Protein AF-A0A5C7KY75-F1 (afdb_monomer)

Radius of gyration: 28.98 Å; Cα contacts (8 Å, |Δi|>4): 773; chains: 1; bounding box: 65×59×130 Å

Secondary structure (DSSP, 8-state):
----SSSSSSSSTTS-S--------PPPEEEEEEEEEEPTT-SS-EEEEEEEEEE-GGGEEEEEE--BS--SSHHHHHHHHHHHHHHHHHHHHHHHTTPEEEEE-TT-GGGGTT-HHHHHHHTSPPPSS--TTTTS-----GGGTTPPPSS--TT------HHHHHHHHHHHHHTT--TTS---SB-TTS---TTT-EE---HHHHHHHHHHTT--EEEEEEE-TTTHHHHSTTSHHHHHHTT-EEEEEEEEEE----TTSTT---HHHHHHHHHHHHHHHT--EE-GGGTSSS-----TT--PEEEEEEE-HHHHHH-HHHHHIIIIIHHHHEEEEEEE--S-TTSSS--TT-TT-TT-EEEEEESS---HHHHHHHHHHSPTT-EEEEEE--GGGTTSHHHHHHHHHHHHHHHHHH-GGGGGS-HHHHHHHHHHTT---TT-S-HHHHHHHHHHHHHHHTT---PPPPSSTHHHH-TT-TT--S-PPP---------

Solvent-accessible surface area (backbone atoms only — not comparable to full-atom values): 28535 Å² total; per-residue (Å²): 140,78,92,82,88,88,86,84,80,81,80,73,82,81,80,76,77,74,82,73,63,74,76,74,71,55,72,62,45,68,35,62,35,33,34,38,44,75,42,81,99,38,97,73,32,55,33,45,44,45,48,79,45,78,45,43,29,61,29,26,31,40,38,39,24,39,48,39,58,42,51,62,36,64,61,60,39,52,53,48,64,65,47,29,57,58,48,33,51,37,50,53,44,42,46,76,61,50,27,44,45,36,38,21,34,60,92,16,61,79,76,35,69,86,36,54,16,30,48,51,29,73,67,34,52,80,42,98,74,70,68,90,64,34,66,40,72,34,90,73,51,83,70,42,64,95,55,82,76,72,60,47,46,89,85,66,11,62,68,53,54,73,67,59,43,52,54,48,39,51,52,31,46,76,72,74,30,49,44,85,64,38,39,53,39,56,23,86,58,48,82,77,50,60,89,75,32,31,35,52,62,46,13,56,47,47,47,10,46,34,52,69,55,60,41,49,32,37,37,39,32,30,30,31,46,81,43,45,34,33,19,34,22,74,11,52,44,40,39,40,75,71,70,36,51,46,32,36,30,68,49,44,49,46,51,56,38,22,41,91,33,54,81,59,44,56,49,68,47,50,36,48,39,48,52,51,50,32,24,56,42,68,38,38,28,34,45,55,45,61,65,36,91,61,53,56,64,72,61,90,85,59,79,49,48,40,32,39,38,34,37,27,68,65,41,69,74,71,38,73,71,49,46,48,34,59,52,64,51,44,45,78,54,23,50,67,45,39,25,60,58,68,99,50,98,86,58,48,67,74,47,96,79,49,42,72,35,45,81,16,40,35,37,39,40,29,59,56,84,69,52,71,69,60,42,50,53,50,58,71,57,48,45,79,77,38,49,79,43,80,46,74,39,72,56,85,65,53,80,39,76,74,59,38,63,70,57,45,66,57,51,56,52,48,49,54,72,78,32,77,68,62,73,77,50,53,72,65,50,48,50,52,52,29,45,59,73,68,44,69,71,103,64,90,60,54,74,74,56,48,64,65,43,52,77,70,43,56,82,58,60,82,70,63,81,86,74,85,80,74,95,47,82,72,79,75,69,53,93,83,68,88,83,68,100,62,90,82,83,84,82,85,82,80,86,74,73,100,118

Structure (mmCIF, N/CA/C/O backbone):
data_AF-A0A5C7KY75-F1
#
_entry.id   AF-A0A5C7KY75-F1
#
loop_
_atom_site.group_PDB
_atom_site.id
_atom_site.type_symbol
_atom_site.label_atom_id
_atom_site.label_alt_id
_atom_site.label_comp_id
_atom_site.label_asym_id
_atom_site.label_entity_id
_atom_site.label_seq_id
_atom_site.pdbx_PDB_ins_code
_atom_site.Cartn_x
_atom_site.Cartn_y
_atom_site.Cartn_z
_atom_site.occupancy
_atom_site.B_iso_or_equiv
_atom_site.auth_seq_id
_atom_site.auth_comp_id
_atom_site.auth_asym_id
_atom_site.auth_atom_id
_atom_site.pdbx_PDB_model_num
ATOM 1 N N . MET A 1 1 ? -5.247 -17.369 -79.329 1.00 42.19 1 MET A N 1
ATOM 2 C CA . MET A 1 1 ? -4.445 -16.494 -78.446 1.00 42.19 1 MET A CA 1
ATOM 3 C C . MET A 1 1 ? -5.406 -15.584 -77.688 1.00 42.19 1 MET A C 1
ATOM 5 O O . MET A 1 1 ? -6.233 -14.965 -78.336 1.00 42.19 1 MET A O 1
ATOM 9 N N . ARG A 1 2 ? -5.265 -15.519 -76.355 1.00 39.31 2 ARG A N 1
ATOM 10 C CA . ARG A 1 2 ? -5.944 -14.618 -75.392 1.00 39.31 2 ARG A CA 1
ATOM 11 C C . ARG A 1 2 ? -7.296 -15.055 -74.810 1.00 39.31 2 ARG A C 1
ATOM 13 O O . ARG A 1 2 ? -8.295 -14.357 -74.863 1.00 39.31 2 ARG A O 1
ATOM 20 N N . ILE A 1 3 ? -7.210 -16.176 -74.096 1.00 47.16 3 ILE A N 1
ATOM 21 C CA . ILE A 1 3 ? -7.699 -16.303 -72.714 1.00 47.16 3 ILE A CA 1
ATOM 22 C C . ILE A 1 3 ? -7.064 -15.177 -71.883 1.00 47.16 3 ILE A C 1
ATOM 24 O O . ILE A 1 3 ? -5.836 -15.101 -71.840 1.00 47.16 3 ILE A O 1
ATOM 28 N N . LYS A 1 4 ? -7.882 -14.296 -71.301 1.00 45.91 4 LYS A N 1
ATOM 29 C CA . LYS A 1 4 ? -7.620 -13.353 -70.186 1.00 45.91 4 LYS A CA 1
ATOM 30 C C . LYS A 1 4 ? -8.697 -12.277 -70.304 1.00 45.91 4 LYS A C 1
ATOM 32 O O . LYS A 1 4 ? -8.592 -11.510 -71.244 1.00 45.91 4 LYS A O 1
ATOM 37 N N . PHE A 1 5 ? -9.714 -12.281 -69.435 1.00 44.38 5 PHE A N 1
ATOM 38 C CA . PHE A 1 5 ? -10.520 -11.112 -68.995 1.00 44.38 5 PHE A CA 1
ATOM 39 C C . PHE A 1 5 ? -11.886 -11.460 -68.366 1.00 44.38 5 PHE A C 1
ATOM 41 O O . PHE A 1 5 ? -12.724 -10.584 -68.207 1.00 44.38 5 PHE A O 1
ATOM 48 N N . ILE A 1 6 ? -12.130 -12.702 -67.935 1.00 47.38 6 ILE A N 1
ATOM 49 C CA . ILE A 1 6 ? -13.335 -13.031 -67.150 1.00 47.38 6 ILE A CA 1
ATOM 50 C C . ILE A 1 6 ? -12.929 -13.942 -65.992 1.00 47.38 6 ILE A C 1
ATOM 52 O O . ILE A 1 6 ? -13.169 -15.137 -66.034 1.00 47.38 6 ILE A O 1
ATOM 56 N N . LEU A 1 7 ? -12.192 -13.402 -65.019 1.00 40.00 7 LEU A N 1
ATOM 57 C CA . LEU A 1 7 ? -11.879 -14.068 -63.739 1.00 40.00 7 LEU A CA 1
ATOM 58 C C . LEU A 1 7 ? -11.326 -13.064 -62.702 1.00 40.00 7 LEU A C 1
ATOM 60 O O . LEU A 1 7 ? -10.494 -13.410 -61.873 1.00 40.00 7 LEU A O 1
ATOM 64 N N . LEU A 1 8 ? -11.760 -11.796 -62.757 1.00 40.66 8 LEU A N 1
ATOM 65 C CA . LEU A 1 8 ? -11.317 -10.752 -61.815 1.00 40.66 8 LEU A CA 1
ATOM 66 C C . LEU A 1 8 ? -12.464 -9.867 -61.298 1.00 40.66 8 LEU A C 1
ATOM 68 O O . LEU A 1 8 ? -12.260 -8.711 -60.952 1.00 40.66 8 LEU A O 1
ATOM 72 N N . THR A 1 9 ? -13.685 -10.394 -61.260 1.00 41.59 9 THR A N 1
ATOM 73 C CA . THR A 1 9 ? -14.847 -9.699 -60.671 1.00 41.59 9 THR A CA 1
ATOM 74 C C . THR A 1 9 ? -15.695 -10.596 -59.769 1.00 41.59 9 THR A C 1
ATOM 76 O O . THR A 1 9 ? -16.696 -10.140 -59.233 1.00 41.59 9 THR A O 1
ATOM 79 N N . LEU A 1 10 ? -15.268 -11.842 -59.522 1.00 39.31 10 LEU A N 1
ATOM 80 C CA . LEU A 1 10 ? -15.953 -12.786 -58.624 1.00 39.31 10 LEU A CA 1
ATOM 81 C C . LEU A 1 10 ? -15.088 -13.260 -57.439 1.00 39.31 10 LEU A C 1
ATOM 83 O O . LEU A 1 10 ? -15.381 -14.279 -56.828 1.00 39.31 10 LEU A O 1
ATOM 87 N N . TRP A 1 11 ? -14.017 -12.525 -57.123 1.00 35.62 11 TRP A N 1
ATOM 88 C CA . TRP A 1 11 ? -13.109 -12.786 -55.989 1.00 35.62 11 TRP A CA 1
ATOM 89 C C . TRP A 1 11 ? -12.879 -11.542 -55.108 1.00 35.62 11 TRP A C 1
ATOM 91 O O . TRP A 1 11 ? -11.913 -11.474 -54.360 1.00 35.62 11 TRP A O 1
ATOM 101 N N . ILE A 1 12 ? -13.764 -10.542 -55.192 1.00 40.31 12 ILE A N 1
ATOM 102 C CA . ILE A 1 12 ? -13.775 -9.376 -54.279 1.00 40.31 12 ILE A CA 1
ATOM 103 C C . ILE A 1 12 ? -15.114 -9.276 -53.516 1.00 40.31 12 ILE A C 1
ATOM 105 O O . ILE A 1 12 ? -15.229 -8.558 -52.530 1.00 40.31 12 ILE A O 1
ATOM 109 N N . SER A 1 13 ? -16.117 -10.080 -53.877 1.00 38.44 13 SER A N 1
ATOM 110 C CA . SER A 1 13 ? -17.444 -10.076 -53.239 1.00 38.44 13 SER A CA 1
ATOM 111 C C . SER A 1 13 ? -17.621 -11.140 -52.146 1.00 38.44 13 SER A C 1
ATOM 113 O O . SER A 1 13 ? -18.714 -11.271 -51.607 1.00 38.44 13 SER A O 1
ATOM 115 N N . LEU A 1 14 ? -16.571 -11.905 -51.818 1.00 39.91 14 LEU A N 1
ATOM 116 C CA . LEU A 1 14 ? -16.597 -12.971 -50.804 1.00 39.91 14 LEU A CA 1
ATOM 117 C C . LEU A 1 14 ? -15.516 -12.793 -49.718 1.00 39.91 14 LEU A C 1
ATOM 119 O O . LEU A 1 14 ? -15.036 -13.763 -49.145 1.00 39.91 14 LEU A O 1
ATOM 123 N N . ALA A 1 15 ? -15.125 -11.546 -49.442 1.00 41.69 15 ALA A N 1
ATOM 124 C CA . ALA A 1 15 ? -14.237 -11.176 -48.330 1.00 41.69 15 ALA A CA 1
ATOM 125 C C . ALA A 1 15 ? -14.847 -10.063 -47.449 1.00 41.69 15 ALA A C 1
ATOM 127 O O . ALA A 1 15 ? -14.136 -9.296 -46.812 1.00 41.69 15 ALA A O 1
ATOM 128 N N . MET A 1 16 ? -16.181 -9.966 -47.438 1.00 41.38 16 MET A N 1
ATOM 129 C CA . MET A 1 16 ? -16.970 -9.047 -46.601 1.00 41.38 16 MET A CA 1
ATOM 130 C C . MET A 1 16 ? -18.012 -9.819 -45.773 1.00 41.38 16 MET A C 1
ATOM 132 O O . MET A 1 16 ? -19.076 -9.303 -45.448 1.00 41.38 16 MET A O 1
ATOM 136 N N . ILE A 1 17 ? -17.728 -11.081 -45.436 1.00 47.06 17 ILE A N 1
ATOM 137 C CA . ILE A 1 17 ? -18.411 -11.744 -44.324 1.00 47.06 17 ILE A CA 1
ATOM 138 C C . ILE A 1 17 ? -17.630 -11.327 -43.089 1.00 47.06 17 ILE A C 1
ATOM 140 O O . ILE A 1 17 ? -16.540 -11.830 -42.825 1.00 47.06 17 ILE A O 1
ATOM 144 N N . GLY A 1 18 ? -18.159 -10.308 -42.417 1.00 44.00 18 GLY A N 1
ATOM 145 C CA . GLY A 1 18 ? -17.549 -9.704 -41.252 1.00 44.00 18 GLY A CA 1
ATOM 146 C C . GLY A 1 18 ? -17.188 -10.754 -40.213 1.00 44.00 18 GLY A C 1
ATOM 147 O O . GLY A 1 18 ? -18.056 -11.417 -39.648 1.00 44.00 18 GLY A O 1
ATOM 148 N N . TRP A 1 19 ? -15.906 -10.819 -39.876 1.00 40.34 19 TRP A N 1
ATOM 149 C CA . TRP A 1 19 ? -15.527 -11.137 -38.512 1.00 40.34 19 TRP A CA 1
ATOM 150 C C . TRP A 1 19 ? -15.891 -9.932 -37.644 1.00 40.34 19 TRP A C 1
ATOM 152 O O . TRP A 1 19 ? -15.036 -9.184 -37.184 1.00 40.34 19 TRP A O 1
ATOM 162 N N . ASN A 1 20 ? -17.193 -9.772 -37.388 1.00 38.38 20 ASN A N 1
ATOM 163 C CA . ASN A 1 20 ? -17.631 -9.306 -36.083 1.00 38.38 20 ASN A CA 1
ATOM 164 C C . ASN A 1 20 ? -17.226 -10.411 -35.105 1.00 38.38 20 ASN A C 1
ATOM 166 O O . ASN A 1 20 ? -18.056 -11.208 -34.670 1.00 38.38 20 ASN A O 1
ATOM 170 N N . LEU A 1 21 ? -15.927 -10.499 -34.797 1.00 39.41 21 LEU A N 1
ATOM 171 C CA . LEU A 1 21 ? -15.545 -11.026 -33.504 1.00 39.41 21 LEU A CA 1
ATOM 172 C C . LEU A 1 21 ? -16.340 -10.166 -32.525 1.00 39.41 21 LEU A C 1
ATOM 174 O O . LEU A 1 21 ? -16.233 -8.936 -32.611 1.00 39.41 21 LEU A O 1
ATOM 178 N N . PRO A 1 22 ? -17.196 -10.750 -31.670 1.00 38.12 22 PRO A N 1
ATOM 179 C CA . PRO A 1 22 ? -17.727 -9.969 -30.579 1.00 38.12 22 PRO A CA 1
ATOM 180 C C . PRO A 1 22 ? -16.492 -9.375 -29.915 1.00 38.12 22 PRO A C 1
ATOM 182 O O . PRO A 1 22 ? -15.570 -10.107 -29.547 1.00 38.12 22 PRO A O 1
ATOM 185 N N . ILE A 1 23 ? -16.432 -8.044 -29.836 1.00 42.28 23 ILE A N 1
ATOM 186 C CA . ILE A 1 23 ? -15.621 -7.422 -28.805 1.00 42.28 23 ILE A CA 1
ATOM 187 C C . ILE A 1 23 ? -16.162 -8.103 -27.558 1.00 42.28 23 ILE A C 1
ATOM 189 O O . ILE A 1 23 ? -17.309 -7.856 -27.180 1.00 42.28 23 ILE A O 1
ATOM 193 N N . ILE A 1 24 ? -15.415 -9.070 -27.021 1.00 44.94 24 ILE A N 1
ATOM 194 C CA . ILE A 1 24 ? -15.693 -9.616 -25.706 1.00 44.94 24 ILE A CA 1
ATOM 195 C C . ILE A 1 24 ? -15.468 -8.399 -24.835 1.00 44.94 24 ILE A C 1
ATOM 197 O O . ILE A 1 24 ? -14.340 -8.043 -24.503 1.00 44.94 24 ILE A O 1
ATOM 201 N N . GLN A 1 25 ? -16.550 -7.659 -24.624 1.00 48.50 25 GLN A N 1
ATOM 202 C CA . GLN A 1 25 ? -16.612 -6.562 -23.700 1.00 48.50 25 GLN A CA 1
ATOM 203 C C . GLN A 1 25 ? -16.320 -7.264 -22.387 1.00 48.50 25 GLN A C 1
ATOM 205 O O . GLN A 1 25 ? -17.165 -8.021 -21.907 1.00 48.50 25 GLN A O 1
ATOM 210 N N . GLY A 1 26 ? -15.063 -7.173 -21.934 1.00 56.03 26 GLY A N 1
ATOM 211 C CA . GLY A 1 26 ? -14.608 -7.917 -20.774 1.00 56.03 26 GLY A CA 1
ATOM 212 C C . GLY A 1 26 ? -15.607 -7.658 -19.670 1.00 56.03 26 GLY A C 1
ATOM 213 O O . GLY A 1 26 ? -15.958 -6.500 -19.420 1.00 56.03 26 GLY A O 1
ATOM 214 N N . GLN A 1 27 ? -16.151 -8.744 -19.126 1.00 77.38 27 GLN A N 1
ATOM 215 C CA . GLN A 1 27 ? -17.149 -8.656 -18.081 1.00 77.38 27 GLN A CA 1
ATOM 216 C C . GLN A 1 27 ? -16.575 -7.750 -16.992 1.00 77.38 27 GLN A C 1
ATOM 218 O O . GLN A 1 27 ? -15.457 -7.971 -16.524 1.00 77.38 27 GLN A O 1
ATOM 223 N N . GLU A 1 28 ? -17.302 -6.679 -16.677 1.00 86.19 28 GLU A N 1
ATOM 224 C CA . GLU A 1 28 ? -16.897 -5.771 -15.612 1.00 86.19 28 GLU A CA 1
ATOM 225 C C . GLU A 1 28 ? -16.732 -6.571 -14.321 1.00 86.19 28 GLU A C 1
ATOM 227 O O . GLU A 1 28 ? -17.531 -7.469 -14.036 1.00 86.19 28 GLU A O 1
ATOM 232 N N . PHE A 1 29 ? -15.693 -6.249 -13.558 1.00 88.44 29 PHE A N 1
ATOM 233 C CA . PHE A 1 29 ? -15.459 -6.842 -12.250 1.00 88.44 29 PHE A CA 1
ATOM 234 C C . PHE A 1 29 ? -15.803 -5.828 -11.162 1.00 88.44 29 PHE A C 1
ATOM 236 O O . PHE A 1 29 ? -15.642 -4.616 -11.343 1.00 88.44 29 PHE A O 1
ATOM 243 N N . ASP A 1 30 ? -16.329 -6.348 -10.057 1.00 89.69 30 ASP A N 1
ATOM 244 C CA . ASP A 1 30 ? -16.706 -5.561 -8.893 1.00 89.69 30 ASP A CA 1
ATOM 245 C C . ASP A 1 30 ? -15.481 -5.352 -7.997 1.00 89.69 30 ASP A C 1
ATOM 247 O O . ASP A 1 30 ? -14.804 -6.308 -7.627 1.00 89.69 30 ASP A O 1
ATOM 251 N N . LEU A 1 31 ? -15.224 -4.099 -7.638 1.00 90.31 31 LEU A N 1
ATOM 252 C CA . LEU A 1 31 ? -14.213 -3.681 -6.675 1.00 90.31 31 LEU A CA 1
ATOM 253 C C . LEU A 1 31 ? -14.894 -3.132 -5.431 1.00 90.31 31 LEU A C 1
ATOM 255 O O . LEU A 1 31 ? -15.731 -2.234 -5.534 1.00 90.31 31 LEU A O 1
ATOM 259 N N . THR A 1 32 ? -14.496 -3.605 -4.255 1.00 90.31 32 THR A N 1
ATOM 260 C CA . THR A 1 32 ? -14.889 -2.993 -2.984 1.00 90.31 32 THR A CA 1
ATOM 261 C C . THR A 1 32 ? -13.888 -1.903 -2.624 1.00 90.31 32 THR A C 1
ATOM 263 O O . THR A 1 32 ? -12.828 -2.162 -2.051 1.00 90.31 32 THR A O 1
ATOM 266 N N . VAL A 1 33 ? -14.225 -0.663 -2.970 1.00 93.31 33 VAL A N 1
ATOM 267 C CA . VAL A 1 33 ? -13.379 0.496 -2.680 1.00 93.31 33 VAL A CA 1
ATOM 268 C C . VAL A 1 33 ? -13.690 1.051 -1.294 1.00 93.31 33 VAL A C 1
ATOM 270 O O . VAL A 1 33 ? -14.854 1.135 -0.901 1.00 93.31 33 VAL A O 1
ATOM 273 N N . ARG A 1 34 ? -12.652 1.463 -0.563 1.00 94.25 34 ARG A N 1
ATOM 274 C CA . ARG A 1 34 ? -12.748 2.087 0.761 1.00 94.25 34 ARG A CA 1
ATOM 275 C C . ARG A 1 34 ? -12.192 3.507 0.734 1.00 94.25 34 ARG A C 1
ATOM 277 O O . ARG A 1 34 ? -11.124 3.744 0.176 1.00 94.25 34 ARG A O 1
ATOM 284 N N . THR A 1 35 ? -12.905 4.439 1.356 1.00 95.06 35 THR A N 1
ATOM 285 C CA . THR A 1 35 ? -12.467 5.826 1.601 1.00 95.06 35 THR A CA 1
ATOM 286 C C . THR A 1 35 ? -12.664 6.182 3.068 1.00 95.06 35 THR A C 1
ATOM 288 O O . THR A 1 35 ? -13.385 5.479 3.777 1.00 95.06 35 THR A O 1
ATOM 291 N N . GLN A 1 36 ? -12.059 7.280 3.524 1.00 94.12 36 GLN A N 1
ATOM 292 C CA . GLN A 1 36 ? -12.290 7.811 4.865 1.00 94.12 36 GLN A CA 1
ATOM 293 C C . GLN A 1 36 ? -12.823 9.237 4.819 1.00 94.12 36 GLN A C 1
ATOM 295 O O . GLN A 1 36 ? -12.270 10.100 4.139 1.00 94.12 36 GLN A O 1
ATOM 300 N N . GLN A 1 37 ? -13.881 9.496 5.587 1.00 91.00 37 GLN A N 1
ATOM 301 C CA . GLN A 1 37 ? -14.474 10.825 5.729 1.00 91.00 37 GLN A CA 1
ATOM 302 C C . GLN A 1 37 ? -14.403 11.311 7.178 1.00 91.00 37 GLN A C 1
ATOM 304 O O . GLN A 1 37 ? -14.632 10.514 8.090 1.00 91.00 37 GLN A O 1
ATOM 309 N N . PRO A 1 38 ? -14.091 12.599 7.412 1.00 90.44 38 PRO A N 1
ATOM 310 C CA . PRO A 1 38 ? -14.073 13.154 8.758 1.00 90.44 38 PRO A CA 1
ATOM 311 C C . PRO A 1 38 ? -15.484 13.174 9.346 1.00 90.44 38 PRO A C 1
ATOM 313 O O . PRO A 1 38 ? -16.460 13.444 8.641 1.00 90.44 38 PRO A O 1
ATOM 316 N N . VAL A 1 39 ? -15.588 12.942 10.650 1.00 85.06 39 VAL A N 1
ATOM 317 C CA . VAL A 1 39 ? -16.833 13.169 11.384 1.00 85.06 39 VAL A CA 1
ATOM 318 C C . VAL A 1 39 ? -16.953 14.666 11.698 1.00 85.06 39 VAL A C 1
ATOM 320 O O . VAL A 1 39 ? -16.023 15.240 12.268 1.00 85.06 39 VAL A O 1
ATOM 323 N N . PRO A 1 40 ? -18.074 15.334 11.357 1.00 78.25 40 PRO A N 1
ATOM 324 C CA . PRO A 1 40 ? -18.298 16.723 11.750 1.00 78.25 40 PRO A CA 1
ATOM 325 C C . PRO A 1 40 ? -18.106 16.919 13.260 1.00 78.25 40 PRO A C 1
ATOM 327 O O . PRO A 1 40 ? -18.471 16.056 14.047 1.00 78.25 40 PRO A O 1
ATOM 330 N N . GLN A 1 41 ? -17.518 18.049 13.659 1.00 75.50 41 GLN A N 1
ATOM 331 C CA . GLN A 1 41 ? -17.192 18.383 15.057 1.00 75.50 41 GLN A CA 1
ATOM 332 C C . GLN A 1 41 ? -16.157 17.480 15.767 1.00 75.50 41 GLN A C 1
ATOM 334 O O . GLN A 1 41 ? -15.828 17.767 16.915 1.00 75.50 41 GLN A O 1
ATOM 339 N N . HIS A 1 42 ? -15.583 16.466 15.105 1.00 77.00 42 HIS A N 1
ATOM 340 C CA . HIS A 1 42 ? -14.498 15.639 15.656 1.00 77.00 42 HIS A CA 1
ATOM 341 C C . HIS A 1 42 ? -13.269 15.698 14.760 1.00 77.00 42 HIS A C 1
ATOM 343 O O . HIS A 1 42 ? -13.242 15.124 13.675 1.00 77.00 42 HIS A O 1
ATOM 349 N N . GLU A 1 43 ? -12.225 16.379 15.221 1.00 71.19 43 GLU A N 1
ATOM 350 C CA . GLU A 1 43 ? -11.033 16.645 14.403 1.00 71.19 43 GLU A CA 1
ATOM 351 C C . GLU A 1 43 ? -10.213 15.385 14.079 1.00 71.19 43 GLU A C 1
ATOM 353 O O . GLU A 1 43 ? -9.495 15.348 13.079 1.00 71.19 43 GLU A O 1
ATOM 358 N N . THR A 1 44 ? -10.319 14.350 14.914 1.00 77.50 44 THR A N 1
ATOM 359 C CA . THR A 1 44 ? -9.458 13.157 14.881 1.00 77.50 44 THR A CA 1
ATOM 360 C C . THR A 1 44 ? -10.173 11.896 14.400 1.00 77.50 44 THR A C 1
ATOM 362 O O . THR A 1 44 ? -9.506 10.930 14.023 1.00 77.50 44 THR A O 1
ATOM 365 N N . LEU A 1 45 ? -11.510 11.886 14.379 1.00 86.06 45 LEU A N 1
ATOM 366 C CA . LEU A 1 45 ? -12.290 10.704 14.031 1.00 86.06 45 LEU A CA 1
ATOM 367 C C . LEU A 1 45 ? -12.696 10.710 12.556 1.00 86.06 45 LEU A C 1
ATOM 369 O O . LEU A 1 45 ? -13.331 11.641 12.060 1.00 86.06 45 LEU A O 1
ATOM 373 N N . PHE A 1 46 ? -12.387 9.605 11.884 1.00 90.75 46 PHE A N 1
ATOM 374 C CA . PHE A 1 46 ? -12.754 9.355 10.499 1.00 90.75 46 PHE A CA 1
ATOM 375 C C . PHE A 1 46 ? -13.564 8.068 10.398 1.00 90.75 46 PHE A C 1
ATOM 377 O O . PHE A 1 46 ? -13.278 7.081 11.076 1.00 90.75 46 PHE A O 1
ATOM 384 N N . LEU A 1 47 ? -14.567 8.081 9.527 1.00 89.56 47 LEU A N 1
ATOM 385 C CA . LEU A 1 47 ? -15.370 6.917 9.198 1.00 89.56 47 LEU A CA 1
ATOM 386 C C . LEU A 1 47 ? -14.904 6.332 7.872 1.00 89.56 47 LEU A C 1
ATOM 388 O O . LEU A 1 47 ? -14.820 7.037 6.868 1.00 89.56 47 LEU A O 1
ATOM 392 N N . SER A 1 48 ? -14.643 5.034 7.881 1.00 91.12 48 SER A N 1
ATOM 393 C CA . SER A 1 48 ? -14.461 4.213 6.696 1.00 91.12 48 SER A CA 1
ATOM 394 C C . SER A 1 48 ? -15.800 4.013 5.998 1.00 91.12 48 SER A C 1
ATOM 396 O O . SER A 1 48 ? -16.771 3.554 6.604 1.00 91.12 48 SER A O 1
ATOM 398 N N . LEU A 1 49 ? -15.834 4.352 4.715 1.00 88.12 49 LEU A N 1
ATOM 399 C CA . LEU A 1 49 ? -16.970 4.146 3.828 1.00 88.12 49 LEU A CA 1
ATOM 400 C C . LEU A 1 49 ? -16.552 3.187 2.725 1.00 88.12 49 LEU A C 1
ATOM 402 O O . LEU A 1 49 ? -15.524 3.400 2.078 1.00 88.12 49 LEU A O 1
ATOM 406 N N . GLU A 1 50 ? -17.355 2.151 2.512 1.00 86.25 50 GLU A N 1
ATOM 407 C CA . GLU A 1 50 ? -17.148 1.182 1.441 1.00 86.25 50 GLU A CA 1
ATOM 408 C C . GLU A 1 50 ? -18.222 1.344 0.371 1.00 86.25 50 GLU A C 1
ATOM 410 O O . GLU A 1 50 ? -19.392 1.579 0.667 1.00 86.25 50 GLU A O 1
ATOM 415 N N . SER A 1 51 ? -17.828 1.198 -0.888 1.00 85.06 51 SER A N 1
ATOM 416 C CA . SER A 1 51 ? -18.761 1.144 -2.010 1.00 85.06 51 SER A CA 1
ATOM 417 C C . SER A 1 51 ? -18.262 0.163 -3.063 1.00 85.06 51 SER A C 1
ATOM 419 O O . SER A 1 51 ? -17.092 -0.220 -3.061 1.00 85.06 51 SER A O 1
ATOM 421 N N . THR A 1 52 ? -19.156 -0.272 -3.946 1.00 88.06 52 THR A N 1
ATOM 422 C CA . THR A 1 52 ? -18.790 -1.144 -5.062 1.00 88.06 52 THR A CA 1
ATOM 423 C C . THR A 1 52 ? -18.624 -0.323 -6.331 1.00 88.06 52 THR A C 1
ATOM 425 O O . THR A 1 52 ? -19.557 0.360 -6.756 1.00 88.06 52 THR A O 1
ATOM 428 N N . GLU A 1 53 ? -17.461 -0.435 -6.963 1.00 91.69 53 GLU A N 1
ATOM 429 C CA . GLU A 1 53 ? -17.205 0.092 -8.300 1.00 91.69 53 GLU A CA 1
ATOM 430 C C . GLU A 1 53 ? -17.138 -1.039 -9.328 1.00 91.69 53 GLU A C 1
ATOM 432 O O . GLU A 1 53 ? -16.669 -2.132 -9.029 1.00 91.69 53 GLU A O 1
ATOM 437 N N . LYS A 1 54 ? -17.590 -0.769 -10.556 1.00 94.31 54 LYS A N 1
ATOM 438 C CA . LYS A 1 54 ? -17.513 -1.702 -11.688 1.00 94.31 54 LYS A CA 1
ATOM 439 C C . LYS A 1 54 ? -16.468 -1.231 -12.678 1.00 94.31 54 LYS A C 1
ATOM 441 O O . LYS A 1 54 ? -16.633 -0.174 -13.294 1.00 94.31 54 LYS A O 1
ATOM 446 N N . TRP A 1 55 ? -15.382 -1.982 -12.815 1.00 96.69 55 TRP A N 1
ATOM 447 C CA . TRP A 1 55 ? -14.281 -1.636 -13.714 1.00 96.69 55 TRP A CA 1
ATOM 448 C C . TRP A 1 55 ? -14.162 -2.653 -14.848 1.00 96.69 55 TRP A C 1
ATOM 450 O O . TRP A 1 55 ? -14.440 -3.838 -14.683 1.00 96.69 55 TRP A O 1
ATOM 460 N N . LYS A 1 56 ? -13.732 -2.191 -16.027 1.00 97.56 56 LYS A N 1
ATOM 461 C CA . LYS A 1 56 ? -13.419 -3.058 -17.170 1.00 97.56 56 LYS A CA 1
ATOM 462 C C . LYS A 1 56 ? -11.948 -3.460 -17.111 1.00 97.56 56 LYS A C 1
ATOM 464 O O . LYS A 1 56 ? -11.107 -2.553 -17.108 1.00 97.56 56 LYS A O 1
ATOM 469 N N . PRO A 1 57 ? -11.606 -4.761 -17.127 1.00 97.12 57 PRO A N 1
ATOM 470 C CA . PRO A 1 57 ? -10.211 -5.196 -17.082 1.00 97.12 57 PRO A CA 1
ATOM 471 C C . PRO A 1 57 ? -9.348 -4.572 -18.187 1.00 97.12 57 PRO A C 1
ATOM 473 O O . PRO A 1 57 ? -8.255 -4.093 -17.916 1.00 97.12 57 PRO A O 1
ATOM 476 N N . GLN A 1 58 ? -9.874 -4.463 -19.411 1.00 97.12 58 GLN A N 1
ATOM 477 C CA . GLN A 1 58 ? -9.138 -3.925 -20.565 1.00 97.12 58 GLN A CA 1
ATOM 478 C C . GLN A 1 58 ? -8.846 -2.420 -20.455 1.00 97.12 58 GLN A C 1
ATOM 480 O O . GLN A 1 58 ? -7.945 -1.929 -21.123 1.00 97.12 58 GLN A O 1
ATOM 485 N N . GLU A 1 59 ? -9.586 -1.690 -19.613 1.00 98.25 59 GLU A N 1
ATOM 486 C CA . GLU A 1 59 ? -9.355 -0.267 -19.322 1.00 98.25 59 GLU A CA 1
ATOM 487 C C . GLU A 1 59 ? -8.611 -0.070 -17.985 1.00 98.25 59 GLU A C 1
ATOM 489 O O . GLU A 1 59 ? -8.579 1.047 -17.458 1.00 98.25 59 GLU A O 1
ATOM 494 N N . THR A 1 60 ? -8.047 -1.141 -17.411 1.00 98.75 60 THR A N 1
ATOM 495 C CA . THR A 1 60 ? -7.418 -1.155 -16.083 1.00 98.75 60 THR A CA 1
ATOM 496 C C . THR A 1 60 ? -5.975 -1.651 -16.151 1.00 98.75 60 THR A C 1
ATOM 498 O O . THR A 1 60 ? -5.673 -2.654 -16.804 1.00 98.75 60 THR A O 1
ATOM 501 N N . ALA A 1 61 ? -5.080 -0.950 -15.457 1.00 98.88 61 ALA A N 1
ATOM 502 C CA . ALA A 1 61 ? -3.701 -1.375 -15.263 1.00 98.88 61 ALA A CA 1
ATOM 503 C C . ALA A 1 61 ? -3.376 -1.589 -13.783 1.00 98.88 61 ALA A C 1
ATOM 505 O O . ALA A 1 61 ? -3.857 -0.846 -12.927 1.00 98.88 61 ALA A O 1
ATOM 506 N N . VAL A 1 62 ? -2.519 -2.569 -13.500 1.00 98.88 62 VAL A N 1
ATOM 507 C CA . VAL A 1 62 ? -1.868 -2.739 -12.197 1.00 98.88 62 VAL A CA 1
ATOM 508 C C . VAL A 1 62 ? -0.414 -2.301 -12.334 1.00 98.88 62 VAL A C 1
ATOM 510 O O . VAL A 1 62 ? 0.320 -2.851 -13.156 1.00 98.88 62 VAL A O 1
ATOM 513 N N . ILE A 1 63 ? 0.001 -1.312 -11.543 1.00 98.94 63 ILE A N 1
ATOM 514 C CA . ILE A 1 63 ? 1.391 -0.852 -11.485 1.00 98.94 63 ILE A CA 1
ATOM 515 C C . ILE A 1 63 ? 2.044 -1.429 -10.230 1.00 98.94 63 ILE A C 1
ATOM 517 O O . ILE A 1 63 ? 1.608 -1.162 -9.107 1.00 98.94 63 ILE A O 1
ATOM 521 N N . VAL A 1 64 ? 3.098 -2.216 -10.437 1.00 98.88 64 VAL A N 1
ATOM 522 C CA . VAL A 1 64 ? 3.888 -2.867 -9.388 1.00 98.88 64 VAL A CA 1
ATOM 523 C C . VAL A 1 64 ? 5.091 -1.981 -9.075 1.00 98.88 64 VAL A C 1
ATOM 525 O O . VAL A 1 64 ? 6.095 -2.007 -9.787 1.00 98.88 64 VAL A O 1
ATOM 528 N N . CYS A 1 65 ? 4.967 -1.161 -8.033 1.00 98.81 65 CYS A N 1
ATOM 529 C CA . CYS A 1 65 ? 5.971 -0.178 -7.642 1.00 98.81 65 CYS A CA 1
ATOM 530 C C . CYS A 1 65 ? 7.081 -0.823 -6.807 1.00 98.81 65 CYS A C 1
ATOM 532 O O . CYS A 1 65 ? 6.811 -1.305 -5.709 1.00 98.81 65 CYS A O 1
ATOM 534 N N . ASP A 1 66 ? 8.324 -0.772 -7.295 1.00 98.31 66 ASP A N 1
ATOM 535 C CA . ASP A 1 66 ? 9.533 -0.936 -6.475 1.00 98.31 66 ASP A CA 1
ATOM 536 C C . ASP A 1 66 ? 9.547 -2.215 -5.602 1.00 98.31 66 ASP A C 1
ATOM 538 O O . ASP A 1 66 ? 10.129 -2.258 -4.522 1.00 98.31 66 ASP A O 1
ATOM 542 N N . VAL A 1 67 ? 8.932 -3.307 -6.081 1.00 98.38 67 VAL A N 1
ATOM 543 C CA . VAL A 1 67 ? 8.994 -4.632 -5.434 1.00 98.38 67 VAL A CA 1
ATOM 544 C C . VAL A 1 67 ? 10.362 -5.257 -5.717 1.00 98.38 67 VAL A C 1
ATOM 546 O O . VAL A 1 67 ? 10.490 -6.204 -6.489 1.00 98.38 67 VAL A O 1
ATOM 549 N N . TRP A 1 68 ? 11.409 -4.658 -5.159 1.00 98.44 68 TRP A N 1
ATOM 550 C CA . TRP A 1 68 ? 12.804 -4.973 -5.445 1.00 98.44 68 TRP A CA 1
ATOM 551 C C . TRP A 1 68 ? 13.258 -6.330 -4.904 1.00 98.44 68 TRP A C 1
ATOM 553 O O . TRP A 1 68 ? 12.646 -6.917 -4.015 1.00 98.44 68 TRP A O 1
ATOM 563 N N . ASP A 1 69 ? 14.375 -6.817 -5.440 1.00 97.50 69 ASP A N 1
ATOM 564 C CA . ASP A 1 69 ? 15.047 -8.037 -5.001 1.00 97.50 69 ASP A CA 1
ATOM 565 C C . ASP A 1 69 ? 15.726 -7.902 -3.631 1.00 97.50 69 ASP A C 1
ATOM 567 O O . ASP A 1 69 ? 15.812 -8.887 -2.902 1.00 97.50 69 ASP A O 1
ATOM 571 N N . TYR A 1 70 ? 16.188 -6.701 -3.275 1.00 97.38 70 TYR A N 1
ATOM 572 C CA . TYR A 1 70 ? 16.800 -6.389 -1.983 1.00 97.38 70 TYR A CA 1
ATOM 573 C C . TYR A 1 70 ? 16.473 -4.967 -1.525 1.00 97.38 70 TYR A C 1
ATOM 575 O O . TYR A 1 70 ? 16.163 -4.088 -2.322 1.00 97.38 70 TYR A O 1
ATOM 583 N N . HIS A 1 71 ? 16.624 -4.723 -0.223 1.00 97.50 71 HIS A N 1
ATOM 584 C CA . HIS A 1 71 ? 16.475 -3.407 0.388 1.00 97.50 71 HIS A CA 1
ATOM 585 C C . HIS A 1 71 ? 17.541 -3.187 1.473 1.00 97.50 71 HIS A C 1
ATOM 587 O O . HIS A 1 71 ? 18.102 -4.146 2.012 1.00 97.50 71 HIS A O 1
ATOM 593 N N . HIS A 1 72 ? 17.855 -1.924 1.783 1.00 96.44 72 HIS A N 1
ATOM 594 C CA . HIS A 1 72 ? 18.863 -1.588 2.800 1.00 96.44 72 HIS A CA 1
ATOM 595 C C . HIS A 1 72 ? 18.414 -1.973 4.217 1.00 96.44 72 HIS A C 1
ATOM 597 O O . HIS A 1 72 ? 19.250 -2.158 5.095 1.00 96.44 72 HIS A O 1
ATOM 603 N N . SER A 1 73 ? 17.102 -2.118 4.422 1.00 97.25 73 SER A N 1
ATOM 604 C CA . SER A 1 73 ? 16.495 -2.635 5.650 1.00 97.25 73 SER A CA 1
ATOM 605 C C . SER A 1 73 ? 16.179 -4.125 5.511 1.00 97.25 73 SER A C 1
ATOM 607 O O . SER A 1 73 ? 15.525 -4.528 4.546 1.00 97.25 73 SER A O 1
ATOM 609 N N . LEU A 1 74 ? 16.620 -4.941 6.473 1.00 97.31 74 LEU A N 1
ATOM 610 C CA . LEU A 1 74 ? 16.355 -6.384 6.485 1.00 97.31 74 LEU A CA 1
ATOM 611 C C . LEU A 1 74 ? 14.880 -6.660 6.786 1.00 97.31 74 LEU A C 1
ATOM 613 O O . LEU A 1 74 ? 14.276 -7.535 6.166 1.00 97.31 74 LEU A O 1
ATOM 617 N N . ASN A 1 75 ? 14.288 -5.918 7.718 1.00 97.31 75 ASN A N 1
ATOM 618 C CA . ASN A 1 75 ? 12.872 -6.045 8.040 1.00 97.31 75 ASN A CA 1
ATOM 619 C C . ASN A 1 75 ? 11.969 -5.682 6.848 1.00 97.31 75 ASN A C 1
ATOM 621 O O . ASN A 1 75 ? 11.007 -6.405 6.592 1.00 97.31 75 ASN A O 1
ATOM 625 N N . ALA A 1 76 ? 12.332 -4.671 6.050 1.00 97.44 76 ALA A N 1
ATOM 626 C CA . ALA A 1 76 ? 11.647 -4.375 4.788 1.00 97.44 76 ALA A CA 1
ATOM 627 C C . ALA A 1 76 ? 11.721 -5.543 3.784 1.00 97.44 76 ALA A C 1
ATOM 629 O O . ALA A 1 76 ? 10.713 -5.892 3.169 1.00 97.44 76 ALA A O 1
ATOM 630 N N . VAL A 1 77 ? 12.888 -6.192 3.648 1.00 97.81 77 VAL A N 1
ATOM 631 C CA . VAL A 1 77 ? 13.028 -7.392 2.799 1.00 97.81 77 VAL A CA 1
ATOM 632 C C . VAL A 1 77 ? 12.108 -8.509 3.285 1.00 97.81 77 VAL A C 1
ATOM 634 O O . VAL A 1 77 ? 11.352 -9.052 2.487 1.00 97.81 77 VAL A O 1
ATOM 637 N N . LYS A 1 78 ? 12.109 -8.810 4.589 1.00 97.88 78 LYS A N 1
ATOM 638 C CA . LYS A 1 78 ? 11.260 -9.866 5.164 1.00 97.88 78 LYS A CA 1
ATOM 639 C C . LYS A 1 78 ? 9.772 -9.612 4.924 1.00 97.88 78 LYS A C 1
ATOM 641 O O . LYS A 1 78 ? 9.053 -10.541 4.578 1.00 97.88 78 LYS A O 1
ATOM 646 N N . ARG A 1 79 ? 9.307 -8.368 5.090 1.00 98.06 79 ARG A N 1
ATOM 647 C CA . ARG A 1 79 ? 7.903 -8.007 4.837 1.00 98.06 79 ARG A CA 1
ATOM 648 C C . ARG A 1 79 ? 7.536 -8.179 3.364 1.00 98.06 79 ARG A C 1
ATOM 650 O O . ARG A 1 79 ? 6.507 -8.781 3.066 1.00 98.06 79 ARG A O 1
ATOM 657 N N . LEU A 1 80 ? 8.392 -7.736 2.441 1.00 98.12 80 LEU A N 1
ATOM 658 C CA . LEU A 1 80 ? 8.191 -7.969 1.007 1.00 98.12 80 LEU A CA 1
ATOM 659 C C . LEU A 1 80 ? 8.152 -9.463 0.672 1.00 98.12 80 LEU A C 1
ATOM 661 O O . LEU A 1 80 ? 7.281 -9.901 -0.077 1.00 98.12 80 LEU A O 1
ATOM 665 N N . GLU A 1 81 ? 9.071 -10.250 1.234 1.00 98.31 81 GLU A N 1
ATOM 666 C CA . GLU A 1 81 ? 9.103 -11.703 1.054 1.00 98.31 81 GLU A CA 1
ATOM 667 C C . GLU A 1 81 ? 7.825 -12.383 1.564 1.00 98.31 81 GLU A C 1
ATOM 669 O O . GLU A 1 81 ? 7.401 -13.392 1.001 1.00 98.31 81 GLU A O 1
ATOM 674 N N . GLU A 1 82 ? 7.183 -11.811 2.583 1.00 98.50 82 GLU A N 1
ATOM 675 C CA . GLU A 1 82 ? 5.966 -12.350 3.175 1.00 98.50 82 GLU A CA 1
ATOM 676 C C . GLU A 1 82 ? 4.720 -12.136 2.299 1.00 98.50 82 GLU A C 1
ATOM 678 O O . GLU A 1 82 ? 3.983 -13.090 2.040 1.00 98.50 82 GLU A O 1
ATOM 683 N N . PHE A 1 83 ? 4.477 -10.913 1.805 1.00 97.94 83 PHE A N 1
ATOM 684 C CA . PHE A 1 83 ? 3.306 -10.646 0.950 1.00 97.94 83 PHE A CA 1
ATOM 685 C C . PHE A 1 83 ? 3.557 -10.959 -0.535 1.00 97.94 83 PHE A C 1
ATOM 687 O O . PHE A 1 83 ? 2.604 -11.125 -1.299 1.00 97.94 83 PHE A O 1
ATOM 694 N N . GLY A 1 84 ? 4.822 -11.060 -0.958 1.00 98.44 84 GLY A N 1
ATOM 695 C CA . GLY A 1 84 ? 5.240 -11.254 -2.349 1.00 98.44 84 GLY A CA 1
ATOM 696 C C . GLY A 1 84 ? 4.544 -12.412 -3.077 1.00 98.44 84 GLY A C 1
ATOM 697 O O . GLY A 1 84 ? 4.025 -12.189 -4.173 1.00 98.44 84 GLY A O 1
ATOM 698 N N . PRO A 1 85 ? 4.451 -13.627 -2.495 1.00 98.56 85 PRO A N 1
ATOM 699 C CA . PRO A 1 85 ? 3.741 -14.742 -3.121 1.00 98.56 85 PRO A CA 1
ATOM 700 C C . PRO A 1 85 ? 2.269 -14.427 -3.409 1.00 98.56 85 PRO A C 1
ATOM 702 O O . PRO A 1 85 ? 1.782 -14.688 -4.509 1.00 98.56 85 PRO A O 1
ATOM 705 N N . ARG A 1 86 ? 1.573 -13.793 -2.458 1.00 98.38 86 ARG A N 1
ATOM 706 C CA . ARG A 1 86 ? 0.167 -13.409 -2.624 1.00 98.38 86 ARG A CA 1
ATOM 707 C C . ARG A 1 86 ? -0.001 -12.287 -3.645 1.00 98.38 86 ARG A C 1
ATOM 709 O O . ARG A 1 86 ? -0.936 -12.330 -4.440 1.00 98.38 86 ARG A O 1
ATOM 716 N N . LEU A 1 87 ? 0.913 -11.318 -3.682 1.00 98.81 87 LEU A N 1
ATOM 717 C CA . LEU A 1 87 ? 0.920 -10.308 -4.741 1.00 98.81 87 LEU A CA 1
ATOM 718 C C . LEU A 1 87 ? 1.094 -10.967 -6.118 1.00 98.81 87 LEU A C 1
ATOM 720 O O . LEU A 1 87 ? 0.388 -10.614 -7.058 1.00 98.81 87 LEU A O 1
ATOM 724 N N . ASN A 1 88 ? 1.963 -11.971 -6.251 1.00 98.81 88 ASN A N 1
ATOM 725 C CA . ASN A 1 88 ? 2.108 -12.699 -7.511 1.00 98.81 88 ASN A CA 1
ATOM 726 C C . ASN A 1 88 ? 0.810 -13.420 -7.927 1.00 98.81 88 ASN A C 1
ATOM 728 O O . ASN A 1 88 ? 0.457 -13.405 -9.107 1.00 98.81 88 ASN A O 1
ATOM 732 N N . GLU A 1 89 ? 0.064 -13.999 -6.979 1.00 98.69 89 GLU A N 1
ATOM 733 C CA . GLU A 1 89 ? -1.268 -14.573 -7.234 1.00 98.69 89 GLU A CA 1
ATOM 734 C C . GLU A 1 89 ? -2.264 -13.520 -7.733 1.00 98.69 89 GLU A C 1
ATOM 736 O O . GLU A 1 89 ? -2.953 -13.756 -8.728 1.00 98.69 89 GLU A O 1
ATOM 741 N N . VAL A 1 90 ? -2.302 -12.341 -7.100 1.00 98.62 90 VAL A N 1
ATOM 742 C CA . VAL A 1 90 ? -3.124 -11.207 -7.553 1.00 98.62 90 VAL A CA 1
ATOM 743 C C . VAL A 1 90 ? -2.768 -10.824 -8.988 1.00 98.62 90 VAL A C 1
ATOM 745 O O . VAL A 1 90 ? -3.661 -10.664 -9.817 1.00 98.62 90 VAL A O 1
ATOM 748 N N . LEU A 1 91 ? -1.478 -10.699 -9.307 1.00 98.75 91 LEU A N 1
ATOM 749 C CA . LEU A 1 91 ? -1.026 -10.314 -10.645 1.00 98.75 91 LEU A CA 1
ATOM 750 C C . LEU A 1 91 ? -1.374 -11.380 -11.689 1.00 98.75 91 LEU A C 1
ATOM 752 O O . LEU A 1 91 ? -1.792 -11.033 -12.791 1.00 98.75 91 LEU A O 1
ATOM 756 N N . ASN A 1 92 ? -1.283 -12.667 -11.340 1.00 98.56 92 ASN A N 1
ATOM 757 C CA . ASN A 1 92 ? -1.748 -13.758 -12.198 1.00 98.56 92 ASN A CA 1
ATOM 758 C C . ASN A 1 92 ? -3.257 -13.655 -12.470 1.00 98.56 92 ASN A C 1
ATOM 760 O O . ASN A 1 92 ? -3.681 -13.767 -13.623 1.00 98.56 92 ASN A O 1
ATOM 764 N N . ALA A 1 93 ? -4.062 -13.397 -11.434 1.00 97.69 93 ALA A N 1
ATOM 765 C CA . ALA A 1 93 ? -5.503 -13.206 -11.573 1.00 97.69 93 ALA A CA 1
ATOM 766 C C . ALA A 1 93 ? -5.819 -11.984 -12.452 1.00 97.69 93 ALA A C 1
ATOM 768 O O . ALA A 1 93 ? -6.548 -12.110 -13.436 1.00 97.69 93 ALA A O 1
ATOM 769 N N . ALA A 1 94 ? -5.195 -10.834 -12.182 1.00 97.69 94 ALA A N 1
ATOM 770 C CA . ALA A 1 94 ? -5.347 -9.615 -12.972 1.00 97.69 94 ALA A CA 1
ATOM 771 C C . ALA A 1 94 ? -4.991 -9.845 -14.454 1.00 97.69 94 ALA A C 1
ATOM 773 O O . ALA A 1 94 ? -5.804 -9.537 -15.333 1.00 97.69 94 ALA A O 1
ATOM 774 N N . ARG A 1 95 ? -3.843 -10.480 -14.739 1.00 97.44 95 ARG A N 1
ATOM 775 C CA . ARG A 1 95 ? -3.433 -10.859 -16.105 1.00 97.44 95 ARG A CA 1
ATOM 776 C C . ARG A 1 95 ? -4.467 -11.740 -16.792 1.00 97.44 95 ARG A C 1
ATOM 778 O O . ARG A 1 95 ? -4.856 -11.451 -17.919 1.00 97.44 95 ARG A O 1
ATOM 785 N N . SER A 1 96 ? -4.974 -12.765 -16.104 1.00 96.19 96 SER A N 1
ATOM 786 C CA . SER A 1 96 ? -5.950 -13.706 -16.677 1.00 96.19 96 SER A CA 1
ATOM 787 C C . SER A 1 96 ? -7.271 -13.049 -17.104 1.00 96.19 96 SER A C 1
ATOM 789 O O . SER A 1 96 ? -7.954 -13.554 -17.991 1.00 96.19 96 SER A O 1
ATOM 791 N N . THR A 1 97 ? -7.610 -11.895 -16.518 1.00 94.50 97 THR A N 1
ATOM 792 C CA . THR A 1 97 ? -8.801 -11.106 -16.883 1.00 94.50 97 THR A CA 1
ATOM 793 C C . THR A 1 97 ? -8.549 -10.095 -18.009 1.00 94.50 97 THR A C 1
ATOM 795 O O . THR A 1 97 ? -9.489 -9.464 -18.496 1.00 94.50 97 THR A O 1
ATOM 798 N N . GLY A 1 98 ? -7.297 -9.948 -18.456 1.00 95.62 98 GLY A N 1
ATOM 799 C CA . GLY A 1 98 ? -6.891 -9.028 -19.519 1.00 95.62 98 GLY A CA 1
ATOM 800 C C . GLY A 1 98 ? -6.482 -7.631 -19.046 1.00 95.62 98 GLY A C 1
ATOM 801 O O . GLY A 1 98 ? -6.464 -6.710 -19.865 1.00 95.62 98 GLY A O 1
ATOM 802 N N . MET A 1 99 ? -6.171 -7.451 -17.756 1.00 98.38 99 MET A N 1
ATOM 803 C CA . MET A 1 99 ? -5.579 -6.202 -17.260 1.00 98.38 99 MET A CA 1
ATOM 804 C C . MET A 1 99 ? -4.143 -6.031 -17.749 1.00 98.38 99 MET A C 1
ATOM 806 O O . MET A 1 99 ? -3.420 -7.001 -17.969 1.00 98.38 99 MET A O 1
ATOM 810 N N . THR A 1 100 ? -3.713 -4.777 -17.877 1.00 98.81 100 THR A N 1
ATOM 811 C CA . THR A 1 100 ? -2.318 -4.457 -18.208 1.00 98.81 100 THR A CA 1
ATOM 812 C C . THR A 1 100 ? -1.469 -4.457 -16.938 1.00 98.81 100 THR A C 1
ATOM 814 O O . THR A 1 100 ? -1.786 -3.722 -16.007 1.00 98.81 100 THR A O 1
ATOM 817 N N . ILE A 1 101 ? -0.378 -5.223 -16.889 1.00 98.94 101 ILE A N 1
ATOM 818 C CA . ILE A 1 101 ? 0.577 -5.156 -15.773 1.00 98.94 101 ILE A CA 1
ATOM 819 C C . ILE A 1 101 ? 1.798 -4.343 -16.188 1.00 98.94 101 ILE A C 1
ATOM 821 O O . ILE A 1 101 ? 2.391 -4.569 -17.246 1.00 98.94 101 ILE A O 1
ATOM 825 N N . ILE A 1 102 ? 2.162 -3.383 -15.343 1.00 98.94 102 ILE A N 1
ATOM 826 C CA . ILE A 1 102 ? 3.336 -2.537 -15.521 1.00 98.94 102 ILE A CA 1
ATOM 827 C C . ILE A 1 102 ? 4.221 -2.713 -14.294 1.00 98.94 102 ILE A C 1
ATOM 829 O O . ILE A 1 102 ? 3.859 -2.327 -13.185 1.00 98.94 102 ILE A O 1
ATOM 833 N N . HIS A 1 103 ? 5.390 -3.301 -14.492 1.00 98.94 103 HIS A N 1
ATOM 834 C CA . HIS A 1 103 ? 6.410 -3.408 -13.464 1.00 98.94 103 HIS A CA 1
ATOM 835 C C . HIS A 1 103 ? 7.270 -2.151 -13.466 1.00 98.94 103 HIS A C 1
ATOM 837 O O . HIS A 1 103 ? 7.835 -1.768 -14.494 1.00 98.94 103 HIS A O 1
ATOM 843 N N . SER A 1 104 ? 7.415 -1.535 -12.302 1.00 98.81 104 SER A N 1
ATOM 844 C CA . SER A 1 104 ? 8.190 -0.312 -12.141 1.00 98.81 104 SER A CA 1
ATOM 845 C C . SER A 1 104 ? 9.225 -0.477 -11.028 1.00 98.81 104 SER A C 1
ATOM 847 O O . SER A 1 104 ? 9.067 0.138 -9.980 1.00 98.81 104 SER A O 1
ATOM 849 N N . PRO A 1 105 ? 10.261 -1.327 -11.211 1.00 98.31 105 PRO A N 1
ATOM 850 C CA . PRO A 1 105 ? 11.376 -1.434 -10.276 1.00 98.31 105 PRO A CA 1
ATOM 851 C C . PRO A 1 105 ? 12.354 -0.278 -10.516 1.00 98.31 105 PRO A C 1
ATOM 853 O O . PRO A 1 105 ? 13.260 -0.374 -11.349 1.00 98.31 105 PRO A O 1
ATOM 856 N N . SER A 1 106 ? 12.140 0.836 -9.822 1.00 97.88 106 SER A N 1
ATOM 857 C CA . SER A 1 106 ? 12.939 2.050 -9.980 1.00 97.88 106 SER A CA 1
ATOM 858 C C . SER A 1 106 ? 14.409 1.796 -9.710 1.00 97.88 106 SER A C 1
ATOM 860 O O . SER A 1 106 ? 14.762 0.994 -8.845 1.00 97.88 106 SER A O 1
ATOM 862 N N . ASP A 1 107 ? 15.260 2.492 -10.461 1.00 96.69 107 ASP A N 1
ATOM 863 C CA . ASP A 1 107 ? 16.717 2.414 -10.338 1.00 96.69 107 ASP A CA 1
ATOM 864 C C . ASP A 1 107 ? 17.284 1.011 -10.676 1.00 96.69 107 ASP A C 1
ATOM 866 O O . ASP A 1 107 ? 18.446 0.718 -10.408 1.00 96.69 107 ASP A O 1
ATOM 870 N N . CYS A 1 108 ? 16.485 0.143 -11.318 1.00 97.31 108 CYS A N 1
ATOM 871 C CA . CYS A 1 108 ? 16.874 -1.212 -11.737 1.00 97.31 108 CYS A CA 1
ATOM 872 C C . CYS A 1 108 ? 16.801 -1.445 -13.256 1.00 97.31 108 CYS A C 1
ATOM 874 O O . CYS A 1 108 ? 16.920 -2.580 -13.718 1.00 97.31 108 CYS A O 1
ATOM 876 N N . MET A 1 109 ? 16.576 -0.406 -14.069 1.00 97.56 109 MET A N 1
ATOM 877 C CA . MET A 1 109 ? 16.317 -0.578 -15.510 1.00 97.56 109 MET A CA 1
ATOM 878 C C . MET A 1 109 ? 17.463 -1.229 -16.292 1.00 97.56 109 MET A C 1
ATOM 880 O O . MET A 1 109 ? 17.219 -1.788 -17.363 1.00 97.56 109 MET A O 1
ATOM 884 N N . GLU A 1 110 ? 18.693 -1.177 -15.778 1.00 97.00 110 GLU A N 1
ATOM 885 C CA . GLU A 1 110 ? 19.852 -1.834 -16.386 1.00 97.00 110 GLU A CA 1
ATOM 886 C C . GLU A 1 110 ? 19.664 -3.353 -16.508 1.00 97.00 110 GLU A C 1
ATOM 888 O O . GLU A 1 110 ? 19.938 -3.914 -17.566 1.00 97.00 110 GLU A O 1
ATOM 893 N N . ALA A 1 111 ? 19.070 -4.002 -15.501 1.00 97.69 111 ALA A N 1
ATOM 894 C CA . ALA A 1 111 ? 18.806 -5.443 -15.521 1.00 97.69 111 ALA A CA 1
ATOM 895 C C . ALA A 1 111 ? 17.797 -5.873 -16.605 1.00 97.69 111 ALA A C 1
ATOM 897 O O . ALA A 1 111 ? 17.687 -7.058 -16.918 1.00 97.69 111 ALA A O 1
ATOM 898 N N . TYR A 1 112 ? 17.058 -4.922 -17.187 1.00 98.25 112 TYR A N 1
ATOM 899 C CA . TYR A 1 112 ? 15.958 -5.186 -18.113 1.00 98.25 112 TYR A CA 1
ATOM 900 C C . TYR A 1 112 ? 16.200 -4.668 -19.530 1.00 98.25 112 TYR A C 1
ATOM 902 O O . TYR A 1 112 ? 15.270 -4.696 -20.332 1.00 98.25 112 TYR A O 1
ATOM 910 N N . GLN A 1 113 ? 17.401 -4.185 -19.869 1.00 96.75 113 GLN A N 1
ATOM 911 C CA . GLN A 1 113 ? 17.662 -3.528 -21.160 1.00 96.75 113 GLN A CA 1
ATOM 912 C C . GLN A 1 113 ? 17.230 -4.364 -22.375 1.00 96.75 113 GLN A C 1
ATOM 914 O O . GLN A 1 113 ? 16.625 -3.810 -23.297 1.00 96.75 113 GLN A O 1
ATOM 919 N N . ASP A 1 114 ? 17.455 -5.679 -22.312 1.00 97.19 114 ASP A N 1
ATOM 920 C CA . ASP A 1 114 ? 17.124 -6.639 -23.370 1.00 97.19 114 ASP A CA 1
ATOM 921 C C . ASP A 1 114 ? 15.802 -7.389 -23.137 1.00 97.19 114 ASP A C 1
ATOM 923 O O . ASP A 1 114 ? 15.384 -8.194 -23.973 1.00 97.19 114 ASP A O 1
ATOM 927 N N . HIS A 1 115 ? 15.111 -7.125 -22.023 1.00 98.44 115 HIS A N 1
ATOM 928 C CA . HIS A 1 115 ? 13.883 -7.833 -21.672 1.00 98.44 115 HIS A CA 1
ATOM 929 C C . HIS A 1 115 ? 12.727 -7.433 -22.613 1.00 98.44 115 HIS A C 1
ATOM 931 O O . HIS A 1 115 ? 12.481 -6.233 -22.795 1.00 98.44 115 HIS A O 1
ATOM 937 N N . PRO A 1 116 ? 11.942 -8.386 -23.160 1.00 98.62 116 PRO A N 1
ATOM 938 C CA . PRO A 1 116 ? 10.827 -8.079 -24.061 1.00 98.62 116 PRO A CA 1
ATOM 939 C C . PRO A 1 116 ? 9.828 -7.061 -23.492 1.00 98.62 116 PRO A C 1
ATOM 941 O O . PRO A 1 116 ? 9.468 -6.106 -24.174 1.00 98.62 116 PRO A O 1
ATOM 944 N N . ALA A 1 117 ? 9.461 -7.182 -22.214 1.00 98.62 117 ALA A N 1
ATOM 945 C CA . ALA A 1 117 ? 8.575 -6.226 -21.541 1.00 98.62 117 ALA A CA 1
ATOM 946 C C . ALA A 1 117 ? 9.151 -4.791 -21.437 1.00 98.62 117 ALA A C 1
ATOM 948 O O . ALA A 1 117 ? 8.405 -3.812 -21.510 1.00 98.62 117 ALA A O 1
ATOM 949 N N . ARG A 1 118 ? 10.480 -4.631 -21.321 1.00 98.62 118 ARG A N 1
ATOM 950 C CA . ARG A 1 118 ? 11.137 -3.310 -21.358 1.00 98.62 118 ARG A CA 1
ATOM 951 C C . ARG A 1 118 ? 11.119 -2.734 -22.769 1.00 98.62 118 ARG A C 1
ATOM 953 O O . ARG A 1 118 ? 10.842 -1.550 -22.942 1.00 98.62 118 ARG A O 1
ATOM 960 N N . ARG A 1 119 ? 11.398 -3.566 -23.777 1.00 98.50 119 ARG A N 1
ATOM 961 C CA . ARG A 1 119 ? 11.303 -3.178 -25.191 1.00 98.50 119 ARG A CA 1
ATOM 962 C C . ARG A 1 119 ? 9.889 -2.700 -25.526 1.00 98.50 119 ARG A C 1
ATOM 964 O O . ARG A 1 119 ? 9.735 -1.593 -26.028 1.00 98.50 119 ARG A O 1
ATOM 971 N N . ARG A 1 120 ? 8.874 -3.465 -25.117 1.00 98.50 120 ARG A N 1
ATOM 972 C CA . ARG A 1 120 ? 7.452 -3.132 -25.282 1.00 98.50 120 ARG A CA 1
ATOM 973 C C . ARG A 1 120 ? 7.086 -1.779 -24.666 1.00 98.50 120 ARG A C 1
ATOM 975 O O . ARG A 1 120 ? 6.336 -1.021 -25.268 1.00 98.50 120 ARG A O 1
ATOM 982 N N . ALA A 1 121 ? 7.634 -1.458 -23.492 1.00 98.56 121 ALA A N 1
ATOM 983 C CA . ALA A 1 121 ? 7.435 -0.160 -22.847 1.00 98.56 121 ALA A CA 1
ATOM 984 C C . ALA A 1 121 ? 8.088 1.003 -23.613 1.00 98.56 121 ALA A C 1
ATOM 986 O O . ALA A 1 121 ? 7.475 2.056 -23.754 1.00 98.56 121 ALA A O 1
ATOM 987 N N . LYS A 1 122 ? 9.305 0.815 -24.143 1.00 98.25 122 LYS A N 1
ATOM 988 C CA . LYS A 1 122 ? 9.994 1.828 -24.968 1.00 98.25 122 LYS A CA 1
ATOM 989 C C . LYS A 1 122 ? 9.300 2.067 -26.311 1.00 98.25 122 LYS A C 1
ATOM 991 O O . LYS A 1 122 ? 9.326 3.181 -26.818 1.00 98.25 122 LYS A O 1
ATOM 996 N N . GLU A 1 123 ? 8.716 1.019 -26.884 1.00 98.06 123 GLU A N 1
ATOM 997 C CA . GLU A 1 123 ? 8.014 1.052 -28.172 1.00 98.06 123 GLU A CA 1
ATOM 998 C C . GLU A 1 123 ? 6.550 1.507 -28.049 1.00 98.06 123 GLU A C 1
ATOM 1000 O O . GLU A 1 123 ? 5.878 1.681 -29.067 1.00 98.06 123 GLU A O 1
ATOM 1005 N N . ALA A 1 124 ? 6.045 1.714 -26.826 1.00 98.06 124 ALA A N 1
ATOM 1006 C CA . ALA A 1 124 ? 4.692 2.205 -26.606 1.00 98.06 124 ALA A CA 1
ATOM 1007 C C . ALA A 1 124 ? 4.493 3.562 -27.316 1.00 98.06 124 ALA A C 1
ATOM 1009 O O . ALA A 1 124 ? 5.312 4.470 -27.133 1.00 98.06 124 ALA A O 1
ATOM 1010 N N . PRO A 1 125 ? 3.417 3.731 -28.110 1.00 98.06 125 PRO A N 1
ATOM 1011 C CA . PRO A 1 125 ? 3.162 4.975 -28.822 1.00 98.06 125 PRO A CA 1
ATOM 1012 C C . PRO A 1 125 ? 3.128 6.179 -27.883 1.00 98.06 125 PRO A C 1
ATOM 1014 O O . PRO A 1 125 ? 2.494 6.137 -26.828 1.00 98.06 125 PRO A O 1
ATOM 1017 N N . THR A 1 126 ? 3.770 7.273 -28.293 1.00 96.69 126 THR A N 1
ATOM 1018 C CA . THR A 1 126 ? 3.694 8.540 -27.564 1.00 96.69 126 THR A CA 1
ATOM 1019 C C . THR A 1 126 ? 2.242 8.985 -27.435 1.00 96.69 126 THR A C 1
ATOM 1021 O O . THR A 1 126 ? 1.526 9.076 -28.434 1.00 96.69 126 THR A O 1
ATOM 1024 N N . ALA A 1 127 ? 1.818 9.285 -26.209 1.00 96.25 127 ALA A N 1
ATOM 1025 C CA . ALA A 1 127 ? 0.490 9.811 -25.946 1.00 96.25 127 ALA A CA 1
ATOM 1026 C C . ALA A 1 127 ? 0.264 11.142 -26.679 1.00 96.25 127 ALA A C 1
ATOM 1028 O O . ALA A 1 127 ? 1.148 11.999 -26.717 1.00 96.25 127 ALA A O 1
ATOM 1029 N N . SER A 1 128 ? -0.947 11.357 -27.202 1.00 94.12 128 SER A N 1
ATOM 1030 C CA . SER A 1 128 ? -1.331 12.641 -27.810 1.00 94.12 128 SER A CA 1
ATOM 1031 C C . SER A 1 128 ? -1.275 13.799 -26.812 1.00 94.12 128 SER A C 1
ATOM 1033 O O . SER A 1 128 ? -1.054 14.943 -27.199 1.00 94.12 128 SER A O 1
ATOM 1035 N N . TYR A 1 129 ? -1.472 13.496 -25.528 1.00 94.00 129 TYR A N 1
ATOM 1036 C CA . TYR A 1 129 ? -1.283 14.415 -24.420 1.00 94.00 129 TYR A CA 1
ATOM 1037 C C . TYR A 1 129 ? -0.412 13.759 -23.347 1.00 94.00 129 TYR A C 1
ATOM 1039 O O . TYR A 1 129 ? -0.735 12.687 -22.833 1.00 94.00 129 TYR A O 1
ATOM 1047 N N . ARG A 1 130 ? 0.679 14.435 -22.985 1.00 93.25 130 ARG A N 1
ATOM 1048 C CA . ARG A 1 130 ? 1.558 14.061 -21.877 1.00 93.25 130 ARG A CA 1
ATOM 1049 C C . ARG A 1 130 ? 1.530 15.186 -20.844 1.00 93.25 130 ARG A C 1
ATOM 1051 O O . ARG A 1 130 ? 1.887 16.311 -21.199 1.00 93.25 130 ARG A O 1
ATOM 1058 N N . PRO A 1 131 ? 1.124 14.918 -19.592 1.00 94.50 131 PRO A N 1
ATOM 1059 C CA . PRO A 1 131 ? 1.210 15.919 -18.544 1.00 94.50 131 PRO A CA 1
ATOM 1060 C C . PRO A 1 131 ? 2.651 16.395 -18.364 1.00 94.50 131 PRO A C 1
ATOM 1062 O O . PRO A 1 131 ? 3.572 15.582 -18.352 1.00 94.50 131 PRO A O 1
ATOM 1065 N N . HIS A 1 132 ? 2.836 17.708 -18.225 1.00 90.00 132 HIS A N 1
ATOM 1066 C CA . HIS A 1 132 ? 4.162 18.332 -18.182 1.00 90.00 132 HIS A CA 1
ATOM 1067 C C . HIS A 1 132 ? 5.058 17.748 -17.081 1.00 90.00 132 HIS A C 1
ATOM 1069 O O . HIS A 1 132 ? 6.216 17.444 -17.328 1.00 90.00 132 HIS A O 1
ATOM 1075 N N . GLU A 1 133 ? 4.495 17.539 -15.892 1.00 93.94 133 GLU A N 1
ATOM 1076 C CA . GLU A 1 133 ? 5.228 17.071 -14.711 1.00 93.94 133 GLU A CA 1
ATOM 1077 C C . GLU A 1 133 ? 5.216 15.543 -14.579 1.00 93.94 133 GLU A C 1
ATOM 1079 O O . GLU A 1 133 ? 5.554 15.034 -13.519 1.00 93.94 133 GLU A O 1
ATOM 1084 N N . ILE A 1 134 ? 4.778 14.779 -15.595 1.00 96.81 134 ILE A N 1
ATOM 1085 C CA . ILE A 1 134 ? 4.552 13.328 -15.441 1.00 96.81 134 ILE A CA 1
ATOM 1086 C C . ILE A 1 134 ? 5.822 12.556 -15.071 1.00 96.81 134 ILE A C 1
ATOM 1088 O O . ILE A 1 134 ? 5.727 11.497 -14.463 1.00 96.81 134 ILE A O 1
ATOM 1092 N N . ASP A 1 135 ? 6.996 13.074 -15.436 1.00 96.56 135 ASP A N 1
ATOM 1093 C CA . ASP A 1 135 ? 8.298 12.467 -15.144 1.00 96.56 135 ASP A CA 1
ATOM 1094 C C . ASP A 1 135 ? 8.858 12.859 -13.771 1.00 96.56 135 ASP A C 1
ATOM 1096 O O . ASP A 1 135 ? 9.879 12.312 -13.355 1.00 96.56 135 ASP A O 1
ATOM 1100 N N . ASP A 1 136 ? 8.192 13.771 -13.065 1.00 97.56 136 ASP A N 1
ATOM 1101 C CA . ASP A 1 136 ? 8.673 14.325 -11.809 1.00 97.56 136 ASP A CA 1
ATOM 1102 C C . ASP A 1 136 ? 8.115 13.577 -10.598 1.00 97.56 136 ASP A C 1
ATOM 1104 O O . ASP A 1 136 ? 7.040 12.967 -10.620 1.00 97.56 136 ASP A O 1
ATOM 1108 N N . TRP A 1 137 ? 8.852 13.667 -9.492 1.00 98.00 137 TRP A N 1
ATOM 1109 C CA . TRP A 1 137 ? 8.349 13.244 -8.195 1.00 98.00 137 TRP A CA 1
ATOM 1110 C C . TRP A 1 137 ? 7.204 14.155 -7.735 1.00 98.00 137 TRP A C 1
ATOM 1112 O O . TRP A 1 137 ? 7.357 15.375 -7.646 1.00 98.00 137 TRP A O 1
ATOM 1122 N N . CYS A 1 138 ? 6.075 13.567 -7.345 1.00 97.38 138 CYS A N 1
ATOM 1123 C CA . CYS A 1 138 ? 4.931 14.305 -6.826 1.00 97.38 138 CYS A CA 1
ATOM 1124 C C . CYS A 1 138 ? 4.860 14.237 -5.295 1.00 97.38 138 CYS A C 1
ATOM 1126 O O . CYS A 1 138 ? 4.346 13.284 -4.707 1.00 97.38 138 CYS A O 1
ATOM 1128 N N . SER A 1 139 ? 5.320 15.296 -4.628 1.00 94.88 139 SER A N 1
ATOM 1129 C CA . SER A 1 139 ? 5.374 15.346 -3.158 1.00 94.88 139 SER A CA 1
ATOM 1130 C C . SER A 1 139 ? 4.016 15.489 -2.469 1.00 94.88 139 SER A C 1
ATOM 1132 O O . SER A 1 139 ? 3.895 15.088 -1.317 1.00 94.88 139 SER A O 1
ATOM 1134 N N . ALA A 1 140 ? 3.011 16.069 -3.133 1.00 95.12 140 ALA A N 1
ATOM 1135 C CA . ALA A 1 140 ? 1.675 16.257 -2.565 1.00 95.12 140 ALA A CA 1
ATOM 1136 C C . ALA A 1 140 ? 0.624 16.584 -3.638 1.00 95.12 140 ALA A C 1
ATOM 1138 O O . ALA A 1 140 ? 0.934 17.154 -4.690 1.00 95.12 140 ALA A O 1
ATOM 1139 N N . LEU A 1 141 ? -0.635 16.281 -3.338 1.00 96.19 141 LEU A N 1
ATOM 1140 C CA . LEU A 1 141 ? -1.817 16.785 -4.030 1.00 96.19 141 LEU A CA 1
ATOM 1141 C C . LEU A 1 141 ? -2.382 18.041 -3.346 1.00 96.19 141 LEU A C 1
ATOM 1143 O O . LEU A 1 141 ? -2.158 18.255 -2.153 1.00 96.19 141 LEU A O 1
ATOM 1147 N N . PRO A 1 142 ? -3.184 18.860 -4.055 1.00 95.75 142 PRO A N 1
ATOM 1148 C CA . PRO A 1 142 ? -3.904 19.975 -3.437 1.00 95.75 142 PRO A CA 1
ATOM 1149 C C . PRO A 1 142 ? -4.772 19.563 -2.237 1.00 95.75 142 PRO A C 1
ATOM 1151 O O . PRO A 1 142 ? -4.861 20.312 -1.267 1.00 95.75 142 PRO A O 1
ATOM 1154 N N . SER A 1 143 ? -5.366 18.368 -2.277 1.00 95.12 143 SER A N 1
ATOM 1155 C CA . SER A 1 143 ? -6.176 17.775 -1.202 1.00 95.12 143 SER A CA 1
ATOM 1156 C C . SER A 1 143 ? -5.382 17.436 0.066 1.00 95.12 143 SER A C 1
ATOM 1158 O O . SER A 1 143 ? -5.963 17.364 1.146 1.00 95.12 143 SER A O 1
ATOM 1160 N N . GLU A 1 144 ? -4.062 17.275 -0.042 1.00 95.81 144 GLU A N 1
ATOM 1161 C CA . GLU A 1 144 ? -3.162 17.009 1.087 1.00 95.81 144 GLU A CA 1
ATOM 1162 C C . GLU A 1 144 ? -2.650 18.308 1.741 1.00 95.81 144 GLU A C 1
ATOM 1164 O O . GLU A 1 144 ? -2.035 18.284 2.808 1.00 95.81 144 GLU A O 1
ATOM 1169 N N . LYS A 1 145 ? -2.890 19.473 1.123 1.00 94.06 145 LYS A N 1
ATOM 1170 C CA . LYS A 1 145 ? -2.335 20.749 1.584 1.00 94.06 145 LYS A CA 1
ATOM 1171 C C . LYS A 1 145 ? -2.828 21.099 2.992 1.00 94.06 145 LYS A C 1
ATOM 1173 O O . LYS A 1 145 ? -4.027 21.189 3.248 1.00 94.06 145 LYS A O 1
ATOM 1178 N N . GLY A 1 146 ? -1.881 21.368 3.893 1.00 89.25 146 GLY A N 1
ATOM 1179 C CA . GLY A 1 146 ? -2.163 21.752 5.280 1.00 89.25 146 GLY A CA 1
ATOM 1180 C C . GLY A 1 146 ? -2.605 20.592 6.175 1.00 89.25 146 GLY A C 1
ATOM 1181 O O . GLY A 1 146 ? -3.020 20.835 7.306 1.00 89.25 146 GLY A O 1
ATOM 1182 N N . LYS A 1 147 ? -2.534 19.346 5.692 1.00 91.75 147 LYS A N 1
ATOM 1183 C CA . LYS A 1 147 ? -2.771 18.152 6.505 1.00 91.75 147 LYS A CA 1
ATOM 1184 C C . LYS A 1 147 ? -1.449 17.672 7.112 1.00 91.75 147 LYS A C 1
ATOM 1186 O O . LYS A 1 147 ? -0.435 17.682 6.411 1.00 91.75 147 LYS A O 1
ATOM 1191 N N . PRO A 1 148 ? -1.424 17.290 8.401 1.00 89.88 148 PRO A N 1
ATOM 1192 C CA . PRO A 1 148 ? -0.226 16.723 9.001 1.00 89.88 148 PRO A CA 1
ATOM 1193 C C . PRO A 1 148 ? 0.098 15.390 8.327 1.00 89.88 148 PRO A C 1
ATOM 1195 O O . PRO A 1 148 ? -0.797 14.574 8.100 1.00 89.88 148 PRO A O 1
ATOM 1198 N N . TYR A 1 149 ? 1.375 15.167 8.021 1.00 94.31 149 TYR A N 1
ATOM 1199 C CA . TYR A 1 149 ? 1.819 13.856 7.564 1.00 94.31 149 TYR A CA 1
ATOM 1200 C C . TYR A 1 149 ? 1.769 12.876 8.745 1.00 94.31 149 TYR A C 1
ATOM 1202 O O . TYR A 1 149 ? 2.118 13.268 9.860 1.00 94.31 149 TYR A O 1
ATOM 1210 N N . PRO A 1 150 ? 1.299 11.634 8.559 1.00 95.00 150 PRO A N 1
ATOM 1211 C CA . PRO A 1 150 ? 0.834 10.826 9.684 1.00 95.00 150 PRO A CA 1
ATOM 1212 C C . PRO A 1 150 ? 1.950 10.040 10.397 1.00 95.00 150 PRO A C 1
ATOM 1214 O O . PRO A 1 150 ? 1.678 9.419 11.422 1.00 95.00 150 PRO A O 1
ATOM 1217 N N . ILE A 1 151 ? 3.185 10.070 9.881 1.00 96.62 151 ILE A N 1
ATOM 1218 C CA . ILE A 1 151 ? 4.380 9.488 10.512 1.00 96.62 151 ILE A CA 1
ATOM 1219 C C . ILE A 1 151 ? 5.589 10.418 10.364 1.00 96.62 151 ILE A C 1
ATOM 1221 O O . ILE A 1 151 ? 5.662 11.203 9.416 1.00 96.62 151 ILE A O 1
ATOM 1225 N N . ASP A 1 152 ? 6.561 10.281 11.262 1.00 95.75 152 ASP A N 1
ATOM 1226 C CA . ASP A 1 152 ? 7.913 10.792 11.057 1.00 95.75 152 ASP A CA 1
ATOM 1227 C C . ASP A 1 152 ? 8.743 9.739 10.312 1.00 95.75 152 ASP A C 1
ATOM 1229 O O . ASP A 1 152 ? 8.822 8.580 10.716 1.00 95.75 152 ASP A O 1
ATOM 1233 N N . GLN A 1 153 ? 9.327 10.157 9.194 1.00 93.25 153 GLN A N 1
ATOM 1234 C CA . GLN A 1 153 ? 10.174 9.339 8.324 1.00 93.25 153 GLN A CA 1
ATOM 1235 C C . GLN A 1 153 ? 11.513 10.031 8.020 1.00 93.25 153 GLN A C 1
ATOM 1237 O O . GLN A 1 153 ? 12.164 9.729 7.021 1.00 93.25 153 GLN A O 1
ATOM 1242 N N . SER A 1 154 ? 11.902 11.012 8.843 1.00 93.12 154 SER A N 1
ATOM 1243 C CA . SER A 1 154 ? 13.110 11.825 8.645 1.00 93.12 154 SER A CA 1
ATOM 1244 C C . SER A 1 154 ? 14.417 11.034 8.772 1.00 93.12 154 SER A C 1
ATOM 1246 O O . SER A 1 154 ? 15.431 11.436 8.204 1.00 93.12 154 SER A O 1
ATOM 1248 N N . ASP A 1 155 ? 14.384 9.887 9.452 1.00 90.44 155 ASP A N 1
ATOM 1249 C CA . ASP A 1 155 ? 15.496 8.940 9.590 1.00 90.44 155 ASP A CA 1
ATOM 1250 C C . ASP A 1 155 ? 15.547 7.882 8.468 1.00 90.44 155 ASP A C 1
ATOM 1252 O O . ASP A 1 155 ? 16.383 6.979 8.499 1.00 90.44 155 ASP A O 1
ATOM 1256 N N . GLY A 1 156 ? 14.655 7.979 7.476 1.00 88.56 156 GLY A N 1
ATOM 1257 C CA . GLY A 1 156 ? 14.498 6.997 6.404 1.00 88.56 156 GLY A CA 1
ATOM 1258 C C . GLY A 1 156 ? 13.552 5.841 6.741 1.00 88.56 156 GLY A C 1
ATOM 1259 O O . GLY A 1 156 ? 13.237 5.063 5.846 1.00 88.56 156 GLY A O 1
ATOM 1260 N N . GLY A 1 157 ? 13.059 5.742 7.981 1.00 92.25 157 GLY A N 1
ATOM 1261 C CA . GLY A 1 157 ? 12.003 4.817 8.399 1.00 92.25 157 GLY A CA 1
ATOM 1262 C C . GLY A 1 157 ? 12.432 3.359 8.588 1.00 92.25 157 GLY A C 1
ATOM 1263 O O . GLY A 1 157 ? 11.570 2.484 8.642 1.00 92.25 157 GLY A O 1
ATOM 1264 N N . ALA A 1 158 ? 13.735 3.070 8.654 1.00 91.94 158 ALA A N 1
ATOM 1265 C CA . ALA A 1 158 ? 14.223 1.709 8.869 1.00 91.94 158 ALA A CA 1
ATOM 1266 C C . ALA A 1 158 ? 13.953 1.257 10.312 1.00 91.94 158 ALA A C 1
ATOM 1268 O O . ALA A 1 158 ? 14.284 1.957 11.268 1.00 91.94 158 ALA A O 1
ATOM 1269 N N . ASP A 1 159 ? 13.375 0.068 10.471 1.00 94.50 159 ASP A N 1
ATOM 1270 C CA . ASP A 1 159 ? 12.977 -0.496 11.764 1.00 94.50 159 ASP A CA 1
ATOM 1271 C C . ASP A 1 159 ? 13.883 -1.646 12.238 1.00 94.50 159 ASP A C 1
ATOM 1273 O O . ASP A 1 159 ? 13.534 -2.380 13.163 1.00 94.50 159 ASP A O 1
ATOM 1277 N N . ASP A 1 160 ? 15.051 -1.819 11.617 1.00 94.56 160 ASP A N 1
ATOM 1278 C CA . ASP A 1 160 ? 16.068 -2.771 12.068 1.00 94.56 160 ASP A CA 1
ATOM 1279 C C . ASP A 1 160 ? 16.745 -2.289 13.362 1.00 94.56 160 ASP A C 1
ATOM 1281 O O . ASP A 1 160 ? 17.035 -1.103 13.545 1.00 94.56 160 ASP A O 1
ATOM 1285 N N . ASP A 1 161 ? 17.058 -3.214 14.272 1.00 94.44 161 ASP A N 1
ATOM 1286 C CA . ASP A 1 161 ? 17.971 -2.906 15.370 1.00 94.44 161 ASP A CA 1
ATOM 1287 C C . ASP A 1 161 ? 19.407 -2.698 14.847 1.00 94.44 161 ASP A C 1
ATOM 1289 O O . ASP A 1 161 ? 19.774 -3.165 13.767 1.00 94.44 161 ASP A O 1
ATOM 1293 N N . ALA A 1 162 ? 20.235 -1.983 15.613 1.00 93.75 162 ALA A N 1
ATOM 1294 C CA . ALA A 1 162 ? 21.566 -1.573 15.164 1.00 93.75 162 ALA A CA 1
ATOM 1295 C C . ALA A 1 162 ? 22.487 -2.760 14.827 1.00 93.75 162 ALA A C 1
ATOM 1297 O O . ALA A 1 162 ? 23.277 -2.682 13.884 1.00 93.75 162 ALA A O 1
ATOM 1298 N N . GLU A 1 163 ? 22.375 -3.864 15.570 1.00 96.19 163 GLU A N 1
ATOM 1299 C CA . GLU A 1 163 ? 23.181 -5.061 15.337 1.00 96.19 163 GLU A CA 1
ATOM 1300 C C . GLU A 1 163 ? 22.742 -5.762 14.045 1.00 96.19 163 GLU A C 1
ATOM 1302 O O . GLU A 1 163 ? 23.579 -6.091 13.197 1.00 96.19 163 GLU A O 1
ATOM 1307 N N . SER A 1 164 ? 21.430 -5.934 13.856 1.00 95.50 164 SER A N 1
ATOM 1308 C CA . SER A 1 164 ? 20.847 -6.471 12.624 1.00 95.50 164 SER A CA 1
ATOM 1309 C C . SER A 1 164 ? 21.200 -5.615 11.411 1.00 95.50 164 SER A C 1
ATOM 1311 O O . SER A 1 164 ? 21.627 -6.160 10.393 1.00 95.50 164 SER A O 1
ATOM 1313 N N . ALA A 1 165 ? 21.110 -4.287 11.521 1.00 95.56 165 ALA A N 1
ATOM 1314 C CA . ALA A 1 165 ? 21.462 -3.360 10.449 1.00 95.56 165 ALA A CA 1
ATOM 1315 C C . ALA A 1 165 ? 22.946 -3.472 10.056 1.00 95.56 165 ALA A C 1
ATOM 1317 O O . ALA A 1 165 ? 23.277 -3.530 8.868 1.00 95.56 165 ALA A O 1
ATOM 1318 N N . GLN A 1 166 ? 23.853 -3.573 11.034 1.00 97.00 166 GLN A N 1
ATOM 1319 C CA . GLN A 1 166 ? 25.283 -3.744 10.770 1.00 97.00 166 GLN A CA 1
ATOM 1320 C C . GLN A 1 166 ? 25.577 -5.084 10.082 1.00 97.00 166 GLN A C 1
ATOM 1322 O O . GLN A 1 166 ? 26.278 -5.117 9.066 1.00 97.00 166 GLN A O 1
ATOM 1327 N N . LYS A 1 167 ? 25.022 -6.186 10.602 1.00 97.94 167 LYS A N 1
ATOM 1328 C CA . LYS A 1 167 ? 25.170 -7.526 10.009 1.00 97.94 167 LYS A CA 1
ATOM 1329 C C . LYS A 1 167 ? 24.607 -7.575 8.592 1.00 97.94 167 LYS A C 1
ATOM 1331 O O . LYS A 1 167 ? 25.236 -8.135 7.696 1.00 97.94 167 LYS A O 1
ATOM 1336 N N . TRP A 1 168 ? 23.448 -6.960 8.378 1.00 97.81 168 TRP A N 1
ATOM 1337 C CA . TRP A 1 168 ? 22.816 -6.889 7.068 1.00 97.81 168 TRP A CA 1
ATOM 1338 C C . TRP A 1 168 ? 23.647 -6.080 6.073 1.00 97.81 168 TRP A C 1
ATOM 1340 O O . TRP A 1 168 ? 23.896 -6.548 4.966 1.00 97.81 168 TRP A O 1
ATOM 1350 N N . SER A 1 169 ? 24.172 -4.924 6.486 1.00 97.88 169 SER A N 1
ATOM 1351 C CA . SER A 1 169 ? 25.070 -4.106 5.664 1.00 97.88 169 SER A CA 1
ATOM 1352 C C . SER A 1 169 ? 26.321 -4.876 5.222 1.00 97.88 169 SER A C 1
ATOM 1354 O O . SER A 1 169 ? 26.706 -4.806 4.054 1.00 97.88 169 SER A O 1
ATOM 1356 N N . LEU A 1 170 ? 26.939 -5.657 6.120 1.00 98.06 170 LEU A N 1
ATOM 1357 C CA . LEU A 1 170 ? 28.072 -6.527 5.777 1.00 98.06 170 LEU A CA 1
ATOM 1358 C C . LEU A 1 170 ? 27.670 -7.614 4.776 1.00 98.06 170 LEU A C 1
ATOM 1360 O O . LEU A 1 170 ? 28.334 -7.767 3.754 1.00 98.06 170 LEU A O 1
ATOM 1364 N N . LYS A 1 171 ? 26.539 -8.289 5.008 1.00 98.12 171 LYS A N 1
ATOM 1365 C CA . LYS A 1 171 ? 26.007 -9.299 4.085 1.00 98.12 171 LYS A CA 1
ATOM 1366 C C . LYS A 1 171 ? 25.725 -8.721 2.694 1.00 98.12 171 LYS A C 1
ATOM 1368 O O . LYS A 1 171 ? 26.028 -9.361 1.695 1.00 98.12 171 LYS A O 1
ATOM 1373 N N . LEU A 1 172 ? 25.188 -7.504 2.600 1.00 98.06 172 LEU A N 1
ATOM 1374 C CA . LEU A 1 172 ? 24.976 -6.832 1.314 1.00 98.06 172 LEU A CA 1
ATOM 1375 C C . LEU A 1 172 ? 26.300 -6.592 0.574 1.00 98.06 172 LEU A C 1
ATOM 1377 O O . LEU A 1 172 ? 26.372 -6.851 -0.626 1.00 98.06 172 LEU A O 1
ATOM 1381 N N . LYS A 1 173 ? 27.364 -6.182 1.279 1.00 98.06 173 LYS A N 1
ATOM 1382 C CA . LYS A 1 173 ? 28.704 -6.035 0.680 1.00 98.06 173 LYS A CA 1
ATOM 1383 C C . LYS A 1 173 ? 29.271 -7.370 0.204 1.00 98.06 173 LYS A C 1
ATOM 1385 O O . LYS A 1 173 ? 29.834 -7.424 -0.884 1.00 98.06 173 LYS A O 1
ATOM 1390 N N . GLU A 1 174 ? 29.105 -8.438 0.983 1.00 98.06 174 GLU A N 1
ATOM 1391 C CA . GLU A 1 174 ? 29.518 -9.797 0.597 1.00 98.06 174 GLU A CA 1
ATOM 1392 C C . GLU A 1 174 ? 28.789 -10.284 -0.664 1.00 98.06 174 GLU A C 1
ATOM 1394 O O . GLU A 1 174 ? 29.382 -10.960 -1.501 1.00 98.06 174 GLU A O 1
ATOM 1399 N N . LEU A 1 175 ? 27.529 -9.878 -0.844 1.00 96.81 175 LEU A N 1
ATOM 1400 C CA . LEU A 1 175 ? 26.745 -10.120 -2.059 1.00 96.81 175 LEU A CA 1
ATOM 1401 C C . LEU A 1 175 ? 27.126 -9.198 -3.235 1.00 96.81 175 LEU A C 1
ATOM 1403 O O . LEU A 1 175 ? 26.481 -9.257 -4.281 1.00 96.81 175 LEU A O 1
ATOM 1407 N N . GLY A 1 176 ? 28.135 -8.334 -3.081 1.00 97.31 176 GLY A N 1
ATOM 1408 C CA . GLY A 1 176 ? 28.561 -7.380 -4.107 1.00 97.31 176 GLY A CA 1
ATOM 1409 C C . GLY A 1 176 ? 27.591 -6.213 -4.318 1.00 97.31 176 GLY A C 1
ATOM 1410 O O . GLY A 1 176 ? 27.598 -5.595 -5.382 1.00 97.31 176 GLY A O 1
ATOM 1411 N N . ARG A 1 177 ? 26.736 -5.910 -3.335 1.00 97.31 177 ARG A N 1
ATOM 1412 C CA . ARG A 1 177 ? 25.711 -4.857 -3.414 1.00 97.31 177 ARG A CA 1
ATOM 1413 C C . ARG A 1 177 ? 26.122 -3.614 -2.630 1.00 97.31 177 ARG A C 1
ATOM 1415 O O . ARG A 1 177 ? 26.811 -3.701 -1.614 1.00 97.31 177 ARG A O 1
ATOM 1422 N N . ASN A 1 178 ? 25.651 -2.447 -3.077 1.00 96.88 178 ASN A N 1
ATOM 1423 C CA . ASN A 1 178 ? 25.766 -1.204 -2.316 1.00 96.88 178 ASN A CA 1
ATOM 1424 C C . ASN A 1 178 ? 24.780 -1.241 -1.133 1.00 96.88 178 ASN A C 1
ATOM 1426 O O . ASN A 1 178 ? 23.577 -1.277 -1.379 1.00 96.88 178 ASN A O 1
ATOM 1430 N N . PRO A 1 179 ? 25.228 -1.185 0.134 1.00 95.25 179 PRO A N 1
ATOM 1431 C CA . PRO A 1 179 ? 24.320 -1.288 1.274 1.00 95.25 179 PRO A CA 1
ATOM 1432 C C . PRO A 1 179 ? 23.254 -0.195 1.363 1.00 95.25 179 PRO A C 1
ATOM 1434 O O . PRO A 1 179 ? 22.212 -0.442 1.956 1.00 95.25 179 PRO A O 1
ATOM 1437 N N . GLY A 1 180 ? 23.497 0.996 0.802 1.00 94.19 180 GLY A N 1
ATOM 1438 C CA . GLY A 1 180 ? 22.508 2.081 0.805 1.00 94.19 180 GLY A CA 1
ATOM 1439 C C . GLY A 1 180 ? 21.400 1.898 -0.236 1.00 94.19 180 GLY A C 1
ATOM 1440 O O . GLY A 1 180 ? 20.259 2.283 0.000 1.00 94.19 180 GLY A O 1
ATOM 1441 N N . THR A 1 181 ? 21.728 1.275 -1.369 1.00 95.25 181 THR A N 1
ATOM 1442 C CA . THR A 1 181 ? 20.817 1.047 -2.503 1.00 95.25 181 THR A CA 1
ATOM 1443 C C . THR A 1 181 ? 21.064 -0.347 -3.091 1.00 95.25 181 THR A C 1
ATOM 1445 O O . THR A 1 181 ? 21.656 -0.474 -4.167 1.00 95.25 181 THR A O 1
ATOM 1448 N N . PRO A 1 182 ? 20.728 -1.424 -2.359 1.00 97.44 182 PRO A N 1
ATOM 1449 C CA . PRO A 1 182 ? 21.160 -2.764 -2.740 1.00 97.44 182 PRO A CA 1
ATOM 1450 C C . PRO A 1 182 ? 20.325 -3.392 -3.852 1.00 97.44 182 PRO A C 1
ATOM 1452 O O . PRO A 1 182 ? 20.734 -4.433 -4.360 1.00 97.44 182 PRO A O 1
ATOM 1455 N N . TRP A 1 183 ? 19.173 -2.819 -4.200 1.00 97.88 183 TRP A N 1
ATOM 1456 C CA . TRP A 1 183 ? 18.307 -3.320 -5.263 1.00 97.88 183 TRP A CA 1
ATOM 1457 C C . TRP A 1 183 ? 18.993 -3.257 -6.628 1.00 97.88 183 TRP A C 1
ATOM 1459 O O . TRP A 1 183 ? 19.695 -2.303 -6.953 1.00 97.88 183 TRP A O 1
ATOM 1469 N N . GLN A 1 184 ? 18.788 -4.298 -7.428 1.00 97.69 184 GLN A N 1
ATOM 1470 C CA . GLN A 1 184 ? 19.313 -4.395 -8.797 1.00 97.69 184 GLN A CA 1
ATOM 1471 C C . GLN A 1 184 ? 18.243 -4.841 -9.796 1.00 97.69 184 GLN A C 1
ATOM 1473 O O . GLN A 1 184 ? 18.389 -4.621 -10.996 1.00 97.69 184 GLN A O 1
ATOM 1478 N N . ALA A 1 185 ? 17.168 -5.461 -9.308 1.00 98.25 185 ALA A N 1
ATOM 1479 C CA . ALA A 1 185 ? 16.049 -5.945 -10.100 1.00 98.25 185 ALA A CA 1
ATOM 1480 C C . ALA A 1 185 ? 14.773 -5.998 -9.241 1.00 98.25 185 ALA A C 1
ATOM 1482 O O . ALA A 1 185 ? 14.803 -5.788 -8.031 1.00 98.25 185 ALA A O 1
ATOM 1483 N N . GLN A 1 186 ? 13.643 -6.322 -9.861 1.00 98.44 186 GLN A N 1
ATOM 1484 C CA . GLN A 1 186 ? 12.441 -6.793 -9.178 1.00 98.44 186 GLN A CA 1
ATOM 1485 C C . GLN A 1 186 ? 12.703 -8.136 -8.478 1.00 98.44 186 GLN A C 1
ATOM 1487 O O . GLN A 1 186 ? 13.462 -8.976 -8.969 1.00 98.44 186 GLN A O 1
ATOM 1492 N N . SER A 1 187 ? 12.020 -8.360 -7.358 1.00 98.38 187 SER A N 1
ATOM 1493 C CA . SER A 1 187 ? 12.011 -9.626 -6.635 1.00 98.38 187 SER A CA 1
ATOM 1494 C C . SER A 1 187 ? 11.615 -10.793 -7.533 1.00 98.38 187 SER A C 1
ATOM 1496 O O . SER A 1 187 ? 10.632 -10.731 -8.273 1.00 98.38 187 SER A O 1
ATOM 1498 N N . LYS A 1 188 ? 12.3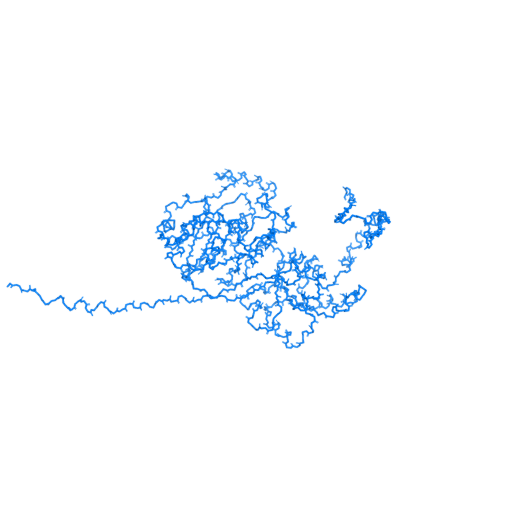35 -11.910 -7.385 1.00 98.00 188 LYS A N 1
ATOM 1499 C CA . LYS A 1 188 ? 12.037 -13.181 -8.065 1.00 98.00 188 LYS A CA 1
ATOM 1500 C C . LYS A 1 188 ? 10.702 -13.799 -7.637 1.00 98.00 188 LYS A C 1
ATOM 1502 O O . LYS A 1 188 ? 10.240 -14.730 -8.286 1.00 98.00 188 LYS A O 1
ATOM 1507 N N . LEU A 1 189 ? 10.096 -13.301 -6.556 1.00 98.38 189 LEU A N 1
ATOM 1508 C CA . LEU A 1 189 ? 8.761 -13.711 -6.116 1.00 98.38 189 LEU A CA 1
ATOM 1509 C C . LEU A 1 189 ? 7.666 -13.226 -7.070 1.00 98.38 189 LEU A C 1
ATOM 1511 O O . LEU A 1 189 ? 6.596 -13.827 -7.119 1.00 98.38 189 LEU A O 1
ATOM 1515 N N . ILE A 1 190 ? 7.933 -12.161 -7.832 1.00 98.56 190 ILE A N 1
ATOM 1516 C CA . ILE A 1 190 ? 6.992 -11.597 -8.792 1.00 98.56 190 ILE A CA 1
ATOM 1517 C C . ILE A 1 190 ? 7.407 -11.998 -10.202 1.00 98.56 190 ILE A C 1
ATOM 1519 O O . ILE A 1 190 ? 8.465 -11.609 -10.699 1.00 98.56 190 ILE A O 1
ATOM 1523 N N . THR A 1 191 ? 6.537 -12.754 -10.863 1.00 98.56 191 THR A N 1
ATOM 1524 C CA . THR A 1 191 ? 6.720 -13.128 -12.265 1.00 98.56 191 THR A CA 1
ATOM 1525 C C . THR A 1 191 ? 6.492 -11.911 -13.156 1.00 98.56 191 THR A C 1
ATOM 1527 O O . THR A 1 191 ? 5.479 -11.228 -13.002 1.00 98.56 191 THR A O 1
ATOM 1530 N N . ILE A 1 192 ? 7.418 -11.673 -14.088 1.00 98.75 192 ILE A N 1
ATOM 1531 C CA . ILE A 1 192 ? 7.232 -10.740 -15.201 1.00 98.75 192 ILE A CA 1
ATOM 1532 C C . ILE A 1 192 ? 7.006 -11.567 -16.458 1.00 98.75 192 ILE A C 1
ATOM 1534 O O . ILE A 1 192 ? 7.885 -12.327 -16.865 1.00 98.75 192 ILE A O 1
ATOM 1538 N N . ASP A 1 193 ? 5.841 -11.432 -17.071 1.00 98.44 193 ASP A N 1
ATOM 1539 C CA . ASP A 1 193 ? 5.501 -12.158 -18.284 1.00 98.44 193 ASP A CA 1
ATOM 1540 C C . ASP A 1 193 ? 6.087 -11.454 -19.518 1.00 98.44 193 ASP A C 1
ATOM 1542 O O . ASP A 1 193 ? 5.707 -10.333 -19.866 1.00 98.44 193 ASP A O 1
ATOM 1546 N N . SER A 1 194 ? 7.030 -12.109 -20.203 1.00 97.62 194 SER A N 1
ATOM 1547 C CA . SER A 1 194 ? 7.705 -11.546 -21.379 1.00 97.62 194 SER A CA 1
ATOM 1548 C C . SER A 1 194 ? 6.750 -11.233 -22.533 1.00 97.62 194 SER A C 1
ATOM 1550 O O . SER A 1 194 ? 7.006 -10.307 -23.315 1.00 97.62 194 SER A O 1
ATOM 1552 N N . GLU A 1 195 ? 5.641 -11.961 -22.637 1.00 97.75 195 GLU A N 1
ATOM 1553 C CA . GLU A 1 195 ? 4.739 -11.889 -23.782 1.00 97.75 195 GLU A CA 1
ATOM 1554 C C . GLU A 1 195 ? 3.706 -10.769 -23.651 1.00 97.75 195 GLU A C 1
ATOM 1556 O O . GLU A 1 195 ? 3.271 -10.225 -24.669 1.00 97.75 195 GLU A O 1
ATOM 1561 N N . GLN A 1 196 ? 3.354 -10.370 -22.427 1.00 97.38 196 GLN A N 1
ATOM 1562 C CA . GLN A 1 196 ? 2.245 -9.437 -22.181 1.00 97.38 196 GLN A CA 1
ATOM 1563 C C . GLN A 1 196 ? 2.577 -8.242 -21.282 1.00 97.38 196 GLN A C 1
ATOM 1565 O O . GLN A 1 196 ? 1.969 -7.185 -21.469 1.00 97.38 196 GLN A O 1
ATOM 1570 N N . ASP A 1 197 ? 3.539 -8.360 -20.364 1.00 98.75 197 ASP A N 1
ATOM 1571 C CA . ASP A 1 197 ? 3.790 -7.305 -19.381 1.00 98.75 197 ASP A CA 1
ATOM 1572 C C . ASP A 1 197 ? 4.647 -6.168 -19.951 1.00 98.75 197 ASP A C 1
ATOM 1574 O O . ASP A 1 197 ? 5.275 -6.262 -21.016 1.00 98.75 197 ASP A O 1
ATOM 1578 N N . PHE A 1 198 ? 4.676 -5.067 -19.201 1.00 98.88 198 PHE A N 1
ATOM 1579 C CA . PHE A 1 198 ? 5.515 -3.902 -19.449 1.00 98.88 198 PHE A CA 1
ATOM 1580 C C . PHE A 1 198 ? 6.472 -3.686 -18.277 1.00 98.88 198 PHE A C 1
ATOM 1582 O O . PHE A 1 198 ? 6.119 -3.953 -17.131 1.00 98.88 198 PHE A O 1
ATOM 1589 N N . ILE A 1 199 ? 7.671 -3.164 -18.549 1.00 98.88 199 ILE A N 1
ATOM 1590 C CA . ILE A 1 199 ? 8.609 -2.732 -17.502 1.00 98.88 199 ILE A CA 1
ATOM 1591 C C . ILE A 1 199 ? 9.064 -1.300 -17.786 1.00 98.88 199 ILE A C 1
ATOM 1593 O O . ILE A 1 199 ? 9.635 -1.038 -18.848 1.00 98.88 199 ILE A O 1
ATOM 1597 N N . SER A 1 200 ? 8.848 -0.379 -16.849 1.00 98.62 200 SER A N 1
ATOM 1598 C CA . SER A 1 200 ? 9.455 0.958 -16.853 1.00 98.62 200 SER A CA 1
ATOM 1599 C C . SER A 1 200 ? 9.290 1.645 -15.500 1.00 98.62 200 SER A C 1
ATOM 1601 O O . SER A 1 200 ? 8.228 1.560 -14.890 1.00 98.62 200 SER A O 1
ATOM 1603 N N . ASP A 1 201 ? 10.312 2.377 -15.066 1.00 97.75 201 ASP A N 1
ATOM 1604 C CA . ASP A 1 201 ? 10.266 3.301 -13.928 1.00 97.75 201 ASP A CA 1
ATOM 1605 C C . ASP A 1 201 ? 10.128 4.778 -14.347 1.00 97.75 201 ASP A C 1
ATOM 1607 O O . ASP A 1 201 ? 10.139 5.682 -13.511 1.00 97.75 201 ASP A O 1
ATOM 1611 N N . ARG A 1 202 ? 9.973 5.051 -15.648 1.00 98.12 202 ARG A N 1
ATOM 1612 C CA . ARG A 1 202 ? 9.859 6.410 -16.189 1.00 98.12 202 ARG A CA 1
ATOM 1613 C C . ARG A 1 202 ? 8.400 6.797 -16.363 1.00 98.12 202 ARG A C 1
ATOM 1615 O O . ARG A 1 202 ? 7.680 6.165 -17.137 1.00 98.12 202 ARG A O 1
ATOM 1622 N N . GLY A 1 203 ? 7.988 7.883 -15.711 1.00 97.62 203 GLY A N 1
ATOM 1623 C CA . GLY A 1 203 ? 6.594 8.338 -15.686 1.00 97.62 203 GLY A CA 1
ATOM 1624 C C . GLY A 1 203 ? 5.975 8.501 -17.070 1.00 97.62 203 GLY A C 1
ATOM 1625 O O . GLY A 1 203 ? 4.885 7.998 -17.319 1.00 97.62 203 GLY A O 1
ATOM 1626 N N . GLY A 1 204 ? 6.681 9.117 -18.016 1.00 98.12 204 GLY A N 1
ATOM 1627 C CA . GLY A 1 204 ? 6.162 9.298 -19.367 1.00 98.12 204 GLY A CA 1
ATOM 1628 C C . GLY A 1 204 ? 6.059 8.031 -20.208 1.00 98.12 204 GLY A C 1
ATOM 1629 O O . GLY A 1 204 ? 5.153 7.931 -21.028 1.00 98.12 204 GLY A O 1
ATOM 1630 N N . GLU A 1 205 ? 6.944 7.053 -20.010 1.00 98.56 205 GLU A N 1
ATOM 1631 C CA . GLU A 1 205 ? 6.810 5.757 -20.684 1.00 98.56 205 GLU A CA 1
ATOM 1632 C C . GLU A 1 205 ? 5.621 4.983 -20.108 1.00 98.56 205 GLU A C 1
ATOM 1634 O O . GLU A 1 205 ? 4.811 4.454 -20.867 1.00 98.56 205 GLU A O 1
ATOM 1639 N N . VAL A 1 206 ? 5.457 4.993 -18.779 1.00 98.75 206 VAL A N 1
ATOM 1640 C CA . VAL A 1 206 ? 4.259 4.450 -18.122 1.00 98.75 206 VAL A CA 1
ATOM 1641 C C . VAL A 1 206 ? 3.005 5.147 -18.649 1.00 98.75 206 VAL A C 1
ATOM 1643 O O . VAL A 1 206 ? 2.067 4.477 -19.068 1.00 98.75 206 VAL A O 1
ATOM 1646 N N . TRP A 1 207 ? 2.999 6.477 -18.733 1.00 98.69 207 TRP A N 1
ATOM 1647 C CA . TRP A 1 207 ? 1.876 7.247 -19.265 1.00 98.69 207 TRP A CA 1
ATOM 1648 C C . TRP A 1 207 ? 1.540 6.891 -20.718 1.00 98.69 207 TRP A C 1
ATOM 1650 O O . TRP A 1 207 ? 0.374 6.683 -21.041 1.00 98.69 207 TRP A O 1
ATOM 1660 N N . ASN A 1 208 ? 2.546 6.741 -21.583 1.00 98.69 208 ASN A N 1
ATOM 1661 C CA . ASN A 1 208 ? 2.358 6.293 -22.965 1.00 98.69 208 ASN A CA 1
ATOM 1662 C C . ASN A 1 208 ? 1.704 4.903 -23.037 1.00 98.69 208 ASN A C 1
ATOM 1664 O O . ASN A 1 208 ? 0.807 4.680 -23.852 1.00 98.69 208 ASN A O 1
ATOM 1668 N N . ILE A 1 209 ? 2.102 3.968 -22.166 1.00 98.75 209 ILE A N 1
ATOM 1669 C CA . ILE A 1 209 ? 1.460 2.648 -22.069 1.00 98.75 209 ILE A CA 1
ATOM 1670 C C . ILE A 1 209 ? -0.012 2.805 -21.677 1.00 98.75 209 ILE A C 1
ATOM 1672 O O . ILE A 1 209 ? -0.882 2.223 -22.327 1.00 98.75 209 ILE A O 1
ATOM 1676 N N . LEU A 1 210 ? -0.300 3.608 -20.647 1.00 98.75 210 LEU A N 1
ATOM 1677 C CA . LEU A 1 210 ? -1.669 3.836 -20.185 1.00 98.75 210 LEU A CA 1
ATOM 1678 C C . LEU A 1 210 ? -2.543 4.432 -21.298 1.00 98.75 210 LEU A C 1
ATOM 1680 O O . LEU A 1 210 ? -3.628 3.921 -21.565 1.00 98.75 210 LEU A O 1
ATOM 1684 N N . GLU A 1 211 ? -2.071 5.474 -21.978 1.00 98.44 211 GLU A N 1
ATOM 1685 C CA . GLU A 1 211 ? -2.823 6.158 -23.036 1.00 98.44 211 GLU A CA 1
ATOM 1686 C C . GLU A 1 211 ? -3.009 5.282 -24.279 1.00 98.44 211 GLU A C 1
ATOM 1688 O O . GLU A 1 211 ? -4.127 5.144 -24.776 1.00 98.44 211 GLU A O 1
ATOM 1693 N N . SER A 1 212 ? -1.948 4.624 -24.756 1.00 97.88 212 SER A N 1
ATOM 1694 C CA . SER A 1 212 ? -2.011 3.780 -25.961 1.00 97.88 212 SER A CA 1
ATOM 1695 C C . SER A 1 212 ? -2.936 2.570 -25.814 1.00 97.88 212 SER A C 1
ATOM 1697 O O . SER A 1 212 ? -3.451 2.063 -26.811 1.00 97.88 212 SER A O 1
ATOM 1699 N N . ARG A 1 213 ? -3.178 2.116 -24.578 1.00 97.81 213 ARG A N 1
ATOM 1700 C CA . ARG A 1 213 ? -4.091 1.009 -24.267 1.00 97.81 213 ARG A CA 1
ATOM 1701 C C . ARG A 1 213 ? -5.471 1.469 -23.795 1.00 97.81 213 ARG A C 1
ATOM 1703 O O . ARG A 1 213 ? -6.295 0.629 -23.448 1.00 97.81 213 ARG A O 1
ATOM 1710 N N . GLY A 1 214 ? -5.742 2.776 -23.782 1.00 97.81 214 GLY A N 1
ATOM 1711 C CA . GLY A 1 214 ? -7.024 3.317 -23.327 1.00 97.81 214 GLY A CA 1
ATOM 1712 C C . GLY A 1 214 ? -7.295 3.072 -21.839 1.00 97.81 214 GLY A C 1
ATOM 1713 O O . GLY A 1 214 ? -8.453 2.956 -21.433 1.00 97.81 214 GLY A O 1
ATOM 1714 N N . ILE A 1 215 ? -6.242 2.975 -21.022 1.00 98.56 215 ILE A N 1
ATOM 1715 C CA . ILE A 1 215 ? -6.353 2.727 -19.586 1.00 98.56 215 ILE A CA 1
ATOM 1716 C C . ILE A 1 215 ? -6.921 3.959 -18.890 1.00 98.56 215 ILE A C 1
ATOM 1718 O O . ILE A 1 215 ? -6.356 5.056 -18.937 1.00 98.56 215 ILE A O 1
ATOM 1722 N N . LYS A 1 216 ? -8.034 3.753 -18.190 1.00 98.31 216 LYS A N 1
ATOM 1723 C CA . LYS A 1 216 ? -8.724 4.766 -17.382 1.00 98.31 216 LYS A CA 1
ATOM 1724 C C . LYS A 1 216 ? -8.493 4.554 -15.893 1.00 98.31 216 LYS A C 1
ATOM 1726 O O . LYS A 1 216 ? -8.566 5.520 -15.132 1.00 98.31 216 LYS A O 1
ATOM 1731 N N . ASN A 1 217 ? -8.231 3.308 -15.498 1.00 98.75 217 ASN A N 1
ATOM 1732 C CA . ASN A 1 217 ? -8.143 2.907 -14.104 1.00 98.75 217 ASN A CA 1
ATOM 1733 C C . ASN A 1 217 ? -6.759 2.362 -13.777 1.00 98.75 217 ASN A C 1
ATOM 1735 O O . ASN A 1 217 ? -6.198 1.583 -14.546 1.00 98.75 217 ASN A O 1
ATOM 1739 N N . VAL A 1 218 ? -6.230 2.746 -12.624 1.00 98.88 218 VAL A N 1
ATOM 1740 C CA . VAL A 1 218 ? -4.916 2.324 -12.151 1.00 98.88 218 VAL A CA 1
ATOM 1741 C C . VAL A 1 218 ? -5.048 1.754 -10.748 1.00 98.88 218 VAL A C 1
ATOM 1743 O O . VAL A 1 218 ? -5.573 2.399 -9.845 1.00 98.88 218 VAL A O 1
ATOM 1746 N N . ILE A 1 219 ? -4.537 0.547 -10.567 1.00 98.88 219 ILE A N 1
ATOM 1747 C CA . ILE A 1 219 ? -4.350 -0.084 -9.267 1.00 98.88 219 ILE A CA 1
ATOM 1748 C C . ILE A 1 219 ? -2.861 -0.004 -8.958 1.00 98.88 219 ILE A C 1
ATOM 1750 O O . ILE A 1 219 ? -2.052 -0.556 -9.703 1.00 98.88 219 ILE A O 1
ATOM 1754 N N . LEU A 1 220 ? -2.486 0.685 -7.883 1.00 98.88 220 LEU A N 1
ATOM 1755 C CA . LEU A 1 220 ? -1.100 0.729 -7.425 1.00 98.88 220 LEU A CA 1
ATOM 1756 C C . LEU A 1 220 ? -0.880 -0.238 -6.260 1.00 98.88 220 LEU A C 1
ATOM 1758 O O . LEU A 1 220 ? -1.723 -0.372 -5.373 1.00 98.88 220 LEU A O 1
ATOM 1762 N N . THR A 1 221 ? 0.269 -0.900 -6.268 1.00 98.81 221 THR A N 1
ATOM 1763 C CA . THR A 1 221 ? 0.728 -1.849 -5.245 1.00 98.81 221 THR A CA 1
ATOM 1764 C C . THR A 1 221 ? 2.257 -1.806 -5.170 1.00 98.81 221 THR A C 1
ATOM 1766 O O . THR A 1 221 ? 2.898 -1.171 -6.011 1.00 98.81 221 THR A O 1
ATOM 1769 N N . GLY A 1 222 ? 2.852 -2.468 -4.180 1.00 98.44 222 GLY A N 1
ATOM 1770 C CA . GLY A 1 222 ? 4.298 -2.526 -3.987 1.00 98.44 222 GLY A CA 1
ATOM 1771 C C . GLY A 1 222 ? 4.769 -1.643 -2.838 1.00 98.44 222 GLY A C 1
ATOM 1772 O O . GLY A 1 222 ? 4.000 -1.387 -1.914 1.00 98.44 222 GLY A O 1
ATOM 1773 N N . VAL A 1 223 ? 6.031 -1.219 -2.845 1.00 98.38 223 VAL A N 1
ATOM 1774 C CA . VAL A 1 223 ? 6.674 -0.574 -1.685 1.00 98.38 223 VAL A CA 1
ATOM 1775 C C . VAL A 1 223 ? 7.507 0.640 -2.098 1.00 98.38 223 VAL A C 1
ATOM 1777 O O . VAL A 1 223 ? 7.852 0.796 -3.252 1.00 98.38 223 VAL A O 1
ATOM 1780 N N . HIS A 1 224 ? 7.830 1.587 -1.227 1.00 98.12 224 HIS A N 1
ATOM 1781 C CA . HIS A 1 224 ? 7.218 1.821 0.080 1.00 98.12 224 HIS A CA 1
ATOM 1782 C C . HIS A 1 224 ? 6.047 2.793 -0.053 1.00 98.12 224 HIS A C 1
ATOM 1784 O O . HIS A 1 224 ? 6.151 3.801 -0.759 1.00 98.12 224 HIS A O 1
ATOM 1790 N N . VAL A 1 225 ? 4.931 2.500 0.617 1.00 98.31 225 VAL A N 1
ATOM 1791 C CA . VAL A 1 225 ? 3.648 3.202 0.463 1.00 98.31 225 VAL A CA 1
ATOM 1792 C C . VAL A 1 225 ? 3.759 4.698 0.761 1.00 98.31 225 VAL A C 1
ATOM 1794 O O . VAL A 1 225 ? 3.199 5.521 0.048 1.00 98.31 225 VAL A O 1
ATOM 1797 N N . ASN A 1 226 ? 4.558 5.059 1.765 1.00 97.69 226 ASN A N 1
ATOM 1798 C CA . ASN A 1 226 ? 4.825 6.427 2.216 1.00 97.69 226 ASN A CA 1
ATOM 1799 C C . ASN A 1 226 ? 5.866 7.187 1.379 1.00 97.69 226 ASN A C 1
ATOM 1801 O O . ASN A 1 226 ? 6.127 8.363 1.643 1.00 97.69 226 ASN A O 1
ATOM 1805 N N . MET A 1 227 ? 6.480 6.522 0.401 1.00 96.25 227 MET A N 1
ATOM 1806 C CA . MET A 1 227 ? 7.515 7.082 -0.461 1.00 96.25 227 MET A CA 1
ATOM 1807 C C . MET A 1 227 ? 7.156 6.823 -1.923 1.00 96.25 227 MET A C 1
ATOM 1809 O O . MET A 1 227 ? 6.405 7.594 -2.520 1.00 96.25 227 MET A O 1
ATOM 1813 N N . CYS A 1 228 ? 7.690 5.752 -2.509 1.00 97.56 228 CYS A N 1
ATOM 1814 C CA . CYS A 1 228 ? 7.684 5.529 -3.947 1.00 97.56 228 CYS A CA 1
ATOM 1815 C C . CYS A 1 228 ? 6.281 5.347 -4.525 1.00 97.56 228 CYS A C 1
ATOM 1817 O O . CYS A 1 228 ? 5.937 5.990 -5.514 1.00 97.56 228 CYS A O 1
ATOM 1819 N N . VAL A 1 229 ? 5.447 4.549 -3.859 1.00 98.62 229 VAL A N 1
ATOM 1820 C CA . VAL A 1 229 ? 4.056 4.293 -4.266 1.00 98.62 229 VAL A CA 1
ATOM 1821 C C . VAL A 1 229 ? 3.265 5.604 -4.331 1.00 98.62 229 VAL A C 1
ATOM 1823 O O . VAL A 1 229 ? 2.467 5.800 -5.242 1.00 98.62 229 VAL A O 1
ATOM 1826 N N . LEU A 1 230 ? 3.501 6.542 -3.408 1.00 98.19 230 LEU A N 1
ATOM 1827 C CA . LEU A 1 230 ? 2.848 7.851 -3.436 1.00 98.19 230 LEU A CA 1
ATOM 1828 C C . LEU A 1 230 ? 3.456 8.801 -4.468 1.00 98.19 230 LEU A C 1
ATOM 1830 O O . LEU A 1 230 ? 2.716 9.484 -5.180 1.00 98.19 230 LEU A O 1
ATOM 1834 N N . GLY A 1 231 ? 4.786 8.891 -4.486 1.00 97.62 231 GLY A N 1
ATOM 1835 C CA . GLY A 1 231 ? 5.499 10.037 -5.038 1.00 97.62 231 GLY A CA 1
ATOM 1836 C C . GLY A 1 231 ? 6.268 9.804 -6.330 1.00 97.62 231 GLY A C 1
ATOM 1837 O O . GLY A 1 231 ? 6.568 10.794 -6.994 1.00 97.62 231 GLY A O 1
ATOM 1838 N N . ARG A 1 232 ? 6.575 8.558 -6.730 1.00 98.25 232 ARG A N 1
ATOM 1839 C CA . ARG A 1 232 ? 7.283 8.308 -8.000 1.00 98.25 232 ARG A CA 1
ATOM 1840 C C . ARG A 1 232 ? 6.488 8.890 -9.185 1.00 98.25 232 ARG A C 1
ATOM 1842 O O . ARG A 1 232 ? 5.274 9.074 -9.082 1.00 98.25 232 ARG A O 1
ATOM 1849 N N . PRO A 1 233 ? 7.135 9.113 -10.339 1.00 97.56 233 PRO A N 1
ATOM 1850 C CA . PRO A 1 233 ? 6.486 9.623 -11.554 1.00 97.56 233 PRO A CA 1
ATOM 1851 C C . PRO A 1 233 ? 5.246 8.826 -12.010 1.00 97.56 233 PRO A C 1
ATOM 1853 O O . PRO A 1 233 ? 4.304 9.369 -12.581 1.00 97.56 233 PRO A O 1
ATOM 1856 N N . PHE A 1 234 ? 5.219 7.526 -11.715 1.00 98.00 234 PHE A N 1
ATOM 1857 C CA . PHE A 1 234 ? 4.102 6.610 -11.978 1.00 98.00 234 PHE A CA 1
ATOM 1858 C C . PHE A 1 234 ? 3.218 6.342 -10.737 1.00 98.00 234 PHE A C 1
ATOM 1860 O O . PHE A 1 234 ? 2.333 5.490 -10.774 1.00 98.00 234 PHE A O 1
ATOM 1867 N N . GLY A 1 235 ? 3.476 7.043 -9.630 1.00 98.31 235 GLY A N 1
ATOM 1868 C CA . GLY A 1 235 ? 2.854 6.855 -8.322 1.00 98.31 235 GLY A CA 1
ATOM 1869 C C . GLY A 1 235 ? 1.433 7.410 -8.209 1.00 98.31 235 GLY A C 1
ATOM 1870 O O . GLY A 1 235 ? 0.932 8.107 -9.096 1.00 98.31 235 GLY A O 1
ATOM 1871 N N . LEU A 1 236 ? 0.783 7.134 -7.075 1.00 98.69 236 LEU A N 1
ATOM 1872 C CA . LEU A 1 236 ? -0.627 7.446 -6.810 1.00 98.69 236 LEU A CA 1
ATOM 1873 C C . LEU A 1 236 ? -0.954 8.911 -7.086 1.00 98.69 236 LEU A C 1
ATOM 1875 O O . LEU A 1 236 ? -1.950 9.212 -7.743 1.00 98.69 236 LEU A O 1
ATOM 1879 N N . ARG A 1 237 ? -0.103 9.828 -6.615 1.00 98.44 237 ARG A N 1
ATOM 1880 C CA . ARG A 1 237 ? -0.360 11.263 -6.745 1.00 98.44 237 ARG A CA 1
ATOM 1881 C C . ARG A 1 237 ? -0.272 11.725 -8.195 1.00 98.44 237 ARG A C 1
ATOM 1883 O O . ARG A 1 237 ? -1.105 12.516 -8.619 1.00 98.44 237 ARG A O 1
ATOM 1890 N N . GLN A 1 238 ? 0.667 11.195 -8.976 1.00 98.00 238 GLN A N 1
ATOM 1891 C CA . GLN A 1 238 ? 0.770 11.513 -10.401 1.00 98.00 238 GLN A CA 1
ATOM 1892 C C . GLN A 1 238 ? -0.426 10.974 -11.179 1.00 98.00 238 GLN A C 1
ATOM 1894 O O . GLN A 1 238 ? -0.997 11.688 -12.002 1.00 98.00 238 GLN A O 1
ATOM 1899 N N . MET A 1 239 ? -0.859 9.747 -10.887 1.00 98.31 239 MET A N 1
ATOM 1900 C CA . MET A 1 239 ? -2.031 9.163 -11.539 1.00 98.31 239 MET A CA 1
ATOM 1901 C C . MET A 1 239 ? -3.312 9.938 -11.192 1.00 98.31 239 MET A C 1
ATOM 1903 O O . MET A 1 239 ? -4.070 10.297 -12.095 1.00 98.31 239 MET A O 1
ATOM 1907 N N . ALA A 1 240 ? -3.512 10.273 -9.913 1.00 97.38 240 ALA A N 1
ATOM 1908 C CA . ALA A 1 240 ? -4.655 11.058 -9.445 1.00 97.38 240 ALA A CA 1
ATOM 1909 C C . ALA A 1 240 ? -4.665 12.479 -10.033 1.00 97.38 240 ALA A C 1
ATOM 1911 O O . ALA A 1 240 ? -5.669 12.908 -10.603 1.00 97.38 240 ALA A O 1
ATOM 1912 N N . ARG A 1 241 ? -3.537 13.203 -9.943 1.00 97.00 241 ARG A N 1
ATOM 1913 C CA . ARG A 1 241 ? -3.385 14.579 -10.453 1.00 97.00 241 ARG A CA 1
ATOM 1914 C C . ARG A 1 241 ? -3.734 14.675 -11.933 1.00 97.00 241 ARG A C 1
ATOM 1916 O O . ARG A 1 241 ? -4.318 15.667 -12.360 1.00 97.00 241 ARG A O 1
ATOM 1923 N N . ASN A 1 242 ? -3.389 13.644 -12.698 1.00 96.88 242 ASN A N 1
ATOM 1924 C CA . ASN A 1 242 ? -3.560 13.619 -14.144 1.00 96.88 242 ASN A CA 1
ATOM 1925 C C . ASN A 1 242 ? -4.845 12.900 -14.595 1.00 96.88 242 ASN A C 1
ATOM 1927 O O . ASN A 1 242 ? -4.989 12.566 -15.767 1.00 96.88 242 ASN A O 1
ATOM 1931 N N . GLY A 1 243 ? -5.807 12.702 -13.687 1.00 95.56 243 GLY A N 1
ATOM 1932 C CA . GLY A 1 243 ? -7.178 12.318 -14.034 1.00 95.56 243 GLY A CA 1
ATOM 1933 C C . GLY A 1 243 ? -7.417 10.822 -14.243 1.00 95.56 243 GLY A C 1
ATOM 1934 O O . GLY A 1 243 ? -8.473 10.450 -14.758 1.00 95.56 243 GLY A O 1
ATOM 1935 N N . LYS A 1 244 ? -6.486 9.944 -13.845 1.00 98.00 244 LYS A N 1
ATOM 1936 C CA . LYS A 1 244 ? -6.765 8.502 -13.778 1.00 98.00 244 LYS A CA 1
ATOM 1937 C C . LYS A 1 244 ? -7.640 8.197 -12.563 1.00 98.00 244 LYS A C 1
ATOM 1939 O O . LYS A 1 244 ? -7.468 8.790 -11.498 1.00 98.00 244 LYS A O 1
ATOM 1944 N N . ARG A 1 245 ? -8.547 7.225 -12.698 1.00 98.44 245 ARG A N 1
ATOM 1945 C CA . ARG A 1 245 ? -9.227 6.625 -11.540 1.00 98.44 245 ARG A CA 1
ATOM 1946 C C . ARG A 1 245 ? -8.235 5.704 -10.854 1.00 98.44 245 ARG A C 1
ATOM 1948 O O . ARG A 1 245 ? -7.875 4.678 -11.422 1.00 98.44 245 ARG A O 1
ATOM 1955 N N . VAL A 1 246 ? -7.741 6.095 -9.689 1.00 98.38 246 VAL A N 1
ATOM 1956 C CA . VAL A 1 246 ? -6.665 5.370 -9.014 1.00 98.38 246 VAL A CA 1
ATOM 1957 C C . VAL A 1 246 ? -7.141 4.779 -7.697 1.00 98.38 246 VAL A C 1
ATOM 1959 O O . VAL A 1 246 ? -7.910 5.411 -6.977 1.00 98.38 246 VAL A O 1
ATOM 1962 N N . VAL A 1 247 ? -6.676 3.569 -7.396 1.00 98.88 247 VAL A N 1
ATOM 1963 C CA . VAL A 1 247 ? -6.812 2.939 -6.081 1.00 98.88 247 VAL A CA 1
ATOM 1964 C C . VAL A 1 247 ? -5.480 2.349 -5.632 1.00 98.88 247 VAL A C 1
ATOM 1966 O O . VAL A 1 247 ? -4.691 1.876 -6.450 1.00 98.88 247 VAL A O 1
ATOM 1969 N N . LEU A 1 248 ? -5.240 2.341 -4.323 1.00 98.88 248 LEU A N 1
ATOM 1970 C CA . LEU A 1 248 ? -4.153 1.574 -3.708 1.00 98.88 248 LEU A CA 1
ATOM 1971 C C . LEU A 1 248 ? -4.673 0.197 -3.276 1.00 98.88 248 LEU A C 1
ATOM 1973 O O . LEU A 1 248 ? -5.707 0.106 -2.614 1.00 98.88 248 LEU A O 1
ATOM 1977 N N . MET A 1 249 ? -3.935 -0.873 -3.570 1.00 98.69 249 MET A N 1
ATOM 1978 C CA . MET A 1 249 ? -4.180 -2.187 -2.971 1.00 98.69 249 MET A CA 1
ATOM 1979 C C . MET A 1 249 ? -3.540 -2.258 -1.579 1.00 98.69 249 MET A C 1
ATOM 1981 O O . MET A 1 249 ? -2.360 -2.575 -1.436 1.00 98.69 249 MET A O 1
ATOM 1985 N N . ARG A 1 250 ? -4.318 -1.918 -0.546 1.00 97.88 250 ARG A N 1
ATOM 1986 C CA . ARG A 1 250 ? -3.807 -1.582 0.797 1.00 97.88 250 ARG A CA 1
ATOM 1987 C C . ARG A 1 250 ? -3.179 -2.738 1.575 1.00 97.88 250 ARG A C 1
ATOM 1989 O O . ARG A 1 250 ? -2.445 -2.489 2.519 1.00 97.88 250 ARG A O 1
ATOM 1996 N N . ASP A 1 251 ? -3.478 -3.983 1.218 1.00 97.00 251 ASP A N 1
ATOM 1997 C CA . ASP A 1 251 ? -2.903 -5.174 1.856 1.00 97.00 251 ASP A CA 1
ATOM 1998 C C . ASP A 1 251 ? -1.720 -5.763 1.070 1.00 97.00 251 ASP A C 1
ATOM 2000 O O . ASP A 1 251 ? -1.089 -6.700 1.547 1.00 97.00 251 ASP A O 1
ATOM 2004 N N . MET A 1 252 ? -1.396 -5.207 -0.105 1.00 98.44 252 MET A N 1
ATOM 2005 C CA . MET A 1 252 ? -0.220 -5.553 -0.917 1.00 98.44 252 MET A CA 1
ATOM 2006 C C . MET A 1 252 ? 0.779 -4.385 -0.946 1.00 98.44 252 MET A C 1
ATOM 2008 O O . MET A 1 252 ? 1.171 -3.893 -2.011 1.00 98.44 252 MET A O 1
ATOM 2012 N N . THR A 1 253 ? 1.123 -3.863 0.228 1.00 98.38 253 THR A N 1
ATOM 2013 C CA . THR A 1 253 ? 2.036 -2.728 0.374 1.00 98.38 253 THR A CA 1
ATOM 2014 C C . THR A 1 253 ? 2.679 -2.725 1.761 1.00 98.38 253 THR A C 1
ATOM 2016 O O . THR A 1 253 ? 2.226 -3.433 2.660 1.00 98.38 253 THR A O 1
ATOM 2019 N N . ASP A 1 254 ? 3.739 -1.941 1.921 1.00 98.25 254 ASP A N 1
ATOM 2020 C CA . ASP A 1 254 ? 4.490 -1.767 3.166 1.00 98.25 254 ASP A CA 1
ATOM 2021 C C . ASP A 1 254 ? 5.006 -0.330 3.246 1.00 98.25 254 ASP A C 1
ATOM 2023 O O . ASP A 1 254 ? 5.275 0.281 2.208 1.00 98.25 254 ASP A O 1
ATOM 2027 N N . ALA A 1 255 ? 5.154 0.209 4.452 1.00 97.50 255 ALA A N 1
ATOM 2028 C CA . ALA A 1 255 ? 5.722 1.532 4.688 1.00 97.50 255 ALA A CA 1
ATOM 2029 C C . ALA A 1 255 ? 7.156 1.421 5.213 1.00 97.50 255 ALA A C 1
ATOM 2031 O O . ALA A 1 255 ? 7.483 0.511 5.961 1.00 97.50 255 ALA A O 1
ATOM 2032 N N . MET A 1 256 ? 7.989 2.424 4.945 1.00 96.25 256 MET A N 1
ATOM 2033 C CA . MET A 1 256 ? 9.190 2.658 5.749 1.00 96.25 256 MET A CA 1
ATOM 2034 C C . MET A 1 256 ? 8.809 3.492 6.963 1.00 96.25 256 MET A C 1
ATOM 2036 O O . MET A 1 256 ? 8.658 4.710 6.859 1.00 96.25 25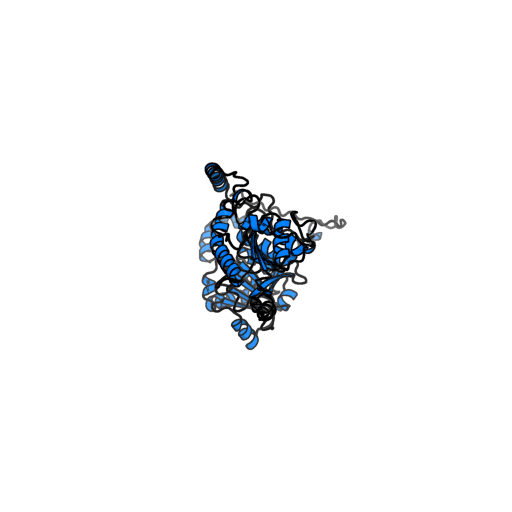6 MET A O 1
ATOM 2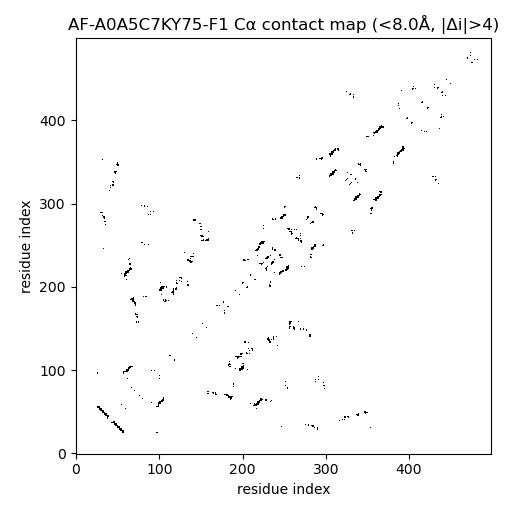040 N N . TYR A 1 257 ? 8.633 2.830 8.102 1.00 97.50 257 TYR A N 1
ATOM 2041 C CA . TYR A 1 257 ? 8.347 3.477 9.374 1.00 97.50 257 TYR A CA 1
ATOM 2042 C C . TYR A 1 257 ? 9.118 2.817 10.517 1.00 97.50 257 TYR A C 1
ATOM 2044 O O . TYR A 1 257 ? 8.992 1.612 10.755 1.00 97.50 257 TYR A O 1
ATOM 2052 N N . ASN A 1 258 ? 9.858 3.643 11.259 1.00 95.56 258 ASN A N 1
ATOM 2053 C CA . ASN A 1 258 ? 10.558 3.267 12.476 1.00 95.56 258 ASN A CA 1
ATOM 2054 C C . ASN A 1 258 ? 9.629 3.451 13.697 1.00 95.56 258 ASN A C 1
ATOM 2056 O O . ASN A 1 258 ? 9.299 4.589 14.033 1.00 95.56 258 ASN A O 1
ATOM 2060 N N . PRO A 1 259 ? 9.268 2.384 14.438 1.00 95.81 259 PRO A N 1
ATOM 2061 C CA . PRO A 1 259 ? 8.447 2.483 15.654 1.00 95.81 259 PRO A CA 1
ATOM 2062 C C . PRO A 1 259 ? 9.028 3.371 16.768 1.00 95.81 259 PRO A C 1
ATOM 2064 O O . PRO A 1 259 ? 8.311 3.750 17.693 1.00 95.81 259 PRO A O 1
ATOM 2067 N N . LYS A 1 260 ? 10.330 3.690 16.719 1.00 95.44 260 LYS A N 1
ATOM 2068 C CA . LYS A 1 260 ? 10.995 4.611 17.658 1.00 95.44 260 LYS A CA 1
ATOM 2069 C C . LYS A 1 260 ? 10.843 6.084 17.266 1.00 95.44 260 LYS A C 1
ATOM 2071 O O . LYS A 1 260 ? 11.250 6.942 18.043 1.00 95.44 260 LYS A O 1
ATOM 2076 N N . ALA A 1 261 ? 10.282 6.373 16.095 1.00 95.75 261 ALA A N 1
ATOM 2077 C CA . ALA A 1 261 ? 9.942 7.713 15.644 1.00 95.75 261 ALA A CA 1
ATOM 2078 C C . ALA A 1 261 ? 8.450 7.996 15.879 1.00 95.75 261 ALA A C 1
ATOM 2080 O O . ALA A 1 261 ? 7.628 7.079 16.002 1.00 95.75 261 ALA A O 1
ATOM 2081 N N . TRP A 1 262 ? 8.080 9.278 15.942 1.00 95.69 262 TRP A N 1
ATOM 2082 C CA . TRP A 1 262 ? 6.679 9.677 16.085 1.00 95.69 262 TRP A CA 1
ATOM 2083 C C . TRP A 1 262 ? 5.815 9.015 14.985 1.00 95.69 262 TRP A C 1
ATOM 2085 O O . TRP A 1 262 ? 6.239 8.984 13.829 1.00 95.69 262 TRP A O 1
ATOM 2095 N N . PRO A 1 263 ? 4.624 8.468 15.304 1.00 94.62 263 PRO A N 1
ATOM 2096 C CA . PRO A 1 263 ? 3.865 8.622 16.551 1.00 94.62 263 PRO A CA 1
ATOM 2097 C C . PRO A 1 263 ? 4.085 7.539 17.624 1.00 94.62 263 PRO A C 1
ATOM 2099 O O . PRO A 1 263 ? 3.241 7.390 18.506 1.00 94.62 263 PRO A O 1
ATOM 2102 N N . TYR A 1 264 ? 5.209 6.817 17.598 1.00 94.81 264 TYR A N 1
ATOM 2103 C CA . TYR A 1 264 ? 5.571 5.792 18.591 1.00 94.81 264 TYR A CA 1
ATOM 2104 C C . TYR A 1 264 ? 4.569 4.634 18.672 1.00 94.81 264 TYR A C 1
ATOM 2106 O O . TYR A 1 264 ? 4.150 4.202 19.749 1.00 94.81 264 TYR A O 1
ATOM 2114 N N . VAL A 1 265 ? 4.158 4.145 17.504 1.00 94.12 265 VAL A N 1
ATOM 2115 C CA . VAL A 1 265 ? 3.248 3.005 17.360 1.00 94.12 265 VAL A CA 1
ATOM 2116 C C . VAL A 1 265 ? 3.982 1.819 16.745 1.00 94.12 265 VAL A C 1
ATOM 2118 O O . VAL A 1 265 ? 5.103 1.947 16.259 1.00 94.12 265 VAL A O 1
ATOM 2121 N N . SER A 1 266 ? 3.357 0.640 16.753 1.00 95.31 266 SER A N 1
ATOM 2122 C CA . SER A 1 266 ? 3.915 -0.507 16.034 1.00 95.31 266 SER A CA 1
ATOM 2123 C C . SER A 1 266 ? 4.094 -0.184 14.549 1.00 95.31 266 SER A C 1
ATOM 2125 O O . SER A 1 266 ? 3.359 0.631 13.987 1.00 95.31 266 SER A O 1
ATOM 2127 N N . HIS A 1 267 ? 5.026 -0.879 13.896 1.00 96.56 267 HIS A N 1
ATOM 2128 C CA . HIS A 1 267 ? 5.259 -0.718 12.463 1.00 96.56 267 HIS A CA 1
ATOM 2129 C C . HIS A 1 267 ? 3.954 -0.841 11.655 1.00 96.56 267 HIS A C 1
ATOM 2131 O O . HIS A 1 267 ? 3.627 0.020 10.843 1.00 96.56 267 HIS A O 1
ATOM 2137 N N . PHE A 1 268 ? 3.150 -1.861 11.966 1.00 96.31 268 PHE A N 1
ATOM 2138 C CA . PHE A 1 268 ? 1.879 -2.127 11.292 1.00 96.31 268 PHE A CA 1
ATOM 2139 C C . PHE A 1 268 ? 0.850 -1.012 11.485 1.00 96.31 268 PHE A C 1
ATOM 2141 O O . PHE A 1 268 ? 0.147 -0.666 10.540 1.00 96.31 268 PHE A O 1
ATOM 2148 N N . ARG A 1 269 ? 0.792 -0.380 12.669 1.00 95.44 269 ARG A N 1
ATOM 2149 C CA . ARG A 1 269 ? -0.061 0.803 12.842 1.00 95.44 269 ARG A CA 1
ATOM 2150 C C . ARG A 1 269 ? 0.483 2.005 12.070 1.00 95.44 269 ARG A C 1
ATOM 2152 O O . ARG A 1 269 ? -0.314 2.776 11.548 1.00 95.44 269 ARG A O 1
ATOM 2159 N N . GLY A 1 270 ? 1.801 2.161 11.965 1.00 97.00 270 GLY A N 1
ATOM 2160 C CA . GLY A 1 270 ? 2.408 3.170 11.094 1.00 97.00 270 GLY A CA 1
ATOM 2161 C C . GLY A 1 270 ? 2.041 2.979 9.622 1.00 97.00 270 GLY A C 1
ATOM 2162 O O . GLY A 1 270 ? 1.690 3.944 8.949 1.00 97.00 270 GLY A O 1
ATOM 2163 N N . ASN A 1 271 ? 2.023 1.733 9.143 1.00 97.62 271 ASN A N 1
ATOM 2164 C CA . ASN A 1 271 ? 1.539 1.405 7.803 1.00 97.62 271 ASN A CA 1
ATOM 2165 C C . ASN A 1 271 ? 0.050 1.768 7.634 1.00 97.62 271 ASN A C 1
ATOM 2167 O O . ASN A 1 271 ? -0.310 2.464 6.682 1.00 97.62 271 ASN A O 1
ATOM 2171 N N . ASP A 1 272 ? -0.803 1.396 8.598 1.00 96.88 272 ASP A N 1
ATOM 2172 C CA . ASP A 1 272 ? -2.225 1.769 8.582 1.00 96.88 272 ASP A CA 1
ATOM 2173 C C . ASP A 1 272 ? -2.422 3.288 8.560 1.00 96.88 272 ASP A C 1
ATOM 2175 O O . ASP A 1 272 ? -3.307 3.775 7.875 1.00 96.88 272 ASP A O 1
ATOM 2179 N N . LEU A 1 273 ? -1.603 4.053 9.286 1.00 97.25 273 LEU A N 1
ATOM 2180 C CA . LEU A 1 273 ? -1.680 5.515 9.319 1.00 97.25 273 LEU A CA 1
ATOM 2181 C C . LEU A 1 273 ? -1.415 6.151 7.947 1.00 97.25 273 LEU A C 1
ATOM 2183 O O . LEU A 1 273 ? -2.021 7.172 7.610 1.00 97.25 273 LEU A O 1
ATOM 2187 N N . ILE A 1 274 ? -0.545 5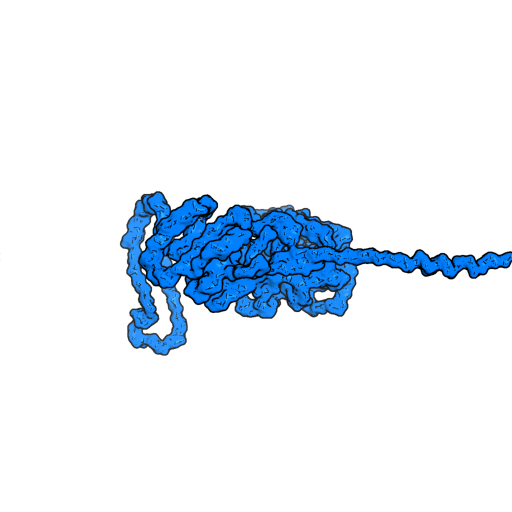.548 7.134 1.00 98.38 274 ILE A N 1
ATOM 2188 C CA . ILE A 1 274 ? -0.310 6.002 5.760 1.00 98.38 274 ILE A CA 1
ATOM 2189 C C . ILE A 1 274 ? -1.478 5.621 4.858 1.00 98.38 274 ILE A C 1
ATOM 2191 O O . ILE A 1 274 ? -1.941 6.461 4.086 1.00 98.38 274 ILE A O 1
ATOM 2195 N N . ILE A 1 275 ? -2.001 4.402 4.994 1.00 98.31 275 ILE A N 1
ATOM 2196 C CA . ILE A 1 275 ? -3.203 3.959 4.276 1.00 98.31 275 ILE A CA 1
ATOM 2197 C C . ILE A 1 275 ? -4.396 4.865 4.622 1.00 98.31 275 ILE A C 1
ATOM 2199 O O . ILE A 1 275 ? -5.080 5.343 3.721 1.00 98.31 275 ILE A O 1
ATOM 2203 N N . ASP A 1 276 ? -4.595 5.176 5.903 1.00 96.88 276 ASP A N 1
ATOM 2204 C CA . ASP A 1 276 ? -5.611 6.101 6.405 1.00 96.88 276 ASP A CA 1
ATOM 2205 C C . ASP A 1 276 ? -5.458 7.480 5.740 1.00 96.88 276 ASP A C 1
ATOM 2207 O O . ASP A 1 276 ? -6.427 8.055 5.248 1.00 96.88 276 ASP A O 1
ATOM 2211 N N . ASN A 1 277 ? -4.236 8.021 5.676 1.00 97.44 277 ASN A N 1
ATOM 2212 C CA . ASN A 1 277 ? -3.968 9.299 5.013 1.00 97.44 277 ASN A CA 1
ATOM 2213 C C . ASN A 1 277 ? -4.291 9.265 3.509 1.00 97.44 277 ASN A C 1
ATOM 2215 O O . ASN A 1 277 ? -4.850 10.225 2.974 1.00 97.44 277 ASN A O 1
ATOM 2219 N N . ILE A 1 278 ? -3.985 8.155 2.835 1.00 98.56 278 ILE A N 1
ATOM 2220 C CA . ILE A 1 278 ? -4.301 7.947 1.417 1.00 98.56 278 ILE A CA 1
ATOM 2221 C C . ILE A 1 278 ? -5.816 7.925 1.199 1.00 98.56 278 ILE A C 1
ATOM 2223 O O . ILE A 1 278 ? -6.307 8.659 0.342 1.00 98.56 278 ILE A O 1
ATOM 2227 N N . GLU A 1 279 ? -6.554 7.177 2.020 1.00 97.88 279 GLU A N 1
ATOM 2228 C CA . GLU A 1 279 ? -8.020 7.065 1.958 1.00 97.88 279 GLU A CA 1
ATOM 2229 C C . GLU A 1 279 ? -8.751 8.386 2.208 1.00 97.88 279 GLU A C 1
ATOM 2231 O O . GLU A 1 279 ? -9.889 8.552 1.760 1.00 97.88 279 GLU A O 1
ATOM 2236 N N . ARG A 1 280 ? -8.120 9.312 2.938 1.00 96.12 280 ARG A N 1
ATOM 2237 C CA . ARG A 1 280 ? -8.677 10.634 3.259 1.00 96.12 280 ARG A CA 1
ATOM 2238 C C . ARG A 1 280 ? -8.419 11.664 2.169 1.00 96.12 280 ARG A C 1
ATOM 2240 O O . ARG A 1 280 ? -9.272 12.515 1.923 1.00 96.12 280 ARG A O 1
ATOM 2247 N N . TYR A 1 281 ? -7.227 11.644 1.571 1.00 96.88 281 TYR A N 1
ATOM 2248 C CA . TYR A 1 281 ? -6.729 12.801 0.819 1.00 96.88 281 TYR A CA 1
ATOM 2249 C C . TYR A 1 281 ? -6.175 12.481 -0.566 1.00 96.88 281 TYR A C 1
ATOM 2251 O O . TYR A 1 281 ? -5.970 13.411 -1.343 1.00 96.88 281 TYR A O 1
ATOM 2259 N N . VAL A 1 282 ? -5.927 11.215 -0.899 1.00 98.12 282 VAL A N 1
ATOM 2260 C CA . VAL A 1 282 ? -5.285 10.839 -2.166 1.00 98.12 282 VAL A CA 1
ATOM 2261 C C . VAL A 1 282 ? -6.250 10.071 -3.054 1.00 98.12 282 VAL A C 1
ATOM 2263 O O . VAL A 1 282 ? -6.588 10.549 -4.135 1.00 98.12 282 VAL A O 1
ATOM 2266 N N . CYS A 1 283 ? -6.698 8.895 -2.615 1.00 98.38 283 CYS A N 1
ATOM 2267 C CA . CYS A 1 283 ? -7.573 8.036 -3.402 1.00 98.38 283 CYS A CA 1
ATOM 2268 C C . CYS A 1 283 ? -8.234 6.937 -2.555 1.00 98.38 283 CYS A C 1
ATOM 2270 O O . CYS A 1 283 ? -7.756 6.638 -1.458 1.00 98.38 283 CYS A O 1
ATOM 2272 N N . PRO A 1 284 ? -9.291 6.277 -3.065 1.00 98.25 284 PRO A N 1
ATOM 2273 C CA . PRO A 1 284 ? -9.815 5.067 -2.445 1.00 98.25 284 PRO A CA 1
ATOM 2274 C C . PRO A 1 284 ? -8.790 3.922 -2.425 1.00 98.25 284 PRO A C 1
ATOM 2276 O O . PRO A 1 284 ? -7.794 3.927 -3.153 1.00 98.25 284 PRO A O 1
ATOM 2279 N N . THR A 1 285 ? -9.056 2.902 -1.614 1.00 98.44 285 THR A N 1
ATOM 2280 C CA . THR A 1 285 ? -8.241 1.683 -1.541 1.00 98.44 285 THR A CA 1
ATOM 2281 C C . THR A 1 285 ? -9.073 0.430 -1.791 1.00 98.44 285 THR A C 1
ATOM 2283 O O . THR A 1 285 ? -10.262 0.385 -1.487 1.00 98.44 285 THR A O 1
ATOM 2286 N N . ILE A 1 286 ? -8.433 -0.626 -2.278 1.00 97.06 286 ILE A N 1
ATOM 2287 C CA . ILE A 1 286 ? -9.003 -1.970 -2.467 1.00 97.06 286 ILE A CA 1
ATOM 2288 C C . ILE A 1 286 ? -8.134 -3.006 -1.750 1.00 97.06 286 ILE A C 1
ATOM 2290 O O . ILE A 1 286 ? -7.090 -2.651 -1.199 1.00 97.06 286 ILE A O 1
ATOM 2294 N N . THR A 1 287 ? -8.515 -4.284 -1.773 1.00 96.19 287 THR A N 1
ATOM 2295 C CA . THR A 1 287 ? -7.668 -5.364 -1.235 1.00 96.19 287 THR A CA 1
ATOM 2296 C C . THR A 1 287 ? -7.392 -6.443 -2.271 1.00 96.19 287 THR A C 1
ATOM 2298 O O . THR A 1 287 ? -8.082 -6.557 -3.279 1.00 96.19 287 THR A O 1
ATOM 2301 N N . SER A 1 288 ? -6.438 -7.321 -1.980 1.00 95.62 288 SER A N 1
ATOM 2302 C CA . SER A 1 288 ? -6.208 -8.542 -2.753 1.00 95.62 288 SER A CA 1
ATOM 2303 C C . SER A 1 288 ? -7.456 -9.433 -2.870 1.00 95.62 288 SER A C 1
ATOM 2305 O O . SER A 1 288 ? -7.527 -10.254 -3.780 1.00 95.62 288 SER A O 1
ATOM 2307 N N . CYS A 1 289 ? -8.458 -9.277 -1.992 1.00 91.25 289 CYS A N 1
ATOM 2308 C CA . CYS A 1 289 ? -9.700 -10.057 -2.045 1.00 91.25 289 CYS A CA 1
ATOM 2309 C C . CYS A 1 289 ? -10.631 -9.685 -3.197 1.00 91.25 289 CYS A C 1
ATOM 2311 O O . CYS A 1 289 ? -11.515 -10.465 -3.532 1.00 91.25 289 CYS A O 1
ATOM 2313 N N . ASP A 1 290 ? -10.420 -8.532 -3.831 1.00 89.88 290 ASP A N 1
ATOM 2314 C CA . ASP A 1 290 ? -11.139 -8.198 -5.058 1.00 89.88 290 ASP A CA 1
ATOM 2315 C C . ASP A 1 290 ? -10.649 -9.048 -6.255 1.00 89.88 290 ASP A C 1
ATOM 2317 O O . ASP A 1 290 ? -11.302 -9.112 -7.293 1.00 89.88 290 ASP A O 1
ATOM 2321 N N . PHE A 1 291 ? -9.517 -9.750 -6.094 1.00 92.75 291 PHE A N 1
ATOM 2322 C CA . PHE A 1 291 ? -8.909 -10.635 -7.094 1.00 92.75 291 PHE A CA 1
ATOM 2323 C C . PHE A 1 291 ? -8.872 -12.103 -6.662 1.00 92.75 291 PHE A C 1
ATOM 2325 O O . PHE A 1 291 ? -8.942 -13.001 -7.500 1.00 92.75 291 PHE A O 1
ATOM 2332 N N . LEU A 1 292 ? -8.729 -12.353 -5.361 1.00 91.50 292 LEU A N 1
ATOM 2333 C CA . LEU A 1 292 ? -8.515 -13.675 -4.785 1.00 91.50 292 LEU A CA 1
ATOM 2334 C C . LEU A 1 292 ? -9.609 -14.013 -3.775 1.00 91.50 292 LEU A C 1
ATOM 2336 O O . LEU A 1 292 ? -10.066 -13.164 -3.016 1.00 91.50 292 LEU A O 1
ATOM 2340 N N . ALA A 1 293 ? -9.975 -15.288 -3.683 1.00 82.44 293 ALA A N 1
ATOM 2341 C CA . ALA A 1 293 ? -10.819 -15.749 -2.588 1.00 82.44 293 ALA A CA 1
ATOM 2342 C C . ALA A 1 293 ? -10.077 -15.664 -1.237 1.00 82.44 293 ALA A C 1
ATOM 2344 O O . ALA A 1 293 ? -8.849 -15.751 -1.163 1.00 82.44 293 ALA A O 1
ATOM 2345 N N . GLY A 1 294 ? -10.834 -15.560 -0.143 1.00 81.69 294 GLY A N 1
ATOM 2346 C CA . GLY A 1 294 ? -10.294 -15.602 1.217 1.00 81.69 294 GLY A CA 1
ATOM 2347 C C . GLY A 1 294 ? -10.306 -14.244 1.912 1.00 81.69 294 GLY A C 1
ATOM 2348 O O . GLY A 1 294 ? -11.239 -13.470 1.731 1.00 81.69 294 GLY A O 1
ATOM 2349 N N . LYS A 1 295 ? -9.313 -14.004 2.775 1.00 81.81 295 LYS A N 1
ATOM 2350 C CA . LYS A 1 295 ? -9.216 -12.812 3.636 1.00 81.81 295 LYS A CA 1
ATOM 2351 C C . LYS A 1 295 ? -8.066 -11.916 3.169 1.00 81.81 295 LYS A C 1
ATOM 2353 O O . LYS A 1 295 ? -7.099 -12.456 2.626 1.00 81.81 295 LYS A O 1
ATOM 2358 N N . PRO A 1 296 ? -8.124 -10.588 3.397 1.00 88.62 296 PRO A N 1
ATOM 2359 C CA . PRO A 1 296 ? -7.000 -9.718 3.077 1.00 88.62 296 PRO A CA 1
ATOM 2360 C C . PRO A 1 296 ? -5.752 -10.126 3.834 1.00 88.62 296 PRO A C 1
ATOM 2362 O O . PRO A 1 296 ? -5.843 -10.650 4.951 1.00 88.62 296 PRO A O 1
ATOM 2365 N N . PHE A 1 297 ? -4.610 -9.890 3.199 1.00 93.12 297 PHE A N 1
ATOM 2366 C CA . PHE A 1 297 ? -3.318 -10.237 3.762 1.00 93.12 297 PHE A CA 1
ATOM 2367 C C . PHE A 1 297 ? -3.091 -9.520 5.092 1.00 93.12 297 PHE A C 1
ATOM 2369 O O . PHE A 1 297 ? -3.502 -8.376 5.286 1.00 93.12 297 PHE A O 1
ATOM 2376 N N . GLN A 1 298 ? -2.439 -10.220 6.010 1.00 91.50 298 GLN A N 1
ATOM 2377 C CA . GLN A 1 298 ? -2.006 -9.689 7.289 1.00 91.50 298 GLN A CA 1
ATOM 2378 C C . GLN A 1 298 ? -0.637 -10.285 7.579 1.00 91.50 298 GLN A C 1
ATOM 2380 O O . GLN A 1 298 ? -0.487 -11.506 7.533 1.00 91.50 298 GLN A O 1
ATOM 2385 N N . PHE A 1 299 ? 0.328 -9.421 7.889 1.00 95.31 299 PHE A N 1
ATOM 2386 C CA . PHE A 1 299 ? 1.659 -9.855 8.288 1.00 95.31 299 PHE A CA 1
ATOM 2387 C C . PHE A 1 299 ? 1.582 -10.754 9.522 1.00 95.31 299 PHE A C 1
ATOM 2389 O O . PHE A 1 299 ? 0.875 -10.446 10.484 1.00 95.31 299 PHE A O 1
ATOM 2396 N N . SER A 1 300 ? 2.367 -11.823 9.545 1.00 94.25 300 SER A N 1
ATOM 2397 C CA . SER A 1 300 ? 2.415 -12.806 10.620 1.00 94.25 300 SER A CA 1
ATOM 2398 C C . SER A 1 300 ? 2.848 -12.179 11.935 1.00 94.25 300 SER A C 1
ATOM 2400 O O . SER A 1 300 ? 2.497 -12.682 12.993 1.00 94.25 300 SER A O 1
ATOM 2402 N N . ASN A 1 301 ? 3.611 -11.086 11.872 1.00 93.75 301 ASN A N 1
ATOM 2403 C CA . ASN A 1 301 ? 4.073 -10.332 13.031 1.00 93.75 301 ASN A CA 1
ATOM 2404 C C . ASN A 1 301 ? 3.066 -9.265 13.500 1.00 93.75 301 ASN A C 1
ATOM 2406 O O . ASN A 1 301 ? 3.233 -8.733 14.598 1.00 93.75 301 ASN A O 1
ATOM 2410 N N . ASP A 1 302 ? 2.003 -8.980 12.740 1.00 93.00 302 ASP A N 1
ATOM 2411 C CA . ASP A 1 302 ? 0.914 -8.122 13.209 1.00 93.00 302 ASP A CA 1
ATOM 2412 C C . ASP A 1 302 ? -0.066 -8.927 14.069 1.00 93.00 302 ASP A C 1
ATOM 2414 O O . ASP A 1 302 ? -1.014 -9.539 13.578 1.00 93.00 302 ASP A O 1
ATOM 2418 N N . GLN A 1 303 ? 0.156 -8.909 15.382 1.00 87.19 303 GLN A N 1
ATOM 2419 C CA . GLN A 1 303 ? -0.675 -9.624 16.359 1.00 87.19 303 GLN A CA 1
ATOM 2420 C C . GLN A 1 303 ? -1.983 -8.899 16.709 1.00 87.19 303 GLN A C 1
ATOM 2422 O O . GLN A 1 303 ? -2.760 -9.375 17.545 1.00 87.19 303 GLN A O 1
ATOM 2427 N N . ARG A 1 304 ? -2.243 -7.727 16.119 1.00 88.25 304 ARG A N 1
ATOM 2428 C CA . ARG A 1 304 ? -3.456 -6.969 16.420 1.00 88.25 304 ARG A CA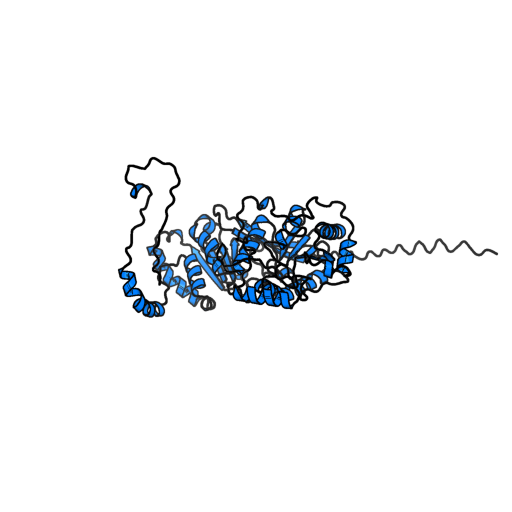 1
ATOM 2429 C C . ARG A 1 304 ? -4.677 -7.718 15.896 1.00 88.25 304 ARG A C 1
ATOM 2431 O O . ARG A 1 304 ? -4.724 -8.197 14.763 1.00 88.25 304 ARG A O 1
ATOM 2438 N N . ARG A 1 305 ? -5.711 -7.799 16.734 1.00 83.00 305 ARG A N 1
ATOM 2439 C CA . ARG A 1 305 ? -7.005 -8.359 16.333 1.00 83.00 305 ARG A CA 1
ATOM 2440 C C . ARG A 1 305 ? -7.750 -7.351 15.466 1.00 83.00 305 ARG A C 1
ATOM 2442 O O . ARG A 1 305 ? -7.684 -6.150 15.723 1.00 83.00 305 ARG A O 1
ATOM 2449 N N . LYS A 1 306 ? -8.499 -7.835 14.476 1.00 82.88 306 LYS A N 1
ATOM 2450 C CA . LYS A 1 306 ? -9.391 -6.982 13.685 1.00 82.88 306 LYS A CA 1
ATOM 2451 C C . LYS A 1 306 ? -10.573 -6.547 14.549 1.00 82.88 306 LYS A C 1
ATOM 2453 O O . LYS A 1 306 ? -11.213 -7.383 15.188 1.00 82.88 306 LYS A O 1
ATOM 2458 N N . LEU A 1 307 ? -10.859 -5.250 14.566 1.00 79.62 307 LEU A N 1
ATOM 2459 C CA . LEU A 1 307 ? -11.985 -4.669 15.292 1.00 79.62 307 LEU A CA 1
ATOM 2460 C C . LEU A 1 307 ? -12.754 -3.750 14.350 1.00 79.62 307 LEU A C 1
ATOM 2462 O O . LEU A 1 307 ? -12.193 -2.791 13.832 1.00 79.62 307 LEU A O 1
ATOM 2466 N N . THR A 1 308 ? -14.038 -4.032 14.146 1.00 80.25 308 THR A N 1
ATOM 2467 C CA . THR A 1 308 ? -14.954 -3.122 13.460 1.00 80.25 308 THR A CA 1
ATOM 2468 C C . THR A 1 308 ? -15.850 -2.437 14.476 1.00 80.25 308 THR A C 1
ATOM 2470 O O . THR A 1 308 ? -16.623 -3.090 15.174 1.00 80.25 308 THR A O 1
ATOM 2473 N N . VAL A 1 309 ? -15.769 -1.114 14.546 1.00 76.88 309 VAL A N 1
ATOM 2474 C CA . VAL A 1 309 ? -16.665 -0.294 15.357 1.00 76.88 309 VAL A CA 1
ATOM 2475 C C . VAL A 1 309 ? -17.730 0.292 14.440 1.00 76.88 309 VAL A C 1
ATOM 2477 O O . VAL A 1 309 ? -17.427 1.050 13.522 1.00 76.88 309 VAL A O 1
ATOM 2480 N N . VAL A 1 310 ? -18.985 -0.070 14.685 1.00 74.56 310 VAL A N 1
ATOM 2481 C CA . VAL A 1 310 ? -20.154 0.464 13.988 1.00 74.56 310 VAL A CA 1
ATOM 2482 C C . VAL A 1 310 ? -20.780 1.535 14.869 1.00 74.56 310 VAL A C 1
ATOM 2484 O O . VAL A 1 310 ? -21.266 1.232 15.959 1.00 74.56 310 VAL A O 1
ATOM 2487 N N . VAL A 1 311 ? -20.760 2.789 14.420 1.00 74.31 311 VAL A N 1
ATOM 2488 C CA . VAL A 1 311 ? -21.146 3.939 15.252 1.00 74.31 311 VAL A CA 1
ATOM 2489 C C . VAL A 1 311 ? -22.411 4.603 14.723 1.00 74.31 311 VAL A C 1
ATOM 2491 O O . VAL A 1 311 ? -22.490 4.975 13.554 1.00 74.31 311 VAL A O 1
ATOM 2494 N N . SER A 1 312 ? -23.416 4.769 15.584 1.00 73.06 312 SER A N 1
ATOM 2495 C CA . SER A 1 312 ? -24.618 5.545 15.257 1.00 73.06 312 SER A CA 1
ATOM 2496 C C . SER A 1 312 ? -24.341 7.056 15.205 1.00 73.06 312 SER A C 1
ATOM 2498 O O . SER A 1 312 ? -23.523 7.546 15.988 1.00 73.06 312 SER A O 1
ATOM 2500 N N . PRO A 1 313 ? -25.050 7.823 14.351 1.00 73.69 313 PRO A N 1
ATOM 2501 C CA . PRO A 1 313 ? -24.899 9.280 14.290 1.00 73.69 313 PRO A CA 1
ATOM 2502 C C . PRO A 1 313 ? -25.064 9.976 15.647 1.00 73.69 313 PRO A C 1
ATOM 2504 O O . PRO A 1 313 ? -24.282 10.856 15.984 1.00 73.69 313 PRO A O 1
ATOM 2507 N N . SER A 1 314 ? -26.007 9.524 16.478 1.00 69.69 314 SER A N 1
ATOM 2508 C CA . SER A 1 314 ? -26.252 10.117 17.798 1.00 69.69 314 SER A CA 1
ATOM 2509 C C . SER A 1 314 ? -25.065 9.973 18.758 1.00 69.69 314 SER A C 1
ATOM 2511 O O . SER A 1 314 ? -24.820 10.870 19.554 1.00 69.69 314 SER A O 1
ATOM 2513 N N . VAL A 1 315 ? -24.296 8.876 18.673 1.00 67.75 315 VAL A N 1
ATOM 2514 C CA . VAL A 1 315 ? -23.070 8.699 19.479 1.00 67.75 315 VAL A CA 1
ATOM 2515 C C . VAL A 1 315 ? -21.971 9.653 19.016 1.00 67.75 315 VAL A C 1
ATOM 2517 O O . VAL A 1 315 ? -21.255 10.211 19.847 1.00 67.75 315 VAL A O 1
ATOM 2520 N N . LEU A 1 316 ? -21.857 9.857 17.700 1.00 71.50 316 LEU A N 1
ATOM 2521 C CA . LEU A 1 316 ? -20.920 10.825 17.135 1.00 71.50 316 LEU A CA 1
ATOM 2522 C C . LEU A 1 316 ? -21.273 12.246 17.586 1.00 71.50 316 LEU A C 1
ATOM 2524 O O . LEU A 1 316 ? -20.383 13.020 17.883 1.00 71.50 316 LEU A O 1
ATOM 2528 N N . GLU A 1 317 ? -22.546 12.600 17.719 1.00 70.88 317 GLU A N 1
ATOM 2529 C CA . GLU A 1 317 ? -22.940 13.956 18.124 1.00 70.88 317 GLU A CA 1
ATOM 2530 C C . GLU A 1 317 ? -22.747 14.244 19.624 1.00 70.88 317 GLU A C 1
ATOM 2532 O O . GLU A 1 317 ? -22.562 15.399 20.007 1.00 70.88 317 GLU A O 1
ATOM 2537 N N . SER A 1 318 ? -22.792 13.227 20.493 1.00 64.06 318 SER A N 1
ATOM 2538 C CA . SER A 1 318 ? -22.981 13.441 21.935 1.00 64.06 318 SER A CA 1
ATOM 2539 C C . SER A 1 318 ? -21.787 13.082 22.835 1.00 64.06 318 SER A C 1
ATOM 2541 O O . SER A 1 318 ? -21.787 13.482 24.002 1.00 64.06 318 SER A O 1
ATOM 2543 N N . GLN A 1 319 ? -20.776 12.342 22.352 1.00 67.88 319 GLN A N 1
ATOM 2544 C CA . GLN A 1 319 ? -19.718 11.768 23.207 1.00 67.88 319 GLN A CA 1
ATOM 2545 C C . GLN A 1 319 ? -18.283 12.026 22.699 1.00 67.88 319 GLN A C 1
ATOM 2547 O O . GLN A 1 319 ? -17.647 11.135 22.151 1.00 67.88 319 GLN A O 1
ATOM 2552 N N . ALA A 1 320 ? -17.695 13.197 22.962 1.00 68.38 320 ALA A N 1
ATOM 2553 C CA . ALA A 1 320 ? -16.305 13.489 22.552 1.00 68.38 320 ALA A CA 1
ATOM 2554 C C . ALA A 1 320 ? -15.242 12.522 23.125 1.00 68.38 320 ALA A C 1
ATOM 2556 O O . ALA A 1 320 ? -14.257 12.204 22.474 1.00 68.38 320 ALA A O 1
ATOM 2557 N N . TRP A 1 321 ? -15.444 11.984 24.330 1.00 68.81 321 TRP A N 1
ATOM 2558 C CA . TRP A 1 321 ? -14.470 11.056 24.920 1.00 68.81 321 TRP A CA 1
ATOM 2559 C C . TRP A 1 321 ? -14.428 9.695 24.202 1.00 68.81 321 TRP A C 1
ATOM 2561 O O . TRP A 1 321 ? -13.380 9.052 24.175 1.00 68.81 321 TRP A O 1
ATOM 2571 N N . ILE A 1 322 ? -15.553 9.226 23.639 1.00 69.94 322 ILE A N 1
ATOM 2572 C CA . ILE A 1 322 ? -15.590 7.920 22.965 1.00 69.94 322 ILE A CA 1
ATOM 2573 C C . ILE A 1 322 ? -14.922 8.007 21.598 1.00 69.94 322 ILE A C 1
ATOM 2575 O O . ILE A 1 322 ? -14.246 7.069 21.182 1.00 69.94 322 ILE A O 1
ATOM 2579 N N . THR A 1 323 ? -15.072 9.147 20.922 1.00 74.31 323 THR A N 1
ATOM 2580 C CA . THR A 1 323 ? -14.437 9.401 19.632 1.00 74.31 323 THR A CA 1
ATOM 2581 C C . THR A 1 323 ? -12.920 9.472 19.780 1.00 74.31 323 THR A C 1
ATOM 2583 O O . THR A 1 323 ? -12.225 8.885 18.954 1.00 74.31 323 THR A O 1
ATOM 2586 N N . ASP A 1 324 ? -12.407 10.033 20.880 1.00 76.44 324 ASP A N 1
ATOM 2587 C CA . ASP A 1 324 ? -10.977 10.008 21.207 1.00 76.44 324 ASP A CA 1
ATOM 2588 C C . ASP A 1 324 ? -10.436 8.591 21.435 1.00 76.44 324 ASP A C 1
ATOM 2590 O O . ASP A 1 324 ? -9.383 8.243 20.898 1.00 76.44 324 ASP A O 1
ATOM 2594 N N . VAL A 1 325 ? -11.151 7.745 22.189 1.00 77.81 325 VAL A N 1
ATOM 2595 C CA . VAL A 1 325 ? -10.735 6.347 22.412 1.00 77.81 325 VAL A CA 1
ATOM 2596 C C . VAL A 1 325 ? -10.720 5.571 21.094 1.00 77.81 325 VAL A C 1
ATOM 2598 O O . VAL A 1 325 ? -9.771 4.831 20.818 1.00 77.81 325 VAL A O 1
ATOM 2601 N N . ILE A 1 326 ? -11.743 5.763 20.255 1.00 80.81 326 ILE A N 1
ATOM 2602 C CA . ILE A 1 326 ? -11.829 5.133 18.935 1.00 80.81 326 ILE A CA 1
ATOM 2603 C C . ILE A 1 326 ? -10.684 5.602 18.032 1.00 80.81 326 ILE A C 1
ATOM 2605 O O . ILE A 1 326 ? -10.044 4.775 17.388 1.00 80.81 326 ILE A O 1
ATOM 2609 N N . ALA A 1 327 ? -10.408 6.906 17.988 1.00 83.88 327 ALA A N 1
ATOM 2610 C CA . ALA A 1 327 ? -9.414 7.479 17.087 1.00 83.88 327 ALA A CA 1
ATOM 2611 C C . ALA A 1 327 ? -7.966 7.203 17.525 1.00 83.88 327 ALA A C 1
ATOM 2613 O O . ALA A 1 327 ? -7.103 6.991 16.672 1.00 83.88 327 ALA A O 1
ATOM 2614 N N . ASN A 1 328 ? -7.690 7.193 18.834 1.00 82.06 328 ASN A N 1
ATOM 2615 C CA . ASN A 1 328 ? -6.319 7.247 19.349 1.00 82.06 328 ASN A CA 1
ATOM 2616 C C . ASN A 1 328 ? -5.880 6.000 20.123 1.00 82.06 328 ASN A C 1
ATOM 2618 O O . ASN A 1 328 ? -4.700 5.653 20.075 1.00 82.06 328 ASN A O 1
ATOM 2622 N N . ASP A 1 329 ? -6.783 5.318 20.831 1.00 81.31 329 ASP A N 1
ATOM 2623 C CA . ASP A 1 329 ? -6.402 4.223 21.733 1.00 81.31 329 ASP A CA 1
ATOM 2624 C C . ASP A 1 329 ? -6.647 2.842 21.125 1.00 81.31 329 ASP A C 1
ATOM 2626 O O . ASP A 1 329 ? -5.744 2.003 21.131 1.00 81.31 329 ASP A O 1
ATOM 2630 N N . LEU A 1 330 ? -7.818 2.603 20.524 1.00 84.31 330 LEU A N 1
ATOM 2631 C CA . LEU A 1 330 ? -8.108 1.322 19.866 1.00 84.31 330 LEU A CA 1
ATOM 2632 C C . LEU A 1 330 ? -7.087 0.942 18.780 1.00 84.31 330 LEU A C 1
ATOM 2634 O O . LEU A 1 330 ? -6.646 -0.211 18.785 1.00 84.31 330 LEU A O 1
ATOM 2638 N N . PRO A 1 331 ? -6.641 1.846 17.883 1.00 87.56 331 PRO A N 1
ATOM 2639 C CA . PRO A 1 331 ? -5.732 1.466 16.801 1.00 87.56 331 PRO A CA 1
ATOM 2640 C C . PRO A 1 331 ? -4.349 0.990 17.271 1.00 87.56 331 PRO A C 1
ATOM 2642 O O . PRO A 1 331 ? -3.624 0.351 16.506 1.00 87.56 331 PRO A O 1
ATOM 2645 N N . LYS A 1 332 ? -3.966 1.285 18.524 1.00 85.19 332 LYS A N 1
ATOM 2646 C CA . LYS A 1 332 ? -2.712 0.801 19.125 1.00 85.19 332 LYS A CA 1
ATOM 2647 C C . LYS A 1 332 ? -2.745 -0.708 19.378 1.00 85.19 332 LYS A C 1
ATOM 2649 O O . LYS A 1 332 ? -1.704 -1.357 19.341 1.00 85.19 332 LYS A O 1
ATOM 2654 N N . HIS A 1 333 ? -3.932 -1.267 19.613 1.00 84.06 333 HIS A N 1
ATOM 2655 C CA . HIS A 1 333 ? -4.119 -2.660 20.039 1.00 84.06 333 HIS A CA 1
ATOM 2656 C C . HIS A 1 333 ? -4.925 -3.505 19.043 1.00 84.06 333 HIS A C 1
ATOM 2658 O O . HIS A 1 333 ? -4.881 -4.740 19.095 1.00 84.06 333 HIS A O 1
ATOM 2664 N N . PHE A 1 334 ? -5.633 -2.845 18.125 1.00 84.69 334 PHE A N 1
ATOM 2665 C CA . PHE A 1 334 ? -6.494 -3.458 17.125 1.00 84.69 334 PHE A CA 1
ATOM 2666 C C . PHE A 1 334 ? -6.178 -2.939 15.720 1.00 84.69 334 PHE A C 1
ATOM 2668 O O . PHE A 1 334 ? -5.848 -1.769 15.531 1.00 84.69 334 P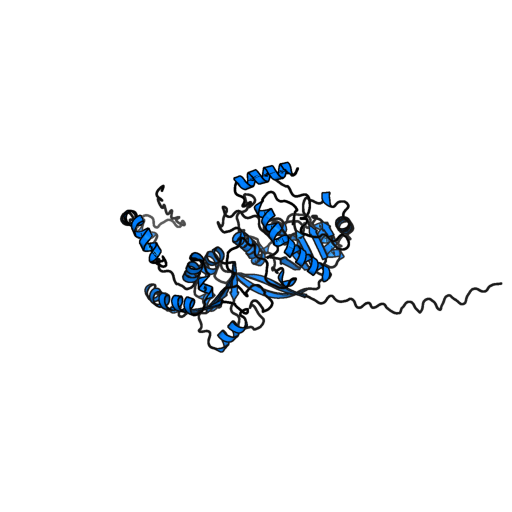HE A O 1
ATOM 2675 N N . ALA A 1 335 ? -6.339 -3.809 14.725 1.00 88.38 335 ALA A N 1
ATOM 2676 C CA . ALA A 1 335 ? -6.470 -3.404 13.333 1.00 88.38 335 ALA A CA 1
ATOM 2677 C C . ALA A 1 335 ? -7.901 -2.874 13.155 1.00 88.38 335 ALA A C 1
ATOM 2679 O O . ALA A 1 335 ? -8.858 -3.648 13.032 1.00 88.38 335 ALA A O 1
ATOM 2680 N N . LEU A 1 336 ? -8.048 -1.555 13.289 1.00 87.62 336 LEU A N 1
ATOM 2681 C CA . LEU A 1 336 ? -9.335 -0.892 13.467 1.00 87.62 336 LEU A CA 1
ATOM 2682 C C . LEU A 1 336 ? -9.995 -0.538 12.128 1.00 87.62 336 LEU A C 1
ATOM 2684 O O . LEU A 1 336 ? -9.363 0.008 11.230 1.00 87.62 336 LEU A O 1
ATOM 2688 N N . ASN A 1 337 ? -11.300 -0.775 12.044 1.00 86.50 337 ASN A N 1
ATOM 2689 C CA . ASN A 1 337 ? -12.193 -0.229 11.031 1.00 86.50 337 ASN A CA 1
ATOM 2690 C C . ASN A 1 337 ? -13.361 0.469 11.740 1.00 86.50 337 ASN A C 1
ATOM 2692 O O . ASN A 1 337 ? -13.995 -0.132 12.604 1.00 86.50 337 ASN A O 1
ATOM 2696 N N . VAL A 1 338 ? -13.664 1.719 11.400 1.00 85.50 338 VAL A N 1
ATOM 2697 C CA . VAL A 1 338 ? -14.781 2.466 12.009 1.00 85.50 338 VAL A CA 1
ATOM 2698 C C . VAL A 1 338 ? -15.776 2.804 10.914 1.00 85.50 338 VAL A C 1
ATOM 2700 O O . VAL A 1 338 ? -15.402 3.477 9.968 1.00 85.50 338 VAL A O 1
ATOM 2703 N N . THR A 1 339 ? -17.023 2.355 11.009 1.00 83.31 339 THR A N 1
ATOM 2704 C CA . THR A 1 339 ? -18.044 2.542 9.960 1.00 83.31 339 THR A CA 1
ATOM 2705 C C . THR A 1 339 ? -19.333 3.123 10.551 1.00 83.31 339 THR A C 1
ATOM 2707 O O . THR A 1 339 ? -19.669 2.814 11.702 1.00 83.31 339 THR A O 1
ATOM 2710 N N . PRO A 1 340 ? -20.072 3.986 9.829 1.00 77.56 340 PRO A N 1
ATOM 2711 C CA . PRO A 1 340 ? -21.358 4.466 10.311 1.00 77.56 340 PRO A CA 1
ATOM 2712 C C . PRO A 1 340 ? -22.392 3.339 10.355 1.00 77.56 340 PRO A C 1
ATOM 2714 O O . PRO A 1 340 ? -22.475 2.490 9.468 1.00 77.56 340 PRO A O 1
ATOM 2717 N N . TRP A 1 341 ? -23.280 3.399 11.341 1.00 71.69 341 TRP A N 1
ATOM 2718 C CA . TRP A 1 341 ? -24.534 2.658 11.293 1.00 71.69 341 TRP A CA 1
ATOM 2719 C C . TRP A 1 341 ? -25.420 3.175 10.150 1.00 71.69 341 TRP A C 1
ATOM 2721 O O . TRP A 1 341 ? -25.640 4.384 10.039 1.00 71.69 341 TRP A O 1
ATOM 2731 N N . THR A 1 342 ? -26.006 2.284 9.339 1.00 62.69 342 THR A N 1
ATOM 2732 C CA . THR A 1 342 ? -26.966 2.690 8.300 1.00 62.69 342 THR A CA 1
ATOM 2733 C C . THR A 1 342 ? -28.150 1.734 8.195 1.00 62.69 342 THR A C 1
ATOM 2735 O O . THR A 1 342 ? -27.982 0.539 8.072 1.00 62.69 342 THR A O 1
ATOM 2738 N N . ASN A 1 343 ? -29.384 2.226 8.090 1.00 51.50 343 ASN A N 1
ATOM 2739 C CA . ASN A 1 343 ? -30.535 1.334 7.858 1.00 51.50 343 ASN A CA 1
ATOM 2740 C C . ASN A 1 343 ? -30.639 0.832 6.395 1.00 51.50 343 ASN A C 1
ATOM 2742 O O . ASN A 1 343 ? -31.653 0.245 6.013 1.00 51.50 343 ASN A O 1
ATOM 2746 N N . LYS A 1 344 ? -29.636 1.104 5.546 1.00 44.44 344 LYS A N 1
ATOM 2747 C CA . LYS A 1 344 ? -29.649 0.776 4.114 1.00 44.44 344 LYS A CA 1
ATOM 2748 C C . LYS A 1 344 ? -28.946 -0.562 3.873 1.00 44.44 344 LYS A C 1
ATOM 2750 O O . LYS A 1 344 ? -27.746 -0.686 4.081 1.00 44.44 344 LYS A O 1
ATOM 2755 N N . VAL A 1 345 ? -29.703 -1.521 3.337 1.00 39.22 345 VAL A N 1
ATOM 2756 C CA . VAL A 1 345 ? -29.313 -2.924 3.064 1.00 39.22 345 VAL A CA 1
ATOM 2757 C C . VAL A 1 345 ? -28.102 -3.075 2.121 1.00 39.22 345 VAL A C 1
ATOM 2759 O O . VAL A 1 345 ? -27.485 -4.133 2.076 1.00 39.22 345 VAL A O 1
ATOM 2762 N N . HIS A 1 346 ? -27.715 -2.017 1.403 1.00 39.69 346 HIS A N 1
ATOM 2763 C CA . HIS A 1 346 ? -26.655 -2.051 0.384 1.00 39.69 346 HIS A CA 1
ATOM 2764 C C . HIS A 1 346 ? -25.610 -0.930 0.527 1.00 39.69 346 HIS A C 1
ATOM 2766 O O . HIS A 1 346 ? -24.914 -0.626 -0.432 1.00 39.69 346 HIS A O 1
ATOM 2772 N N . GLY A 1 347 ? -25.554 -0.256 1.683 1.00 37.69 347 GLY A N 1
ATOM 2773 C CA . GLY A 1 347 ? -24.940 1.071 1.764 1.00 37.69 347 GLY A CA 1
ATOM 2774 C C . GLY A 1 347 ? -23.506 1.157 2.272 1.00 37.69 347 GLY A C 1
ATOM 2775 O O . GLY A 1 347 ? -22.733 1.868 1.662 1.00 37.69 347 GLY A O 1
ATOM 2776 N N . ASN A 1 348 ? -23.177 0.534 3.404 1.00 44.56 348 ASN A N 1
ATOM 2777 C CA . ASN A 1 348 ? -21.919 0.807 4.127 1.00 44.56 348 ASN A CA 1
ATOM 2778 C C . ASN A 1 348 ? -21.518 -0.329 5.085 1.00 44.56 348 ASN A C 1
ATOM 2780 O O . ASN A 1 348 ? -20.612 -0.170 5.907 1.00 44.56 348 ASN A O 1
ATOM 2784 N N . TYR A 1 349 ? -22.223 -1.463 5.034 1.00 44.00 349 TYR A N 1
ATOM 2785 C CA . TYR A 1 349 ? -21.832 -2.621 5.820 1.00 44.00 349 TYR A CA 1
ATOM 2786 C C . TYR A 1 349 ? -20.787 -3.401 5.043 1.00 44.00 349 TYR A C 1
ATOM 2788 O O . TYR A 1 349 ? -20.997 -3.626 3.848 1.00 44.00 349 TYR A O 1
ATOM 2796 N N . PRO A 1 350 ? -19.703 -3.830 5.704 1.00 43.88 350 PRO A N 1
ATOM 2797 C CA . PRO A 1 350 ? -18.722 -4.687 5.072 1.00 43.88 350 PRO A CA 1
ATOM 2798 C C . PRO A 1 350 ? -19.457 -5.918 4.543 1.00 43.88 350 PRO A C 1
ATOM 2800 O O . PRO A 1 350 ? -20.051 -6.693 5.294 1.00 43.88 350 PRO A O 1
ATOM 2803 N N . THR A 1 351 ? -19.558 -6.005 3.218 1.00 40.34 351 THR A N 1
ATOM 2804 C CA . THR A 1 351 ? -20.492 -6.928 2.571 1.00 40.34 351 THR A CA 1
ATOM 2805 C C . THR A 1 351 ? -20.063 -8.372 2.813 1.00 40.34 351 THR A C 1
ATOM 2807 O O . THR A 1 351 ? -18.933 -8.652 3.208 1.00 40.34 351 THR A O 1
ATOM 2810 N N . ARG A 1 352 ? -20.943 -9.330 2.514 1.00 37.44 352 ARG A N 1
ATOM 2811 C CA . ARG A 1 352 ? -20.662 -10.776 2.589 1.00 37.44 352 ARG A CA 1
ATOM 2812 C C . ARG A 1 352 ? -19.413 -11.212 1.793 1.00 37.44 352 ARG A C 1
ATOM 2814 O O . ARG A 1 352 ? -18.876 -12.279 2.076 1.00 37.44 352 ARG A O 1
ATOM 2821 N N . ASN A 1 353 ? -18.962 -10.391 0.837 1.00 37.00 353 ASN A N 1
ATOM 2822 C CA . ASN A 1 353 ? -17.743 -10.592 0.046 1.00 37.00 353 ASN A CA 1
ATOM 2823 C C . ASN A 1 353 ? -16.494 -9.944 0.660 1.00 37.00 353 ASN A C 1
ATOM 2825 O O . ASN A 1 353 ? -15.381 -10.231 0.229 1.00 37.00 353 ASN A O 1
ATOM 2829 N N . SER A 1 354 ? -16.643 -9.127 1.703 1.00 42.84 354 SER A N 1
ATOM 2830 C CA . SER A 1 354 ? -15.524 -8.715 2.535 1.00 42.84 354 SER A CA 1
ATOM 2831 C C . SER A 1 354 ? -15.092 -9.918 3.384 1.00 42.84 354 SER A C 1
ATOM 2833 O O . SER A 1 354 ? -15.499 -10.120 4.528 1.00 42.84 354 SER A O 1
ATOM 2835 N N . GLY A 1 355 ? -14.187 -10.740 2.852 1.00 39.06 355 GLY A N 1
ATOM 2836 C CA . GLY A 1 355 ? -13.470 -11.758 3.632 1.00 39.06 355 GLY A CA 1
ATOM 2837 C C . GLY A 1 355 ? -12.687 -11.190 4.832 1.00 39.06 355 GLY A C 1
ATOM 2838 O O . GLY A 1 355 ? -11.982 -11.912 5.529 1.00 39.06 355 GLY A O 1
ATOM 2839 N N . ASN A 1 356 ? -12.812 -9.891 5.104 1.00 42.09 356 ASN A N 1
ATOM 2840 C CA . ASN A 1 356 ? -12.155 -9.142 6.155 1.00 42.09 356 ASN A CA 1
ATOM 2841 C C . ASN A 1 356 ? -12.520 -9.552 7.583 1.00 42.09 356 ASN A C 1
ATOM 2843 O O . ASN A 1 356 ? -11.725 -9.272 8.477 1.00 42.09 356 ASN A O 1
ATOM 2847 N N . LEU A 1 357 ? -13.682 -10.165 7.832 1.00 47.25 357 LEU A N 1
ATOM 2848 C CA . LEU A 1 357 ? -14.297 -10.022 9.158 1.00 47.25 357 LEU A CA 1
ATOM 2849 C C . LEU A 1 357 ? -14.772 -11.304 9.850 1.00 47.25 357 LEU A C 1
ATOM 2851 O O . LEU A 1 357 ? -15.285 -11.218 10.961 1.00 47.25 357 LEU A O 1
ATOM 2855 N N . ALA A 1 358 ? -14.556 -12.487 9.269 1.00 44.41 358 ALA A N 1
ATOM 2856 C CA . ALA A 1 358 ? -14.900 -13.751 9.940 1.00 44.41 358 ALA A CA 1
ATOM 2857 C C . ALA A 1 358 ? -14.149 -13.964 11.278 1.00 44.41 358 ALA A C 1
ATOM 2859 O O . ALA A 1 358 ? -14.633 -14.707 12.122 1.00 44.41 358 ALA A O 1
ATOM 2860 N N . ASP A 1 359 ? -13.021 -13.268 11.488 1.00 50.06 359 ASP A N 1
ATOM 2861 C CA . ASP A 1 359 ? -12.208 -13.337 12.718 1.00 50.06 359 ASP A CA 1
ATOM 2862 C C . ASP A 1 359 ? -12.183 -12.002 13.493 1.00 50.06 359 ASP A C 1
ATOM 2864 O O . ASP A 1 359 ? -11.339 -11.797 14.369 1.00 50.06 359 ASP A O 1
ATOM 2868 N N . GLY A 1 360 ? -13.048 -11.053 13.118 1.00 60.19 360 GLY A N 1
ATOM 2869 C CA . GLY A 1 360 ? -13.084 -9.707 13.686 1.00 60.19 360 GLY A CA 1
ATOM 2870 C C . GLY A 1 360 ? -14.083 -9.571 14.833 1.00 60.19 360 GLY A C 1
ATOM 2871 O O . GLY A 1 360 ? -15.152 -10.183 14.830 1.00 60.19 360 GLY A O 1
ATOM 2872 N N . TYR A 1 361 ? -13.754 -8.719 15.801 1.00 64.50 361 TYR A N 1
ATOM 2873 C CA . TYR A 1 361 ? -14.708 -8.259 16.808 1.00 64.50 361 TYR A CA 1
ATOM 2874 C C . TYR A 1 361 ? -15.552 -7.129 16.224 1.00 64.50 361 TYR A C 1
ATOM 2876 O O . TYR A 1 361 ? -15.026 -6.269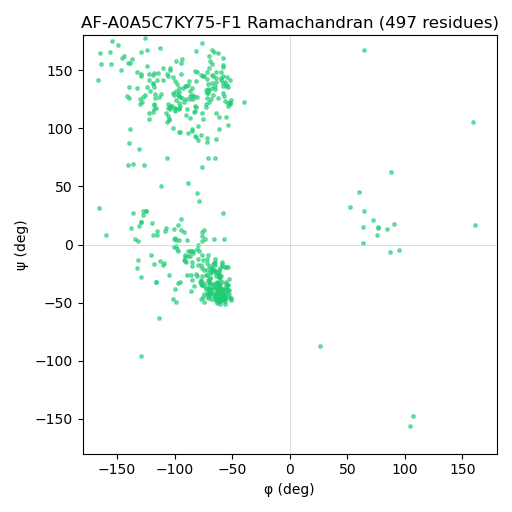 15.518 1.00 64.50 361 TYR A O 1
ATOM 2884 N N . PHE A 1 362 ? -16.844 -7.108 16.537 1.00 63.00 362 PHE A N 1
ATOM 2885 C CA . PHE A 1 362 ? -17.745 -6.031 16.149 1.00 63.00 362 PHE A CA 1
ATOM 2886 C C . PHE A 1 362 ? -18.279 -5.337 17.382 1.00 63.00 362 PHE A C 1
ATOM 2888 O O . PHE A 1 362 ? -18.851 -5.984 18.255 1.00 63.00 362 PHE A O 1
ATOM 2895 N N . VAL A 1 363 ? -18.122 -4.020 17.436 1.00 64.94 363 VAL A N 1
ATOM 2896 C CA . VAL A 1 363 ? -18.684 -3.199 18.504 1.00 64.94 363 VAL A CA 1
ATOM 2897 C C . VAL A 1 363 ? -19.708 -2.259 17.904 1.00 64.94 363 VAL A C 1
ATOM 2899 O O . VAL A 1 363 ? -19.377 -1.425 17.070 1.00 64.94 363 VAL A O 1
ATOM 2902 N N . LEU A 1 364 ? -20.956 -2.403 18.330 1.00 63.09 364 LEU A N 1
ATOM 2903 C CA . LEU A 1 364 ? -22.055 -1.552 17.907 1.00 63.09 364 LEU A CA 1
ATOM 2904 C C . LEU A 1 364 ? -22.341 -0.499 18.975 1.00 63.09 364 LEU A C 1
ATOM 2906 O O . LEU A 1 364 ? -22.732 -0.842 20.090 1.00 63.09 364 LEU A O 1
ATOM 2910 N N . LEU A 1 365 ? -22.150 0.772 18.625 1.00 65.06 365 LEU A N 1
ATOM 2911 C CA . LEU A 1 365 ? -22.331 1.919 19.511 1.00 65.06 365 LEU A CA 1
ATOM 2912 C C . LEU A 1 365 ? -23.611 2.680 19.136 1.00 65.06 365 LEU A C 1
ATOM 2914 O O . LEU A 1 365 ? -23.648 3.403 18.134 1.00 65.06 365 LEU A O 1
ATOM 2918 N N . SER A 1 366 ? -24.661 2.534 19.951 1.00 61.28 366 SER A N 1
ATOM 2919 C CA . SER A 1 366 ? -25.970 3.166 19.729 1.00 61.28 366 SER A CA 1
ATOM 2920 C C . SER A 1 366 ? -26.520 3.833 20.989 1.00 61.28 366 SER A C 1
ATOM 2922 O O . SER A 1 366 ? -26.537 3.218 22.056 1.00 61.28 366 SER A O 1
ATOM 2924 N N . GLU A 1 367 ? -27.031 5.066 20.857 1.00 56.53 367 GLU A N 1
ATOM 2925 C CA . GLU A 1 367 ? -27.835 5.713 21.913 1.00 56.53 367 GLU A CA 1
ATOM 2926 C C . GLU A 1 367 ? -29.271 5.201 22.000 1.00 56.53 367 GLU A C 1
ATOM 2928 O O . GLU A 1 367 ? -29.937 5.418 23.008 1.00 56.53 367 GLU A O 1
ATOM 2933 N N . GLN A 1 368 ? -29.752 4.536 20.952 1.00 54.00 368 GLN A N 1
ATOM 2934 C CA . GLN A 1 368 ? -31.088 3.955 20.915 1.00 54.00 368 GLN A CA 1
ATOM 2935 C C . GLN A 1 368 ? -31.025 2.452 21.160 1.00 54.00 368 GLN A C 1
ATOM 2937 O O . GLN A 1 368 ? -30.118 1.779 20.653 1.00 54.00 368 GLN A O 1
ATOM 2942 N N . ASP A 1 369 ? -32.031 1.933 21.867 1.00 51.31 369 ASP A N 1
ATOM 2943 C CA . ASP A 1 369 ? -32.245 0.498 22.026 1.00 51.31 369 ASP A CA 1
ATOM 2944 C C . ASP A 1 369 ? -32.475 -0.068 20.628 1.00 51.31 369 ASP A C 1
ATOM 2946 O O . ASP A 1 369 ? -33.491 0.197 19.976 1.00 51.31 369 ASP A O 1
ATOM 2950 N N . LEU A 1 370 ? -31.501 -0.831 20.134 1.00 52.22 370 LEU A N 1
ATOM 2951 C CA . LEU A 1 370 ? -31.668 -1.588 18.905 1.00 52.22 370 LEU A CA 1
ATOM 2952 C C . LEU A 1 370 ? -32.614 -2.740 19.218 1.00 52.22 370 LEU A C 1
ATOM 2954 O O . LEU A 1 370 ? -32.219 -3.795 19.705 1.00 52.22 370 LEU A O 1
ATOM 2958 N N . THR A 1 371 ? -33.899 -2.496 18.997 1.00 52.78 371 THR A N 1
ATOM 2959 C CA . THR A 1 371 ? -34.952 -3.474 19.250 1.00 52.78 371 THR A CA 1
ATOM 2960 C C . THR A 1 371 ? -35.050 -4.483 18.106 1.00 52.78 371 THR A C 1
ATOM 2962 O O . THR A 1 371 ? -34.775 -4.155 16.950 1.00 52.78 371 THR A O 1
ATOM 2965 N N . GLY A 1 372 ? -35.440 -5.715 18.461 1.00 54.44 372 GLY A N 1
ATOM 2966 C CA . GLY A 1 372 ? -35.882 -6.819 17.595 1.00 54.44 372 GLY A CA 1
ATOM 2967 C C . GLY A 1 372 ? -35.353 -6.817 16.160 1.00 54.44 372 GLY A C 1
ATOM 2968 O O . GLY A 1 372 ? -34.341 -7.446 15.861 1.00 54.44 372 GLY A O 1
ATOM 2969 N N . ASP A 1 373 ? -36.062 -6.131 15.269 1.00 58.69 373 ASP A N 1
ATOM 2970 C CA . ASP A 1 373 ? -35.801 -6.156 13.829 1.00 58.69 373 ASP A CA 1
ATOM 2971 C C . ASP A 1 373 ? -34.508 -5.439 13.421 1.00 58.69 373 ASP A C 1
ATOM 2973 O O . ASP A 1 373 ? -33.851 -5.865 12.474 1.00 58.69 373 ASP A O 1
ATOM 2977 N N . SER A 1 374 ? -34.110 -4.371 14.117 1.00 56.25 374 SER A N 1
ATOM 2978 C CA . SER A 1 374 ? -32.872 -3.639 13.809 1.00 56.25 374 SER A CA 1
ATOM 2979 C C . SER A 1 374 ? -31.633 -4.427 14.228 1.00 56.25 374 SER A C 1
ATOM 2981 O O . SER A 1 374 ? -30.643 -4.444 13.498 1.00 56.25 374 SER A O 1
ATOM 2983 N N . LEU A 1 375 ? -31.701 -5.119 15.372 1.00 59.59 375 LEU A N 1
ATOM 2984 C CA . LEU A 1 375 ? -30.618 -5.986 15.836 1.00 59.59 375 LEU A CA 1
ATOM 2985 C C . LEU A 1 375 ? -30.507 -7.246 14.969 1.00 59.59 375 LEU A C 1
ATOM 2987 O O . LEU A 1 375 ? -29.410 -7.565 14.529 1.00 59.59 375 LEU A O 1
ATOM 2991 N N . LYS A 1 376 ? -31.633 -7.892 14.629 1.00 62.72 376 LYS A N 1
ATOM 2992 C CA . LYS A 1 376 ? -31.646 -9.031 13.694 1.00 62.72 376 LYS A CA 1
ATOM 2993 C C . LYS A 1 376 ? -31.060 -8.668 12.336 1.00 62.72 376 LYS A C 1
ATOM 2995 O O . LYS A 1 376 ? -30.222 -9.399 11.826 1.00 62.72 376 LYS A O 1
ATOM 3000 N N . LYS A 1 377 ? -31.443 -7.514 11.777 1.00 62.97 377 LYS A N 1
ATOM 3001 C CA . LYS A 1 377 ? -30.847 -7.016 10.531 1.00 62.97 377 LYS A CA 1
ATOM 3002 C C . LYS A 1 377 ? -29.339 -6.855 10.670 1.00 62.97 377 LYS A C 1
ATOM 3004 O O . LYS A 1 377 ? -28.614 -7.260 9.777 1.00 62.97 377 LYS A O 1
ATOM 3009 N N . PHE A 1 378 ? -28.851 -6.305 11.781 1.00 61.16 378 PHE A N 1
ATOM 3010 C CA . PHE A 1 378 ? -27.411 -6.188 12.004 1.00 61.16 378 PHE A CA 1
ATOM 3011 C C . PHE A 1 378 ? -26.706 -7.541 12.122 1.00 61.16 378 PHE A C 1
ATOM 3013 O O . PHE A 1 378 ? -25.661 -7.733 11.510 1.00 61.16 378 PHE A O 1
ATOM 3020 N N . GLU A 1 379 ? -27.284 -8.487 12.861 1.00 61.28 379 GLU A N 1
ATOM 3021 C CA . GLU A 1 379 ? -26.768 -9.853 12.988 1.00 61.28 379 GLU A CA 1
ATOM 3022 C C . GLU A 1 379 ? -26.732 -10.585 11.637 1.00 61.28 379 GLU A C 1
ATOM 3024 O O . GLU A 1 379 ? -25.783 -11.316 11.369 1.00 61.28 379 GLU A O 1
ATOM 3029 N N . GLU A 1 380 ? -27.700 -10.340 10.747 1.00 62.56 380 GLU A N 1
ATOM 3030 C CA . GLU A 1 380 ? -27.693 -10.845 9.366 1.00 62.56 380 GLU A CA 1
ATOM 3031 C C . GLU A 1 380 ? -26.537 -10.276 8.521 1.00 62.56 380 GLU A C 1
ATOM 3033 O O . GLU A 1 380 ? -26.079 -10.940 7.586 1.00 62.56 380 GLU A O 1
ATOM 3038 N N . PHE A 1 381 ? -26.042 -9.075 8.847 1.00 57.16 381 PHE A N 1
ATOM 3039 C CA . PHE A 1 381 ? -24.874 -8.467 8.197 1.00 57.16 381 PHE A CA 1
ATOM 3040 C C . PHE A 1 381 ? -23.544 -8.922 8.795 1.00 57.16 381 PHE A C 1
ATOM 3042 O O . PHE A 1 381 ? -22.501 -8.719 8.170 1.00 57.16 381 PHE A O 1
ATOM 3049 N N . LEU A 1 382 ? -23.549 -9.540 9.978 1.00 55.91 382 LEU A N 1
ATOM 3050 C CA . LEU A 1 382 ? -22.318 -10.029 10.570 1.00 55.91 382 LEU A CA 1
ATOM 3051 C C . LEU A 1 382 ? -21.793 -11.246 9.793 1.00 55.91 382 LEU A C 1
ATOM 3053 O O . LEU A 1 382 ? -22.542 -12.180 9.488 1.00 55.91 382 LEU A O 1
ATOM 3057 N N . PRO A 1 383 ? -20.486 -11.284 9.485 1.00 55.06 383 PRO A N 1
ATOM 3058 C CA . PRO A 1 383 ? -19.859 -12.479 8.947 1.00 55.06 383 PRO A CA 1
ATOM 3059 C C . PRO A 1 383 ? -20.115 -13.676 9.861 1.00 55.06 383 PRO A C 1
ATOM 3061 O O . PRO A 1 383 ? -20.088 -13.562 11.088 1.00 55.06 383 PRO A O 1
ATOM 3064 N N . ARG A 1 384 ? -20.300 -14.861 9.270 1.00 52.19 384 ARG A N 1
ATOM 3065 C CA . ARG A 1 384 ? -20.418 -16.098 10.055 1.00 52.19 384 ARG A CA 1
ATOM 3066 C C . ARG A 1 384 ? -19.175 -16.269 10.937 1.00 52.19 384 ARG A C 1
ATOM 3068 O O . ARG A 1 384 ? -18.068 -16.309 10.411 1.00 52.19 384 ARG A O 1
ATOM 3075 N N . GLY A 1 385 ? -19.385 -16.397 12.249 1.00 51.56 385 GLY A N 1
ATOM 3076 C CA . GLY A 1 385 ? -18.318 -16.532 13.250 1.00 51.56 385 GLY A CA 1
ATOM 3077 C C . GLY A 1 385 ? -17.885 -15.223 13.923 1.00 51.56 385 GLY A C 1
ATOM 3078 O O . GLY A 1 385 ? -17.101 -15.275 14.864 1.00 51.56 385 GLY A O 1
ATOM 3079 N N . ALA A 1 386 ? -18.410 -14.070 13.497 1.00 55.03 386 ALA A N 1
ATOM 3080 C CA . ALA A 1 386 ? -18.093 -12.789 14.114 1.00 55.03 386 ALA A CA 1
ATOM 3081 C C . ALA A 1 386 ? -18.648 -12.670 15.545 1.00 55.03 386 ALA A C 1
ATOM 3083 O O . ALA A 1 386 ? -19.795 -13.024 15.827 1.00 55.03 386 ALA A O 1
ATOM 3084 N N . SER A 1 387 ? -17.843 -12.093 16.438 1.00 56.31 387 SER A N 1
ATOM 3085 C CA . SER A 1 387 ? -18.244 -11.788 17.811 1.00 56.31 387 SER A CA 1
ATOM 3086 C C . SER A 1 387 ? -18.850 -10.390 17.897 1.00 56.31 387 SER A C 1
ATOM 3088 O O . SER A 1 387 ? -18.133 -9.396 17.770 1.00 56.31 387 SER A O 1
ATOM 3090 N N . LEU A 1 388 ? -20.157 -10.313 18.164 1.00 55.91 388 LEU A N 1
ATOM 3091 C CA . LEU A 1 388 ? -20.850 -9.049 18.416 1.00 55.91 388 LEU A CA 1
ATOM 3092 C C . LEU A 1 388 ? -20.774 -8.623 19.885 1.00 55.91 388 LEU A C 1
ATOM 3094 O O . LEU A 1 388 ? -21.103 -9.383 20.795 1.00 55.91 388 LEU A O 1
ATOM 3098 N N . MET A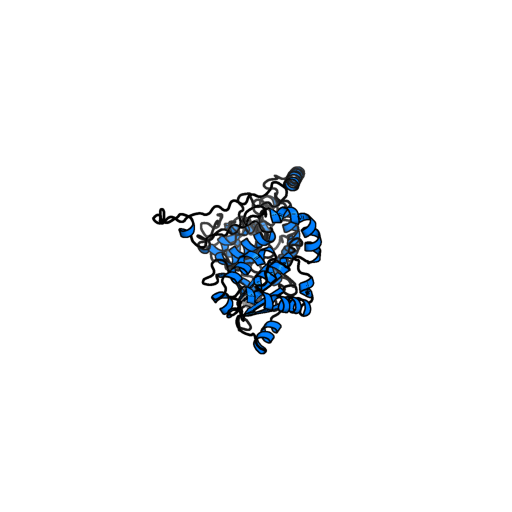 1 389 ? -20.415 -7.362 20.090 1.00 57.81 389 MET A N 1
ATOM 3099 C CA . MET A 1 389 ? -20.551 -6.611 21.325 1.00 57.81 389 MET A CA 1
ATOM 3100 C C . MET A 1 389 ? -21.468 -5.408 21.078 1.00 57.81 389 MET A C 1
ATOM 3102 O O . MET A 1 389 ? -21.133 -4.497 20.325 1.00 57.81 389 MET A O 1
ATOM 3106 N N . THR A 1 390 ? -22.640 -5.390 21.706 1.00 51.88 390 THR A N 1
ATOM 3107 C CA . THR A 1 390 ? -23.553 -4.241 21.648 1.00 51.88 390 THR A CA 1
ATOM 3108 C C . THR A 1 390 ? -23.342 -3.345 22.858 1.00 51.88 390 THR A C 1
ATOM 3110 O O . THR A 1 390 ? -23.439 -3.816 23.991 1.00 51.88 390 THR A O 1
ATOM 3113 N N . MET A 1 391 ? -23.119 -2.053 22.634 1.00 51.34 391 MET A N 1
ATOM 3114 C CA . MET A 1 391 ? -23.134 -1.049 23.689 1.00 51.34 391 MET A CA 1
ATOM 3115 C C . MET A 1 391 ? -24.416 -0.228 23.572 1.00 51.34 391 MET A C 1
ATOM 3117 O O . MET A 1 391 ? -24.587 0.546 22.627 1.00 51.34 391 MET A O 1
ATOM 3121 N N . HIS A 1 392 ? -25.313 -0.413 24.542 1.00 51.72 392 HIS A N 1
ATOM 3122 C CA . HIS A 1 392 ? -26.525 0.383 24.650 1.00 51.72 392 HIS A CA 1
ATOM 3123 C C . HIS A 1 392 ? -26.302 1.572 25.578 1.00 51.72 392 HIS A C 1
ATOM 3125 O O . HIS A 1 392 ? -25.892 1.437 26.734 1.00 51.72 392 HIS A O 1
ATOM 3131 N N . SER A 1 393 ? -26.596 2.754 25.066 1.00 41.38 393 SER A N 1
ATOM 3132 C CA . SER A 1 393 ? -26.419 3.990 25.791 1.00 41.38 393 SER A CA 1
ATOM 3133 C C . SER A 1 393 ? -27.733 4.433 26.446 1.00 41.38 393 SER A C 1
ATOM 3135 O O . SER A 1 393 ? -28.504 5.208 25.895 1.00 41.38 393 SER A O 1
ATOM 3137 N N . LYS A 1 394 ? -27.899 4.101 27.729 1.00 40.09 394 LYS A N 1
ATOM 3138 C CA . LYS A 1 394 ? -28.425 5.093 28.686 1.00 40.09 394 LYS A CA 1
ATOM 3139 C C . LYS A 1 394 ? -27.286 6.038 29.127 1.00 40.09 394 LYS A C 1
ATOM 3141 O O . LYS A 1 394 ? -27.131 6.320 30.312 1.00 40.09 394 LYS A O 1
ATOM 3146 N N . LEU A 1 395 ? -26.448 6.524 28.194 1.00 42.38 395 LEU A N 1
ATOM 3147 C CA . LEU A 1 395 ? -25.258 7.342 28.507 1.00 42.38 395 LEU A CA 1
ATOM 3148 C C . LEU A 1 395 ? -25.602 8.710 29.112 1.00 42.38 395 LEU A C 1
ATOM 3150 O O . LEU A 1 395 ? -24.752 9.302 29.774 1.00 42.38 395 LEU A O 1
ATOM 3154 N N . ARG A 1 396 ? -26.855 9.179 29.000 1.00 36.78 396 ARG A N 1
ATOM 3155 C CA . ARG A 1 396 ? -27.326 10.381 29.715 1.00 36.78 396 ARG A CA 1
ATOM 3156 C C . ARG A 1 396 ? -27.223 10.259 31.244 1.00 36.78 396 ARG A C 1
ATOM 3158 O O . ARG A 1 396 ? -27.055 11.277 31.908 1.00 36.78 396 ARG A O 1
ATOM 3165 N N . GLU A 1 397 ? -27.271 9.048 31.807 1.00 37.75 397 GLU A N 1
ATOM 3166 C CA . GLU A 1 397 ? -27.135 8.821 33.258 1.00 37.75 397 GLU A CA 1
ATOM 3167 C C . GLU A 1 397 ? -25.681 8.580 33.723 1.00 37.75 397 GLU A C 1
ATOM 3169 O O . GLU A 1 397 ? -25.403 8.613 34.925 1.00 37.75 397 GLU A O 1
ATOM 3174 N N . LEU A 1 398 ? -24.740 8.386 32.788 1.00 38.97 398 LEU A N 1
ATOM 3175 C CA . LEU A 1 398 ? -23.319 8.075 33.040 1.00 38.97 398 LEU A CA 1
ATOM 3176 C C . LEU A 1 398 ? -22.407 9.319 33.060 1.00 38.97 398 LEU A C 1
ATOM 3178 O O . LEU A 1 398 ? -21.176 9.211 33.116 1.00 38.97 398 LEU A O 1
ATOM 3182 N N . SER A 1 399 ? -23.006 10.510 33.104 1.00 39.84 399 SER A N 1
ATOM 3183 C CA . SER A 1 399 ? -22.337 11.767 33.467 1.00 39.84 399 SER A CA 1
ATOM 3184 C C . SER A 1 399 ? -21.887 11.794 34.937 1.00 39.84 399 SER A C 1
ATOM 3186 O O . SER A 1 399 ? -21.016 12.582 35.294 1.00 39.84 399 SER A O 1
ATOM 3188 N N . ASN A 1 400 ? -22.423 10.902 35.784 1.00 39.56 400 ASN A N 1
ATOM 3189 C CA . ASN A 1 400 ? -22.030 10.746 37.184 1.00 39.56 400 ASN A CA 1
ATOM 3190 C C . ASN A 1 400 ? -20.988 9.610 37.363 1.00 39.56 400 ASN A C 1
ATOM 3192 O O . ASN A 1 400 ? -21.328 8.442 37.143 1.00 39.56 400 ASN A O 1
ATOM 3196 N N . PRO A 1 401 ? -19.756 9.907 37.830 1.00 42.34 401 PRO A N 1
ATOM 3197 C CA . PRO A 1 401 ? -18.689 8.919 38.034 1.00 42.34 401 PRO A CA 1
ATOM 3198 C C . PRO A 1 401 ? -19.060 7.731 38.939 1.00 42.34 401 PRO A C 1
ATOM 3200 O O . PRO A 1 401 ? -18.595 6.622 38.698 1.00 42.34 401 PRO A O 1
ATOM 3203 N N . ALA A 1 402 ? -19.923 7.924 39.944 1.00 36.28 402 ALA A N 1
ATOM 3204 C CA . ALA A 1 402 ? -20.309 6.871 40.891 1.00 36.28 402 ALA A CA 1
ATOM 3205 C C . ALA A 1 402 ? -21.326 5.875 40.302 1.00 36.28 402 ALA A C 1
ATOM 3207 O O . ALA A 1 402 ? -21.300 4.689 40.624 1.00 36.28 402 ALA A O 1
ATOM 3208 N N . LYS A 1 403 ? -22.196 6.334 39.389 1.00 36.19 403 LYS A N 1
ATOM 3209 C CA . LYS A 1 403 ? -23.138 5.463 38.665 1.00 36.19 403 LYS A CA 1
ATOM 3210 C C . LYS A 1 403 ? -22.461 4.652 37.559 1.00 36.19 403 LYS A C 1
ATOM 3212 O O . LYS A 1 403 ? -22.990 3.606 37.194 1.00 36.19 403 LYS A O 1
ATOM 3217 N N . ARG A 1 404 ? -21.278 5.081 37.084 1.00 42.41 404 ARG A N 1
ATOM 3218 C CA . ARG A 1 404 ? -20.433 4.266 36.196 1.00 42.41 404 ARG A CA 1
ATOM 3219 C C . ARG A 1 404 ? -20.136 2.927 36.859 1.00 42.41 404 ARG A C 1
ATOM 3221 O O . ARG A 1 404 ? -20.470 1.909 36.276 1.00 42.41 404 ARG A O 1
ATOM 3228 N N . GLN A 1 405 ? -19.665 2.936 38.110 1.00 33.94 405 GLN A N 1
ATOM 3229 C CA . GLN A 1 405 ? -19.177 1.765 38.855 1.00 33.94 405 GLN A CA 1
ATOM 3230 C C . GLN A 1 405 ? -20.164 0.580 38.960 1.00 33.94 405 GLN A C 1
ATOM 3232 O O . GLN A 1 405 ? -19.729 -0.568 38.914 1.00 33.94 405 GLN A O 1
ATOM 3237 N N . PHE A 1 406 ? -21.476 0.831 39.054 1.00 31.62 406 PHE A N 1
ATOM 3238 C CA . PHE A 1 406 ? -22.497 -0.218 39.239 1.00 31.62 406 PHE A CA 1
ATOM 3239 C C . PHE A 1 406 ? -22.894 -0.930 37.930 1.00 31.62 406 PHE A C 1
ATOM 3241 O O . PHE A 1 406 ? -23.297 -2.089 37.957 1.00 31.62 406 PHE A O 1
ATOM 3248 N N . ALA A 1 407 ? -22.744 -0.272 36.773 1.00 33.59 407 ALA A N 1
ATOM 3249 C CA . ALA A 1 407 ? -22.972 -0.886 35.459 1.00 33.59 407 ALA A CA 1
ATOM 3250 C C . ALA A 1 407 ? -21.776 -1.749 34.987 1.00 33.59 407 ALA A C 1
ATOM 3252 O O . ALA A 1 407 ? -21.930 -2.599 34.109 1.00 33.59 407 ALA A O 1
ATOM 3253 N N . LEU A 1 408 ? -20.591 -1.553 35.587 1.00 34.06 408 LEU A N 1
ATOM 3254 C CA . LEU A 1 408 ? -19.321 -2.177 35.178 1.00 34.06 408 LEU A CA 1
ATOM 3255 C C . LEU A 1 408 ? -19.251 -3.678 35.493 1.00 34.06 408 LEU A C 1
ATOM 3257 O O . LEU A 1 408 ? -18.690 -4.444 34.715 1.00 34.06 408 LEU A O 1
ATOM 3261 N N . THR A 1 409 ? -19.804 -4.111 36.628 1.00 33.34 409 THR A N 1
ATOM 3262 C CA . THR A 1 409 ? -19.708 -5.502 37.108 1.00 33.34 409 THR A CA 1
ATOM 3263 C C . THR A 1 409 ? -20.713 -6.441 36.437 1.00 33.34 409 THR A C 1
ATOM 3265 O O . THR A 1 409 ? -20.417 -7.623 36.275 1.00 33.34 409 THR A O 1
ATOM 3268 N N . GLY A 1 410 ? -21.860 -5.928 35.980 1.00 32.75 410 GLY A N 1
ATOM 3269 C CA . GLY A 1 410 ? -22.849 -6.702 35.218 1.00 32.75 410 GLY A CA 1
ATOM 3270 C C . GLY A 1 410 ? -22.423 -6.962 33.769 1.00 32.75 410 GLY A C 1
ATOM 3271 O O . GLY A 1 410 ? -22.484 -8.098 33.301 1.00 32.75 410 GLY A O 1
ATOM 3272 N N . ASN A 1 411 ? -21.907 -5.935 33.082 1.00 38.56 411 ASN A N 1
ATOM 3273 C CA . ASN A 1 411 ? -21.592 -6.012 31.651 1.00 38.56 411 ASN A CA 1
ATOM 3274 C C . ASN A 1 411 ? -20.333 -6.829 31.334 1.00 38.56 411 ASN A C 1
ATOM 3276 O O . ASN A 1 411 ? -20.308 -7.499 30.312 1.00 38.56 411 ASN A O 1
ATOM 3280 N N . LEU A 1 412 ? -19.304 -6.829 32.190 1.00 35.47 412 LEU A N 1
ATOM 3281 C CA . LEU A 1 412 ? -18.080 -7.628 31.990 1.00 35.47 412 LEU A CA 1
ATOM 3282 C C . LEU A 1 412 ? -18.345 -9.131 32.158 1.00 35.47 412 LEU A C 1
ATOM 3284 O O . LEU A 1 412 ? -17.819 -9.956 31.408 1.00 35.47 412 LEU A O 1
ATOM 3288 N N . HIS A 1 413 ? -19.195 -9.479 33.128 1.00 34.03 413 HIS A N 1
ATOM 3289 C CA . HIS A 1 413 ? -19.638 -10.849 33.352 1.00 34.03 413 H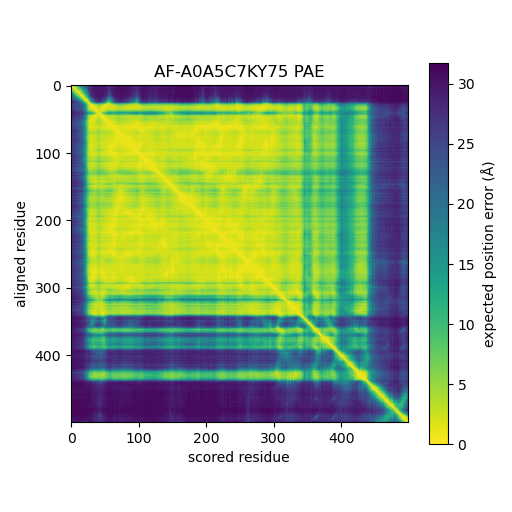IS A CA 1
ATOM 3290 C C . HIS A 1 413 ? -20.550 -11.310 32.206 1.00 34.03 413 HIS A C 1
ATOM 3292 O O . HIS A 1 413 ? -20.311 -12.378 31.653 1.00 34.03 413 HIS A O 1
ATOM 3298 N N . GLU A 1 414 ? -21.498 -10.482 31.744 1.00 35.69 414 GLU A N 1
ATOM 3299 C CA . GLU A 1 414 ? -22.300 -10.783 30.545 1.00 35.69 414 GLU A CA 1
ATOM 3300 C C . GLU A 1 414 ? -21.469 -10.871 29.255 1.00 35.69 414 GLU A C 1
ATOM 3302 O O . GLU A 1 414 ? -21.710 -11.768 28.453 1.00 35.69 414 GLU A O 1
ATOM 3307 N N . LEU A 1 415 ? -20.475 -10.001 29.058 1.00 37.66 415 LEU A N 1
ATOM 3308 C CA . LEU A 1 415 ? -19.561 -10.022 27.908 1.00 37.66 415 LEU A CA 1
ATOM 3309 C C . LEU A 1 415 ? -18.749 -11.313 27.832 1.00 37.66 415 LEU A C 1
ATOM 3311 O O . LEU A 1 415 ? -18.583 -11.889 26.757 1.00 37.66 415 LEU A O 1
ATOM 3315 N N . THR A 1 416 ? -18.266 -11.771 28.984 1.00 37.28 416 THR A N 1
ATOM 3316 C CA . THR A 1 416 ? -17.472 -12.998 29.095 1.00 37.28 416 THR A CA 1
ATOM 3317 C C . THR A 1 416 ? -18.360 -14.248 29.016 1.00 37.28 416 THR A C 1
ATOM 3319 O O . THR A 1 416 ? -17.947 -15.250 28.440 1.00 37.28 416 THR A O 1
ATOM 3322 N N . LEU A 1 417 ? -19.597 -14.187 29.531 1.00 33.97 417 LEU A N 1
ATOM 3323 C CA . LEU A 1 417 ? -20.571 -15.287 29.483 1.00 33.97 417 LEU A CA 1
ATOM 3324 C C . LEU A 1 417 ? -21.225 -15.464 28.104 1.00 33.97 417 LEU A C 1
ATOM 3326 O O . LEU A 1 417 ? -21.512 -16.593 27.715 1.00 33.97 417 LEU A O 1
ATOM 3330 N N . LYS A 1 418 ? -21.476 -14.377 27.362 1.00 35.94 418 LYS A N 1
ATOM 3331 C CA . LYS A 1 418 ? -22.168 -14.415 26.059 1.00 35.94 418 LYS A CA 1
ATOM 3332 C C . LYS A 1 418 ? -21.229 -14.555 24.862 1.00 35.94 418 LYS A C 1
ATOM 3334 O O . LYS A 1 418 ? -21.710 -14.843 23.770 1.00 35.94 418 LYS A O 1
ATOM 3339 N N . ASN A 1 419 ? -19.920 -14.349 25.029 1.00 46.31 419 ASN A N 1
ATOM 3340 C CA . ASN A 1 419 ? -18.991 -14.348 23.901 1.00 46.31 419 ASN A CA 1
ATOM 3341 C C . ASN A 1 419 ? -17.664 -15.066 24.240 1.00 46.31 419 ASN A C 1
ATOM 3343 O O . ASN A 1 419 ? -16.697 -14.424 24.660 1.00 46.31 419 ASN A O 1
ATOM 3347 N N . PRO A 1 420 ? -17.580 -16.402 24.051 1.00 44.88 420 PRO A N 1
ATOM 3348 C CA . PRO A 1 420 ? -16.427 -17.213 24.471 1.00 44.88 420 PRO A CA 1
ATOM 3349 C C . PRO A 1 420 ? -15.093 -16.778 23.839 1.00 44.88 420 PRO A C 1
ATOM 3351 O O . PRO A 1 420 ? -14.027 -17.079 24.376 1.00 44.88 420 PRO A O 1
ATOM 3354 N N . HIS A 1 421 ? -15.129 -16.011 22.746 1.00 49.66 421 HIS A N 1
ATOM 3355 C CA . HIS A 1 421 ? -13.949 -15.491 22.054 1.00 49.66 421 HIS A CA 1
ATOM 3356 C C . HIS A 1 421 ? -13.251 -14.327 22.781 1.00 49.66 421 HIS A C 1
ATOM 3358 O O . HIS A 1 421 ? -12.044 -14.156 22.604 1.00 49.66 421 HIS A O 1
ATOM 3364 N N . VAL A 1 422 ? -13.943 -13.590 23.666 1.00 52.81 422 VAL A N 1
ATOM 3365 C CA . VAL A 1 422 ? -13.365 -12.487 24.475 1.00 52.81 422 VAL A CA 1
ATOM 3366 C C . VAL A 1 422 ? -12.252 -12.986 25.403 1.00 52.81 422 VAL A C 1
ATOM 3368 O O . VAL A 1 422 ? -11.316 -12.249 25.719 1.00 52.81 422 VAL A O 1
ATOM 3371 N N . SER A 1 423 ? -12.294 -14.266 25.787 1.00 57.59 423 SER A N 1
ATOM 3372 C CA . SER A 1 423 ? -11.223 -14.916 26.549 1.00 57.59 423 SER A CA 1
ATOM 3373 C C . SER A 1 423 ? -9.855 -14.810 25.857 1.00 57.59 423 SER A C 1
ATOM 3375 O O . SER A 1 423 ? -8.855 -14.609 26.547 1.00 57.59 423 SER A O 1
ATOM 3377 N N . SER A 1 424 ? -9.829 -14.834 24.516 1.00 65.06 424 SER A N 1
ATOM 3378 C CA . SER A 1 424 ? -8.616 -14.831 23.684 1.00 65.06 424 SER A CA 1
ATOM 3379 C C . SER A 1 424 ? -7.942 -13.464 23.509 1.00 65.06 424 SER A C 1
ATOM 3381 O O . SER A 1 424 ? -6.886 -13.391 22.885 1.00 65.06 424 SER A O 1
ATOM 3383 N N . LEU A 1 425 ? -8.544 -12.382 24.016 1.00 66.81 425 LEU A N 1
ATOM 3384 C CA . LEU A 1 425 ? -7.951 -11.042 23.974 1.00 66.81 425 LEU A CA 1
ATOM 3385 C C . LEU A 1 425 ? -6.847 -10.884 25.030 1.00 66.81 425 LEU A C 1
ATOM 3387 O O . LEU A 1 425 ? -6.966 -11.415 26.144 1.00 66.81 425 LEU A O 1
ATOM 3391 N N . THR A 1 426 ? -5.809 -10.106 24.707 1.00 71.50 426 THR A N 1
ATOM 3392 C CA . THR A 1 426 ? -4.774 -9.729 25.686 1.00 71.50 426 THR A CA 1
ATOM 3393 C C . THR A 1 426 ? -5.351 -8.838 26.787 1.00 71.50 426 THR A C 1
ATOM 3395 O O . THR A 1 426 ? -6.463 -8.313 26.670 1.00 71.50 426 THR A O 1
ATOM 3398 N N . VAL A 1 427 ? -4.603 -8.663 27.878 1.00 67.25 427 VAL A N 1
ATOM 3399 C CA . VAL A 1 427 ? -5.011 -7.786 28.985 1.00 67.25 427 VAL A CA 1
ATOM 3400 C C . VAL A 1 427 ? -5.163 -6.344 28.497 1.00 67.25 427 VAL A C 1
ATOM 3402 O O . VAL A 1 427 ? -6.160 -5.700 28.809 1.00 67.25 427 VAL A O 1
ATOM 3405 N N . GLU A 1 428 ? -4.243 -5.861 27.665 1.00 69.44 428 GLU A N 1
ATOM 3406 C CA . GLU A 1 428 ? -4.291 -4.520 27.077 1.00 69.44 428 GLU A CA 1
ATOM 3407 C C . GLU A 1 428 ? -5.516 -4.364 26.176 1.00 69.44 428 GLU A C 1
ATOM 3409 O O . GLU A 1 428 ? -6.283 -3.425 26.352 1.00 69.44 428 GLU A O 1
ATOM 3414 N N . GLN A 1 429 ? -5.769 -5.325 25.280 1.00 68.62 429 GLN A N 1
ATOM 3415 C CA . GLN A 1 429 ? -6.944 -5.314 24.401 1.00 68.62 429 GLN A CA 1
ATOM 3416 C C . GLN A 1 429 ? -8.256 -5.278 25.190 1.00 68.62 429 GLN A C 1
ATOM 3418 O O . GLN A 1 429 ? -9.161 -4.510 24.856 1.00 68.62 429 GLN A O 1
ATOM 3423 N N . LYS A 1 430 ? -8.356 -6.087 26.252 1.00 67.31 430 LYS A N 1
ATOM 3424 C CA . LYS A 1 430 ? -9.502 -6.069 27.167 1.00 67.31 430 LYS A CA 1
ATOM 3425 C C . LYS A 1 430 ? -9.624 -4.697 27.821 1.00 67.31 430 LYS A C 1
ATOM 3427 O O . LYS A 1 430 ? -10.685 -4.093 27.736 1.00 67.31 430 LYS A O 1
ATOM 3432 N N . ASN A 1 431 ? -8.547 -4.169 28.395 1.00 65.12 431 ASN A N 1
ATOM 3433 C CA . ASN A 1 431 ? -8.551 -2.880 29.084 1.00 65.12 431 ASN A CA 1
ATOM 3434 C C . ASN A 1 431 ? -8.932 -1.710 28.165 1.00 65.12 431 ASN A C 1
ATOM 3436 O O . ASN A 1 431 ? -9.713 -0.856 28.578 1.00 65.12 431 ASN A O 1
ATOM 3440 N N . THR A 1 432 ? -8.463 -1.677 26.916 1.00 64.31 432 THR A N 1
ATOM 3441 C CA . THR A 1 432 ? -8.833 -0.620 25.961 1.00 64.31 432 THR A CA 1
ATOM 3442 C C . THR A 1 432 ? -10.298 -0.724 25.534 1.00 64.31 432 THR A C 1
ATOM 3444 O O . THR A 1 432 ? -10.993 0.291 25.473 1.00 64.31 432 THR A O 1
ATOM 3447 N N . LEU A 1 433 ? -10.814 -1.938 25.290 1.00 64.12 433 LEU A N 1
ATOM 3448 C CA . LEU A 1 433 ? -12.249 -2.127 25.040 1.00 64.12 433 LEU A CA 1
ATOM 3449 C C . LEU A 1 433 ? -13.077 -1.690 26.250 1.00 64.12 433 LEU A C 1
ATOM 3451 O O . LEU A 1 433 ? -14.085 -1.009 26.094 1.00 64.12 433 LEU A O 1
ATOM 3455 N N . LEU A 1 434 ? -12.627 -2.020 27.459 1.00 62.91 434 LEU A N 1
ATOM 3456 C CA . LEU A 1 434 ? -13.266 -1.592 28.697 1.00 62.91 434 LEU A CA 1
ATOM 3457 C C . LEU A 1 434 ? -13.270 -0.069 28.838 1.00 62.91 434 LEU A C 1
ATOM 3459 O O . LEU A 1 434 ? -14.320 0.491 29.149 1.00 62.91 434 LEU A O 1
ATOM 3463 N N . GLN A 1 435 ? -12.170 0.613 28.518 1.00 61.34 435 GLN A N 1
ATOM 3464 C CA . GLN A 1 435 ? -12.107 2.076 28.469 1.00 61.34 435 GLN A CA 1
ATOM 3465 C C . GLN A 1 435 ? -13.126 2.665 27.495 1.00 61.34 435 GLN A C 1
ATOM 3467 O O . GLN A 1 435 ? -13.859 3.576 27.879 1.00 61.34 435 GLN A O 1
ATOM 3472 N N . MET A 1 436 ? -13.245 2.107 26.287 1.00 61.47 436 MET A N 1
ATOM 3473 C CA . MET A 1 436 ? -14.262 2.525 25.316 1.00 61.47 436 MET A CA 1
ATOM 3474 C C . MET A 1 436 ? -15.690 2.304 25.834 1.00 61.47 436 MET A C 1
ATOM 3476 O O . MET A 1 436 ? -16.563 3.132 25.603 1.00 61.47 436 MET A O 1
ATOM 3480 N N . LEU A 1 437 ? -15.932 1.220 26.573 1.00 54.25 437 LEU A N 1
ATOM 3481 C CA . LEU A 1 437 ? -17.230 0.906 27.182 1.00 54.25 437 LEU A CA 1
ATOM 3482 C C . LEU A 1 437 ? -17.568 1.784 28.411 1.00 54.25 437 LEU A C 1
ATOM 3484 O O . LEU A 1 437 ? -18.580 1.557 29.074 1.00 54.25 437 LEU A O 1
ATOM 3488 N N . GLY A 1 438 ? -16.742 2.785 28.746 1.00 49.03 438 GLY A N 1
ATOM 3489 C CA . GLY A 1 438 ? -16.911 3.619 29.947 1.00 49.03 438 GLY A CA 1
ATOM 3490 C C . GLY A 1 438 ? -16.477 2.924 31.247 1.00 49.03 438 GLY A C 1
ATOM 3491 O O . GLY A 1 438 ? -16.792 3.380 32.348 1.00 49.03 438 GLY A O 1
ATOM 3492 N N . THR A 1 439 ? -15.734 1.827 31.115 1.00 43.72 439 THR A N 1
ATOM 3493 C CA . THR A 1 439 ? -15.258 0.911 32.159 1.00 43.72 439 THR A CA 1
ATOM 3494 C C . THR A 1 439 ? -13.764 1.105 32.401 1.00 43.72 439 THR A C 1
ATOM 3496 O O . THR A 1 439 ? -12.959 0.259 32.050 1.00 43.72 439 THR A O 1
ATOM 3499 N N . VAL A 1 440 ? -13.352 2.189 33.062 1.00 32.06 440 VAL A N 1
ATOM 3500 C CA . VAL A 1 440 ? -12.092 2.145 33.829 1.00 32.06 440 VAL A CA 1
ATOM 3501 C C . VAL A 1 440 ? -12.277 2.872 35.156 1.00 32.06 440 VAL A C 1
ATOM 3503 O O . VAL A 1 440 ? -12.169 4.092 35.246 1.00 32.06 440 VAL A O 1
ATOM 3506 N N . THR A 1 441 ? -12.504 2.098 36.219 1.00 30.41 441 THR A N 1
ATOM 3507 C CA . THR A 1 441 ? -11.812 2.361 37.484 1.00 30.41 441 THR A CA 1
ATOM 3508 C C . THR A 1 441 ? -10.424 1.733 37.403 1.00 30.41 441 THR A C 1
ATOM 3510 O O . THR A 1 441 ? -10.219 0.718 36.742 1.00 30.41 441 THR A O 1
ATOM 3513 N N . LYS A 1 442 ? -9.476 2.350 38.104 1.00 30.62 442 LYS A N 1
ATOM 3514 C CA . LYS A 1 442 ? -8.042 2.046 38.257 1.00 30.62 442 LYS A CA 1
ATOM 3515 C C . LYS A 1 442 ? -7.714 0.633 38.812 1.00 30.62 442 LYS A C 1
ATOM 3517 O O . LYS A 1 442 ? -6.708 0.479 39.492 1.00 30.62 442 LYS A O 1
ATOM 3522 N N . SER A 1 443 ? -8.571 -0.374 38.618 1.00 32.34 443 SER A N 1
ATOM 3523 C CA . SER A 1 443 ? -8.628 -1.579 39.458 1.00 32.34 443 SER A CA 1
ATOM 3524 C C . SER A 1 443 ? -8.811 -2.916 38.732 1.00 32.34 443 SER A C 1
ATOM 3526 O O . SER A 1 443 ? -9.081 -3.901 39.407 1.00 32.34 443 SER A O 1
ATOM 3528 N N . VAL A 1 444 ? -8.633 -3.020 37.412 1.00 33.41 444 VAL A N 1
ATOM 3529 C CA . VAL A 1 444 ? -8.502 -4.350 36.768 1.00 33.41 444 VAL A CA 1
ATOM 3530 C C . VAL A 1 444 ? -7.030 -4.771 36.767 1.00 33.41 444 VAL A C 1
ATOM 3532 O O . VAL A 1 444 ? -6.427 -5.060 35.740 1.00 33.41 444 VAL A O 1
ATOM 3535 N N . LEU A 1 445 ? -6.424 -4.739 37.953 1.00 30.84 445 LEU A N 1
ATOM 3536 C CA . LEU A 1 445 ? -5.287 -5.590 38.249 1.00 30.84 445 LEU A CA 1
ATOM 3537 C C . LEU A 1 445 ? -5.883 -6.844 38.869 1.00 30.84 445 LEU A C 1
ATOM 3539 O O . LEU A 1 445 ? -6.619 -6.771 39.851 1.00 30.84 445 LEU A O 1
ATOM 3543 N N . ASP A 1 446 ? -5.586 -7.972 38.245 1.00 36.59 446 ASP A N 1
ATOM 3544 C CA . ASP A 1 446 ? -5.819 -9.306 38.769 1.00 36.59 446 ASP A CA 1
ATOM 3545 C C . ASP A 1 446 ? -5.497 -9.333 40.280 1.00 36.59 446 ASP A C 1
ATOM 3547 O O . ASP A 1 446 ? -4.395 -8.960 40.697 1.00 36.59 446 ASP A O 1
ATOM 3551 N N . GLU A 1 447 ? -6.459 -9.718 41.125 1.00 35.19 447 GLU A N 1
ATOM 3552 C CA . GLU A 1 447 ? -6.270 -9.804 42.583 1.00 35.19 447 GLU A CA 1
ATOM 3553 C C . GLU A 1 447 ? -5.093 -10.727 42.957 1.00 35.19 447 GLU A C 1
ATOM 3555 O O . GLU A 1 447 ? -4.539 -10.623 44.055 1.00 35.19 447 GLU A O 1
ATOM 3560 N N . SER A 1 448 ? -4.670 -11.604 42.039 1.00 35.91 448 SER A N 1
ATOM 3561 C CA . SER A 1 448 ? -3.469 -12.427 42.182 1.00 35.91 448 SER A CA 1
ATOM 3562 C C . SER A 1 448 ? -2.158 -11.658 41.923 1.00 35.91 448 SER A C 1
ATOM 3564 O O . SER A 1 448 ? -1.158 -11.929 42.588 1.00 35.91 448 SER A O 1
ATOM 3566 N N . VAL A 1 449 ? -2.164 -10.641 41.051 1.00 34.25 449 VAL A N 1
ATOM 3567 C CA . VAL A 1 449 ? -1.010 -9.775 40.729 1.00 34.25 449 VAL A CA 1
ATOM 3568 C C . VAL A 1 449 ? -0.853 -8.642 41.747 1.00 34.25 449 VAL A C 1
ATOM 3570 O O . VAL A 1 449 ? 0.267 -8.298 42.127 1.00 34.25 449 VAL A O 1
ATOM 3573 N N . LEU A 1 450 ? -1.955 -8.094 42.271 1.00 32.75 450 LEU A N 1
ATOM 3574 C CA . LEU A 1 450 ? -1.912 -7.107 43.361 1.00 32.75 450 LEU A CA 1
ATOM 3575 C C . LEU A 1 450 ? -1.337 -7.694 44.655 1.00 32.75 450 LEU A C 1
ATOM 3577 O O . LEU A 1 450 ? -0.622 -7.002 45.373 1.00 32.75 450 LEU A O 1
ATOM 3581 N N . LYS A 1 451 ? -1.580 -8.977 44.948 1.00 37.34 451 LYS A N 1
ATOM 3582 C CA . LYS A 1 451 ? -1.003 -9.631 46.136 1.00 37.34 451 LYS A CA 1
ATOM 3583 C C . LYS A 1 451 ? 0.511 -9.838 46.034 1.00 37.34 451 LYS A C 1
ATOM 3585 O O . LYS A 1 451 ? 1.176 -9.798 47.066 1.00 37.34 451 LYS A O 1
ATOM 3590 N N . SER A 1 452 ? 1.065 -10.003 44.830 1.00 35.47 452 SER A N 1
ATOM 3591 C CA . SER A 1 452 ? 2.517 -10.129 44.637 1.00 35.47 452 SER A CA 1
ATOM 3592 C C . SER A 1 452 ? 3.231 -8.773 44.543 1.00 35.47 452 SER A C 1
ATOM 3594 O O . SER A 1 452 ? 4.360 -8.649 45.010 1.00 35.47 452 SER A O 1
ATOM 3596 N N . THR A 1 453 ? 2.569 -7.730 44.028 1.00 32.69 453 THR A N 1
ATOM 3597 C CA . THR A 1 453 ? 3.143 -6.374 43.897 1.00 32.69 453 THR A CA 1
ATOM 3598 C C . THR A 1 453 ? 2.921 -5.478 45.119 1.00 32.69 453 THR A C 1
ATOM 3600 O O . THR A 1 453 ? 3.763 -4.626 45.401 1.00 32.69 453 THR A O 1
ATOM 3603 N N . ALA A 1 454 ? 1.871 -5.692 45.920 1.00 32.47 454 ALA A N 1
ATOM 3604 C CA . ALA A 1 454 ? 1.645 -4.937 47.159 1.00 32.47 454 ALA A CA 1
ATOM 3605 C C . ALA A 1 454 ? 2.730 -5.179 48.225 1.00 32.47 454 ALA A C 1
ATOM 3607 O O . ALA A 1 454 ? 2.951 -4.318 49.074 1.00 32.47 454 ALA A O 1
ATOM 3608 N N . ALA A 1 455 ? 3.443 -6.309 48.169 1.00 38.38 455 ALA A N 1
ATOM 3609 C CA . ALA A 1 455 ? 4.601 -6.558 49.027 1.00 38.38 455 ALA A CA 1
ATOM 3610 C C . ALA A 1 455 ? 5.834 -5.726 48.619 1.00 38.38 455 ALA A C 1
ATOM 3612 O O . ALA A 1 455 ? 6.663 -5.415 49.468 1.00 38.38 455 ALA A O 1
ATOM 3613 N N . VAL A 1 456 ? 5.930 -5.333 47.343 1.00 39.78 456 VAL A N 1
ATOM 3614 C CA . VAL A 1 456 ? 7.075 -4.601 46.774 1.00 39.78 456 VAL A CA 1
ATOM 3615 C C . VAL A 1 456 ? 6.819 -3.087 46.729 1.00 39.78 456 VAL A C 1
ATOM 3617 O O . VAL A 1 456 ? 7.736 -2.300 46.935 1.00 39.78 456 VAL A O 1
ATOM 3620 N N . ALA A 1 457 ? 5.570 -2.653 46.529 1.00 32.88 457 ALA A N 1
ATOM 3621 C CA . ALA A 1 457 ? 5.220 -1.240 46.342 1.00 32.88 457 ALA A CA 1
ATOM 3622 C C . ALA A 1 457 ? 4.898 -0.468 47.638 1.00 32.88 457 ALA A C 1
ATOM 3624 O O . ALA A 1 457 ? 4.878 0.764 47.629 1.00 32.88 457 ALA A O 1
ATOM 3625 N N . LYS A 1 458 ? 4.652 -1.157 48.762 1.00 35.38 458 LYS A N 1
ATOM 3626 C CA . LYS A 1 458 ? 4.244 -0.520 50.029 1.00 35.38 458 LYS A CA 1
ATOM 3627 C C . LYS A 1 458 ? 5.208 0.572 50.537 1.00 35.38 458 LYS A C 1
ATOM 3629 O O . LYS A 1 458 ? 4.707 1.600 50.975 1.00 35.38 458 LYS A O 1
ATOM 3634 N N . PRO A 1 459 ? 6.545 0.441 50.421 1.00 39.53 459 PRO A N 1
ATOM 3635 C CA . PRO A 1 459 ? 7.463 1.494 50.865 1.00 39.53 459 PRO A CA 1
ATOM 3636 C C . PRO A 1 459 ? 7.444 2.762 49.993 1.00 39.53 459 PRO A C 1
ATOM 3638 O O . PRO A 1 459 ? 7.909 3.809 50.439 1.00 39.53 459 PRO A O 1
ATOM 3641 N N . TYR A 1 460 ? 6.937 2.677 48.755 1.00 36.59 460 TYR A N 1
ATOM 3642 C CA . TYR A 1 460 ? 6.980 3.773 47.779 1.00 36.59 460 TYR A CA 1
ATOM 3643 C C . TYR A 1 460 ? 5.698 4.609 47.766 1.00 36.59 460 TYR A C 1
ATOM 3645 O O . TYR A 1 460 ? 5.767 5.814 47.539 1.00 36.59 460 TYR A O 1
ATOM 3653 N N . VAL A 1 461 ? 4.540 4.001 48.044 1.00 39.38 461 VAL A N 1
ATOM 3654 C CA . VAL A 1 461 ? 3.240 4.700 48.075 1.00 39.38 461 VAL A CA 1
ATOM 3655 C C . VAL A 1 461 ? 3.166 5.707 49.228 1.00 39.38 461 VAL A C 1
ATOM 3657 O O . VAL A 1 461 ? 2.618 6.792 49.049 1.00 39.38 461 VAL A O 1
ATOM 3660 N N . ASP A 1 462 ? 3.800 5.409 50.364 1.00 41.41 462 ASP A N 1
ATOM 3661 C CA . ASP A 1 462 ? 3.828 6.297 51.536 1.00 41.41 462 ASP A CA 1
ATOM 3662 C C . ASP A 1 462 ? 4.691 7.562 51.324 1.00 41.41 462 ASP A C 1
ATOM 3664 O O . ASP A 1 462 ? 4.663 8.479 52.142 1.00 41.41 462 ASP A O 1
ATOM 3668 N N . GLN A 1 463 ? 5.446 7.642 50.218 1.00 37.28 463 GLN A N 1
ATOM 3669 C CA . GLN A 1 463 ? 6.273 8.804 49.858 1.00 37.28 463 GLN A CA 1
ATOM 3670 C C . GLN A 1 463 ? 5.618 9.717 48.807 1.00 37.28 463 GLN A C 1
ATOM 3672 O O . GLN A 1 463 ? 6.195 10.738 48.424 1.00 37.28 463 GLN A O 1
ATOM 3677 N N . TRP A 1 464 ? 4.430 9.367 48.304 1.00 35.22 464 TRP A N 1
ATOM 3678 C CA . TRP A 1 464 ? 3.744 10.145 47.273 1.00 35.22 464 TRP A CA 1
ATOM 3679 C C . TRP A 1 464 ? 2.896 11.245 47.914 1.00 35.22 464 TRP A C 1
ATOM 3681 O O . TRP A 1 464 ? 1.836 10.982 48.475 1.00 35.22 464 TRP A O 1
ATOM 3691 N N . ASN A 1 465 ? 3.320 12.502 47.773 1.00 35.19 465 ASN A N 1
ATOM 3692 C CA . ASN A 1 465 ? 2.468 13.645 48.097 1.00 35.19 465 ASN A CA 1
ATOM 3693 C C . ASN A 1 465 ? 1.543 13.960 46.916 1.00 35.19 465 ASN A C 1
ATOM 3695 O O . ASN A 1 465 ? 1.987 14.382 45.848 1.00 35.19 465 ASN A O 1
ATOM 3699 N N . THR A 1 466 ? 0.239 13.782 47.114 1.00 36.84 466 THR A N 1
ATOM 3700 C CA . THR A 1 466 ? -0.791 14.258 46.186 1.00 36.84 466 THR A CA 1
ATOM 3701 C C . THR A 1 466 ? -0.977 15.766 46.331 1.00 36.84 466 THR A C 1
ATOM 3703 O O . THR A 1 466 ? -1.496 16.227 47.345 1.00 36.84 466 THR A O 1
ATOM 3706 N N . THR A 1 467 ? -0.613 16.528 45.300 1.00 37.75 467 THR A N 1
ATOM 3707 C CA . THR A 1 467 ? -0.977 17.947 45.173 1.00 37.75 467 THR A CA 1
ATOM 3708 C C . THR A 1 467 ? -2.217 18.079 44.293 1.00 37.75 467 THR A C 1
ATOM 3710 O O . THR A 1 467 ? -2.279 17.510 43.203 1.00 37.75 467 THR A O 1
ATOM 3713 N N . SER A 1 468 ? -3.212 18.841 44.749 1.00 41.59 468 SER A N 1
ATOM 3714 C CA . SER A 1 468 ? -4.395 19.184 43.957 1.00 41.59 468 SER A CA 1
ATOM 3715 C C . SER A 1 468 ? -4.021 20.118 42.805 1.00 41.59 468 SER A C 1
ATOM 3717 O O . SER A 1 468 ? -3.454 21.184 43.043 1.00 41.59 468 SER A O 1
ATOM 3719 N N . ILE A 1 469 ? -4.371 19.746 41.572 1.00 39.38 469 ILE A N 1
ATOM 3720 C CA . ILE A 1 469 ? -4.240 20.625 40.403 1.00 39.38 469 ILE A CA 1
ATOM 3721 C C . ILE A 1 469 ? -5.334 21.704 40.504 1.00 39.38 469 ILE A C 1
ATOM 3723 O O . ILE A 1 469 ? -6.513 21.346 40.574 1.00 39.38 469 ILE A O 1
ATOM 3727 N N . PRO A 1 470 ? -4.991 23.003 40.545 1.00 43.38 470 PRO A N 1
ATOM 3728 C CA . PRO A 1 470 ? -5.980 24.069 40.657 1.00 43.38 470 PRO A CA 1
ATOM 3729 C C . PRO A 1 470 ? -6.897 24.122 39.437 1.00 43.38 470 PRO A C 1
ATOM 3731 O O . PRO A 1 470 ? -6.475 23.907 38.304 1.00 43.38 470 PRO A O 1
ATOM 3734 N N . SER A 1 471 ? -8.166 24.436 39.683 1.00 42.59 471 SER A N 1
ATOM 3735 C CA . SER A 1 471 ? -9.231 24.409 38.673 1.00 42.59 471 SER A CA 1
ATOM 3736 C C . SER A 1 471 ? -9.208 25.589 37.689 1.00 42.59 471 SER A C 1
ATOM 3738 O O . SER A 1 471 ? -9.949 25.577 36.708 1.00 42.59 471 SER A O 1
ATOM 3740 N N . SER A 1 472 ? -8.377 26.612 37.929 1.00 45.97 472 SER A N 1
ATOM 3741 C CA . SER A 1 472 ? -8.217 27.753 37.020 1.00 45.97 472 SER A CA 1
ATOM 3742 C C . SER A 1 472 ? -6.863 28.458 37.169 1.00 45.97 472 SER A C 1
ATOM 3744 O O . SER A 1 472 ? -6.248 28.438 38.237 1.00 45.97 472 SER A O 1
ATOM 3746 N N . TYR A 1 473 ? -6.437 29.139 36.099 1.00 42.72 473 TYR A N 1
ATOM 3747 C CA . TYR A 1 473 ? -5.228 29.976 36.033 1.00 42.72 473 TYR A CA 1
ATOM 3748 C C . TYR A 1 473 ? -5.169 31.043 37.149 1.00 42.72 473 TYR A C 1
ATOM 3750 O O . TYR A 1 473 ? -4.105 31.298 37.709 1.00 42.72 473 TYR A O 1
ATOM 3758 N N . HIS A 1 474 ? -6.320 31.599 37.547 1.00 49.22 474 HIS A N 1
ATOM 3759 C CA . HIS A 1 474 ? -6.423 32.652 38.566 1.00 49.22 474 HIS A CA 1
ATOM 3760 C C . HIS A 1 474 ? -6.150 32.187 40.003 1.00 49.22 474 HIS A C 1
ATOM 3762 O O . HIS A 1 474 ? -5.788 33.005 40.843 1.00 49.22 474 HIS A O 1
ATOM 3768 N N . GLN A 1 475 ? -6.286 30.892 40.304 1.00 51.53 475 GLN A N 1
ATOM 3769 C CA . GLN A 1 475 ? -6.067 30.379 41.663 1.00 51.53 475 GLN A CA 1
ATOM 3770 C C . GLN A 1 475 ? -4.583 30.285 42.056 1.00 51.53 475 GLN A C 1
ATOM 3772 O O . GLN A 1 475 ? -4.292 30.098 43.233 1.00 51.53 475 GLN A O 1
ATOM 3777 N N . ILE A 1 476 ? -3.653 30.395 41.099 1.00 50.62 476 ILE A N 1
ATOM 3778 C CA . ILE A 1 476 ? -2.225 30.118 41.327 1.00 50.62 476 ILE A CA 1
ATOM 3779 C C . ILE A 1 476 ? -1.397 31.391 41.546 1.00 50.62 476 ILE A C 1
ATOM 3781 O O . ILE A 1 476 ? -0.490 31.377 42.371 1.00 50.62 476 ILE A O 1
ATOM 3785 N N . LEU A 1 477 ? -1.681 32.484 40.830 1.00 47.66 477 LEU A N 1
ATOM 3786 C CA . LEU A 1 477 ? -0.784 33.653 40.785 1.00 47.66 477 LEU A CA 1
ATOM 3787 C C . LEU A 1 477 ? -1.161 34.791 41.750 1.00 47.66 477 LEU A C 1
ATOM 3789 O O . LEU A 1 477 ? -0.407 35.752 41.886 1.00 47.66 477 LEU A O 1
ATOM 3793 N N . GLY A 1 478 ? -2.299 34.694 42.445 1.00 50.09 478 GLY A N 1
ATOM 3794 C CA . GLY A 1 478 ? -2.857 35.834 43.176 1.00 50.09 478 GLY A CA 1
ATOM 3795 C C . GLY A 1 478 ? -3.278 36.967 42.228 1.00 50.09 478 GLY A C 1
ATOM 3796 O O . GLY A 1 478 ? -2.966 36.969 41.038 1.00 50.09 478 GLY A O 1
ATOM 3797 N N . GLU A 1 479 ? -4.030 37.941 42.733 1.00 44.72 479 GLU A N 1
ATOM 3798 C CA . GLU A 1 479 ? -4.715 38.966 41.922 1.00 44.72 479 GLU A CA 1
ATOM 3799 C C . GLU A 1 479 ? -3.790 39.944 41.156 1.00 44.72 479 GLU A C 1
ATOM 3801 O O . GLU A 1 479 ? -4.279 40.857 40.496 1.00 44.72 479 GLU A O 1
ATOM 3806 N N . ALA A 1 480 ? -2.465 39.769 41.186 1.00 44.06 480 ALA A N 1
ATOM 3807 C CA . ALA A 1 480 ? -1.514 40.754 40.668 1.00 44.06 480 ALA A CA 1
ATOM 3808 C C . ALA A 1 480 ? -1.094 40.579 39.190 1.00 44.06 480 ALA A C 1
ATOM 3810 O O . ALA A 1 480 ? -0.541 41.517 38.624 1.00 44.06 480 ALA A O 1
ATOM 3811 N N . GLU A 1 481 ? -1.373 39.449 38.526 1.00 45.25 481 GLU A N 1
ATOM 3812 C CA . GLU A 1 481 ? -0.912 39.199 37.137 1.00 45.25 481 GLU A CA 1
ATOM 3813 C C . GLU A 1 481 ? -2.024 38.788 36.151 1.00 45.25 481 GLU A C 1
ATOM 3815 O O . GLU A 1 481 ? -1.792 38.126 35.140 1.00 45.25 481 GLU A O 1
ATOM 3820 N N . ALA A 1 482 ? -3.261 39.233 36.380 1.00 44.28 482 ALA A N 1
ATOM 3821 C CA . ALA A 1 482 ? -4.390 38.983 35.475 1.00 44.28 482 ALA A CA 1
ATOM 3822 C C . ALA A 1 482 ? -4.376 39.817 34.166 1.00 44.28 482 ALA A C 1
ATOM 3824 O O . ALA A 1 482 ? -5.382 39.864 33.464 1.00 44.28 482 ALA A O 1
ATOM 3825 N N . ALA A 1 483 ? -3.271 40.491 33.822 1.00 43.78 483 ALA A N 1
ATOM 3826 C CA . ALA A 1 483 ? -3.239 41.503 32.758 1.00 43.78 483 ALA A CA 1
ATOM 3827 C C . ALA A 1 483 ? -2.505 41.098 31.461 1.00 43.78 483 ALA A C 1
ATOM 3829 O O . ALA A 1 483 ? -2.274 41.958 30.612 1.00 43.78 483 ALA A O 1
ATOM 3830 N N . SER A 1 484 ? -2.144 39.825 31.256 1.00 45.56 484 SER A N 1
ATOM 3831 C CA . SER A 1 484 ? -1.494 39.389 30.006 1.00 45.56 484 SER A CA 1
ATOM 3832 C C . SER A 1 484 ? -2.346 38.362 29.246 1.00 45.56 484 SER A C 1
ATOM 3834 O O . SER A 1 484 ? -2.565 37.253 29.725 1.00 45.56 484 SER A O 1
ATOM 3836 N N . ASN A 1 485 ? -2.799 38.725 28.039 1.00 48.28 485 ASN A N 1
ATOM 3837 C CA . ASN A 1 485 ? -3.549 37.875 27.097 1.00 48.28 485 ASN A CA 1
ATOM 3838 C C . ASN A 1 485 ? -2.643 36.898 26.312 1.00 48.28 485 ASN A C 1
ATOM 3840 O O . ASN A 1 485 ? -2.852 36.656 25.123 1.00 48.28 485 ASN A O 1
ATOM 3844 N N . SER A 1 486 ? -1.620 36.339 26.953 1.00 40.56 486 SER A N 1
ATOM 3845 C CA . SER A 1 486 ? -0.733 35.352 26.327 1.00 40.56 486 SER A CA 1
ATOM 3846 C C . SER A 1 486 ? -1.160 33.929 26.713 1.00 40.56 486 SER A C 1
ATOM 3848 O O . SER A 1 486 ? -1.467 33.699 27.883 1.00 40.56 486 SER A O 1
ATOM 3850 N N . PRO A 1 487 ? -1.165 32.947 25.788 1.00 38.16 487 PRO A N 1
ATOM 3851 C CA . PRO A 1 487 ? -1.419 31.552 26.140 1.00 38.16 487 PRO A CA 1
ATOM 3852 C C . PRO A 1 487 ? -0.302 31.042 27.063 1.00 38.16 487 PRO A C 1
ATOM 3854 O O . PRO A 1 487 ? 0.861 30.948 26.666 1.00 38.16 487 PRO A O 1
ATOM 3857 N N . GLY A 1 488 ? -0.651 30.752 28.317 1.00 37.66 488 GLY A N 1
ATOM 3858 C CA . GLY A 1 488 ? 0.267 30.186 29.300 1.00 37.66 488 GLY A CA 1
ATOM 3859 C C . GLY A 1 488 ? 0.559 28.716 29.001 1.00 37.66 488 GLY A C 1
ATOM 3860 O O . GLY A 1 488 ? -0.353 27.928 28.760 1.00 37.66 488 GLY A O 1
ATOM 3861 N N . TRP A 1 489 ? 1.833 28.334 29.038 1.00 34.50 489 TRP A N 1
ATOM 3862 C CA . TRP A 1 489 ? 2.260 26.937 28.971 1.00 34.50 489 TRP A CA 1
ATOM 3863 C C . TRP A 1 489 ? 2.486 26.405 30.387 1.00 34.50 489 TRP A C 1
ATOM 3865 O O . TRP A 1 489 ? 3.154 27.052 31.192 1.00 34.50 489 TRP A O 1
ATOM 3875 N N . TYR A 1 490 ? 1.989 25.204 30.683 1.00 38.75 490 TYR A N 1
ATOM 3876 C CA . TYR A 1 490 ? 2.294 24.500 31.930 1.00 38.75 490 TYR A CA 1
ATOM 3877 C C . TYR A 1 490 ? 3.392 23.466 31.682 1.00 38.75 490 TYR A C 1
ATOM 3879 O O . TYR A 1 490 ? 3.310 22.673 30.745 1.00 38.75 490 TYR A O 1
ATOM 3887 N N . ARG A 1 491 ? 4.415 23.436 32.541 1.00 28.42 491 ARG A N 1
ATOM 3888 C CA . ARG A 1 491 ? 5.431 22.376 32.555 1.00 28.42 491 ARG A CA 1
ATOM 3889 C C . ARG A 1 491 ? 5.163 21.470 33.750 1.00 28.42 491 ARG A C 1
ATOM 3891 O O . ARG A 1 491 ? 5.380 21.868 34.889 1.00 28.42 491 ARG A O 1
ATOM 3898 N N . CYS A 1 492 ? 4.684 20.256 33.495 1.00 30.98 492 CYS A N 1
ATOM 3899 C CA . CYS A 1 492 ? 4.644 19.216 34.515 1.00 30.98 492 CYS A CA 1
ATOM 3900 C C . CYS A 1 492 ? 6.036 18.576 34.593 1.00 30.98 492 CYS A C 1
ATOM 3902 O O . CYS A 1 492 ? 6.524 18.038 33.600 1.00 30.98 492 CYS A O 1
ATOM 3904 N N . VAL A 1 493 ? 6.694 18.674 35.748 1.00 28.20 493 VAL A N 1
ATOM 3905 C CA . VAL A 1 493 ? 7.968 17.995 36.008 1.00 28.20 493 VAL A CA 1
ATOM 3906 C C . VAL A 1 493 ? 7.676 16.821 36.928 1.00 28.20 493 VAL A C 1
ATOM 3908 O O . VAL A 1 493 ? 7.393 17.006 38.109 1.00 28.20 493 VAL A O 1
ATOM 3911 N N . VAL A 1 494 ? 7.739 15.610 36.381 1.00 32.72 494 VAL A N 1
ATOM 3912 C CA . VAL A 1 494 ? 7.664 14.375 37.164 1.00 32.72 494 VAL A CA 1
ATOM 3913 C C . VAL A 1 494 ? 9.092 13.917 37.427 1.00 32.72 494 VAL A C 1
ATOM 3915 O O . VAL A 1 494 ? 9.836 13.620 36.494 1.00 32.72 494 VAL A O 1
ATOM 3918 N N . LYS A 1 495 ? 9.497 13.884 38.700 1.00 27.62 495 LYS A N 1
ATOM 3919 C CA . LYS A 1 495 ? 10.779 13.302 39.099 1.00 27.62 495 LYS A CA 1
ATOM 3920 C C . LYS A 1 495 ? 10.610 11.786 39.155 1.00 27.62 495 LYS A C 1
ATOM 3922 O O . LYS A 1 495 ? 10.030 11.270 40.105 1.00 27.62 495 LYS A O 1
ATOM 3927 N N . ILE A 1 496 ? 11.090 11.096 38.128 1.00 29.95 496 ILE A N 1
ATOM 3928 C CA . ILE A 1 496 ? 11.149 9.633 38.113 1.00 29.95 496 ILE A CA 1
ATOM 3929 C C . ILE A 1 496 ? 12.433 9.224 38.862 1.00 29.95 496 ILE A C 1
ATOM 3931 O O . ILE A 1 496 ? 13.492 9.787 38.562 1.00 29.95 496 ILE A O 1
ATOM 3935 N N . PRO A 1 497 ? 12.368 8.336 39.871 1.00 31.12 497 PRO A N 1
ATOM 3936 C CA . PRO A 1 497 ? 13.563 7.772 40.497 1.00 31.12 497 PRO A CA 1
ATOM 3937 C C . PRO A 1 497 ? 14.440 7.066 39.456 1.00 31.12 497 PRO A C 1
ATOM 3939 O O . PRO A 1 497 ? 13.939 6.597 38.441 1.00 31.12 497 PRO A O 1
ATOM 3942 N N . ALA A 1 498 ? 15.749 7.000 39.692 1.00 37.72 498 ALA A N 1
ATOM 3943 C CA . ALA A 1 498 ? 16.714 6.444 38.738 1.00 37.72 498 ALA A CA 1
ATOM 3944 C C . ALA A 1 498 ? 16.722 4.900 38.666 1.00 37.72 498 ALA A C 1
ATOM 3946 O O . ALA A 1 498 ? 17.639 4.338 38.069 1.00 37.72 498 ALA A O 1
ATOM 3947 N N . GLU A 1 499 ? 15.745 4.235 39.286 1.00 36.28 499 GLU A N 1
ATOM 3948 C CA . GLU A 1 499 ? 15.684 2.780 39.475 1.00 36.28 499 GLU A CA 1
ATOM 3949 C C . GLU A 1 499 ? 14.475 2.176 38.765 1.00 36.28 499 GLU A C 1
ATOM 3951 O O . GLU A 1 499 ? 13.353 2.700 38.975 1.00 36.28 499 GLU A O 1
#

Sequence (499 aa):
MRIKFILLTLWISLAMIGWNLPIIQGQEFDLTVRTQQPVPQHETLFLSLESTEKWKPQETAVIVCDVWDYHHSLNAVKRLEEFGPRLNEVLNAARSTGMTIIHSPSDCMEAYQDHPARRRAKEAPTASYRPHEIDDWCSALPSEKGKPYPIDQSDGGADDDAESAQKWSLKLKELGRNPGTPWQAQSKLITIDSEQDFISDRGGEVWNILESRGIKNVILTGVHVNMCVLGRPFGLRQMARNGKRVVLMRDMTDAMYNPKAWPYVSHFRGNDLIIDNIERYVCPTITSCDFLAGKPFQFSNDQRRKLTVVVSPSVLESQAWITDVIANDLPKHFALNVTPWTNKVHGNYPTRNSGNLADGYFVLLSEQDLTGDSLKKFEEFLPRGASLMTMHSKLRELSNPAKRQFALTGNLHELTLKNPHVSSLTVEQKNTLLQMLGTVTKSVLDESVLKSTAAVAKPYVDQWNTTSIPSSYHQILGEAEAASNSPGWYRCVVKIPAE

Foldseek 3Di:
DDDDDPDPPPPPVPPPPDPPVPPVQQFWFKFWWWFWDDQPPFPQFIAIFTDIDTHGLLQEEEEAWQQFQDALAPVVNVVSVQCLLLVQLLVVLSVVSPHAYEYANPPQCVVCVPFLQAVCLVPQDQAPDDPPCLQFWDPDDPLCPPPDQQFDCVVVQHADDPVRSVVSCVVLVVVVAHSHGRTNGRHPSHDDDSPGYHYHQGRRSVVSNSRSSNHQEYEYAYDDLNGGQDTGSNHQQVCQVVRHQYAYQLLRHAHSHHCVTPPNADRVLVSVSSVNSCSHGGHIYGHSLSRDPAAGDDDPPPPAAAEEEEEEPVCSVPPNQLSCLLRPPNSRRHPYHYHYDDPDLRTGQCAQSNSHALRYEYEYHDQDDCDDPSVVSVVVSHHNNYHYDYQYDPVVVVVDVVVLVVVQVVRVVVSVVVGVCVVVGDPSNVVSVCVSSSHDDPDPPDPVNCVVCVVVCVVPVVVDDDDDDDPDPDVPPDPPPPPDPDDDDDDDDDDDDPD

Mean predicted aligned error: 13.56 Å

pLDDT: mean 75.71, std 25.0, range [27.62, 98.94]

Nearest PDB structures (foldseek):
  1nf9-assembly1_A-2  TM=7.030E-01  e=2.104E-05  Pseudomonas aeruginosa
  1nf8-assembly1_A-2  TM=6.869E-01  e=5.104E-05  Pseudomonas aeruginosa
  3r77-assembly1_A  TM=6.915E-01  e=9.215E-05  Pseudomonas fluorescens
  3mtq-assembly1_B  TM=4.075E-01  e=2.529E-01  Klebsiella pneumoniae subsp. pneumoniae MGH 78578